Protein AF-0000000071177082 (afdb_homodimer)

InterPro domains:
  IPR002220 DapA-like [PF00701] (39-326)
  IPR002220 DapA-like [PIRSF001365] (39-328)
  IPR002220 DapA-like [PR00146] (72-93)
  IPR002220 DapA-like [PR00146] (108-126)
  IPR002220 DapA-like [PR00146] (167-184)
  IPR002220 DapA-like [PTHR12128] (33-328)
  IPR002220 DapA-like [SM01130] (38-328)
  IPR013785 Aldolase-type TIM barrel [G3DSA:3.20.20.70] (28-330)

pLDDT: mean 88.77, std 21.49, range [19.34, 98.88]

Secondary structure (DSSP, 8-state):
----------------------------------------SEEEBPPPPB-TTS-B-HHHHHHHHHHHTTS--SEEEESSTTTTGGGS-HHHHHHHHHHHHHHS-TTSEEEEE---SSHHHHHHHHHHHHHHT-SEEEEEPP-TTGGG--HHHHHHHHHHHHHH-SS-EEEEE-HHHHS----HHHHHHHHTSTTEEEEEE--HHHHHHHHHHTTTS--EEEES-STTHHHHHHTT-SEEEESTHHHHHHHHHHHHHHHHTT-HHHHHHHHHHHHHHHHHHHSTTTHHHHHHHHHHHTTS---PPPTTS-PPPHHHHHHHHHHHHHTT--/----------------------------------------SEEEBPPPPB-TTS-B-HHHHHHHHHHHTTS--SEEEESSTTTTGGGS-HHHHHHHHHHHHHHS-TTSEEEEE---SSHHHHHHHHHHHHHHT-SEEEEEPP-TTGGG--HHHHHHHHHHHHHH-SS-EEEEE-HHHHS----HHHHHHHHTSTTEEEEEE--HHHHHHHHHHTTTS--EEEES-STTHHHHHHTT-SEEEESTHHHHHHHHHHHHHHHHTT-HHHHHHHHHHHHHHHHHHHSTTTHHHHHHHHHHHTTS---PPPTTS-PPPHHHHHHHHHHHHHTT--

Structure (mmCIF, N/CA/C/O backbone):
data_AF-0000000071177082-model_v1
#
loop_
_entity.id
_entity.type
_entity.pdbx_description
1 polymer 'Dihydrodipicolinate synthase-like'
#
loop_
_atom_site.group_PDB
_atom_site.id
_atom_site.type_symbol
_atom_site.label_atom_id
_atom_site.label_alt_id
_atom_site.label_comp_id
_atom_site.label_asym_id
_atom_site.label_entity_id
_atom_site.label_seq_id
_atom_site.pdbx_PDB_ins_code
_atom_site.Cartn_x
_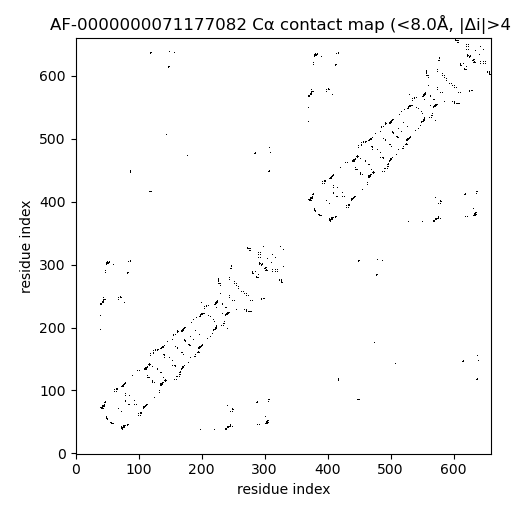atom_site.Cartn_y
_atom_site.Cartn_z
_atom_site.occupancy
_atom_site.B_iso_or_equiv
_atom_site.auth_seq_id
_atom_site.auth_comp_id
_atom_site.auth_asym_id
_atom_site.auth_atom_id
_atom_site.pdbx_PDB_model_num
ATOM 1 N N . MET A 1 1 ? -14.398 -27.391 102.625 1 28.11 1 MET A N 1
ATOM 2 C CA . MET A 1 1 ? -15.273 -27.812 101.5 1 28.11 1 MET A CA 1
ATOM 3 C C . MET A 1 1 ? -15.578 -26.656 100.562 1 28.11 1 MET A C 1
ATOM 5 O O . MET A 1 1 ? -16.375 -25.781 100.938 1 28.11 1 MET A O 1
ATOM 9 N N . PHE A 1 2 ? -14.492 -26.188 99.938 1 26.06 2 PHE A N 1
ATOM 10 C CA . PHE A 1 2 ? -13.867 -25.016 99.375 1 26.06 2 PHE A CA 1
ATOM 11 C C . PHE A 1 2 ? -14.547 -24.641 98.062 1 26.06 2 PHE A C 1
ATOM 13 O O . PHE A 1 2 ? -14.734 -25.484 97.188 1 26.06 2 PHE A O 1
ATOM 20 N N . HIS A 1 3 ? -15.594 -23.766 98.25 1 24.33 3 HIS A N 1
ATOM 21 C CA . HIS A 1 3 ? -16.5 -23.125 97.312 1 24.33 3 HIS A CA 1
ATOM 22 C C . HIS A 1 3 ? -15.727 -22.562 96.125 1 24.33 3 HIS A C 1
ATOM 24 O O . HIS A 1 3 ? -14.914 -21.641 96.25 1 24.33 3 HIS A O 1
ATOM 30 N N . LEU A 1 4 ? -15.312 -23.438 95.188 1 21.52 4 LEU A N 1
ATOM 31 C CA . LEU A 1 4 ? -14.398 -23.375 94.062 1 21.52 4 LEU A CA 1
ATOM 32 C C . LEU A 1 4 ? -14.891 -22.375 93 1 21.52 4 LEU A C 1
ATOM 34 O O . LEU A 1 4 ? -15.773 -22.703 92.25 1 21.52 4 LEU A O 1
ATOM 38 N N . VAL A 1 5 ? -15.562 -21.234 93.562 1 23.59 5 VAL A N 1
ATOM 39 C CA . VAL A 1 5 ? -16.359 -20.469 92.562 1 23.59 5 VAL A CA 1
ATOM 40 C C . VAL A 1 5 ? -15.469 -19.984 91.438 1 23.59 5 VAL A C 1
ATOM 42 O O . VAL A 1 5 ? -14.484 -19.281 91.688 1 23.59 5 VAL A O 1
ATOM 45 N N . CYS A 1 6 ? -15.266 -20.859 90.375 1 21.61 6 CYS A N 1
ATOM 46 C CA . CYS A 1 6 ? -14.422 -20.797 89.188 1 21.61 6 CYS A CA 1
ATOM 47 C C . CYS A 1 6 ? -14.719 -19.562 88.375 1 21.61 6 CYS A C 1
ATOM 49 O O . CYS A 1 6 ? -15.828 -19.391 87.875 1 21.61 6 CYS A O 1
ATOM 51 N N . SER A 1 7 ? -14.289 -18.359 88.938 1 22.52 7 SER A N 1
ATOM 52 C CA . SER A 1 7 ? -14.43 -17.016 88.375 1 22.52 7 SER A CA 1
ATOM 53 C C . SER A 1 7 ? -13.984 -16.953 86.938 1 22.52 7 SER A C 1
ATOM 55 O O . SER A 1 7 ? -12.844 -17.297 86.625 1 22.52 7 SER A O 1
ATOM 57 N N . HIS A 1 8 ? -14.914 -17.422 86 1 24.7 8 HIS A N 1
ATOM 58 C CA . HIS A 1 8 ? -14.797 -17.531 84.562 1 24.7 8 HIS A CA 1
ATOM 59 C C . HIS A 1 8 ? -14.328 -16.234 83.938 1 24.7 8 HIS A C 1
ATOM 61 O O . HIS A 1 8 ? -14.984 -15.195 84.062 1 24.7 8 HIS A O 1
ATOM 67 N N . LEU A 1 9 ? -12.984 -15.93 84.062 1 22.39 9 LEU A N 1
ATOM 68 C CA . LEU A 1 9 ? -12.25 -14.766 83.562 1 22.39 9 LEU A CA 1
ATOM 69 C C . LEU A 1 9 ? -12.57 -14.516 82.062 1 22.39 9 LEU A C 1
ATOM 71 O O . LEU A 1 9 ? -12.398 -15.398 81.25 1 22.39 9 LEU A O 1
ATOM 75 N N . LEU A 1 10 ? -13.555 -13.594 81.812 1 23.88 10 LEU A N 1
ATOM 76 C CA . LEU A 1 10 ? -14.148 -13.07 80.562 1 23.88 10 LEU A CA 1
ATOM 77 C C . LEU A 1 10 ? -13.07 -12.547 79.625 1 23.88 10 LEU A C 1
ATOM 79 O O . LEU A 1 10 ? -12.297 -11.656 80 1 23.88 10 LEU A O 1
ATOM 83 N N . LEU A 1 11 ? -12.328 -13.461 78.938 1 22.83 11 LEU A N 1
ATOM 84 C CA . LEU A 1 11 ? -11.234 -13.164 78.062 1 22.83 11 LEU A CA 1
ATOM 85 C C . LEU A 1 11 ? -11.656 -12.125 77 1 22.83 11 LEU A C 1
ATOM 87 O O . LEU A 1 11 ? -12.695 -12.281 76.375 1 22.83 11 LEU A O 1
ATOM 91 N N . HIS A 1 12 ? -11.352 -10.844 77.25 1 20.94 12 HIS A N 1
ATOM 92 C CA . HIS A 1 12 ? -11.57 -9.648 76.438 1 20.94 12 HIS A CA 1
ATOM 93 C C . HIS A 1 12 ? -11.039 -9.844 75.062 1 20.94 12 HIS A C 1
ATOM 95 O O . HIS A 1 12 ? -9.898 -10.266 74.875 1 20.94 12 HIS A O 1
ATOM 101 N N . LYS A 1 13 ? -11.914 -10.227 74.062 1 23.33 13 LYS A N 1
ATOM 102 C CA . LYS A 1 13 ? -11.773 -10.422 72.625 1 23.33 13 LYS A CA 1
ATOM 103 C C . LYS A 1 13 ? -11.062 -9.242 72 1 23.33 13 LYS A C 1
ATOM 105 O O . LYS A 1 13 ? -11.422 -8.086 72.25 1 23.33 13 LYS A O 1
ATOM 110 N N . SER A 1 14 ? -9.758 -9.383 71.75 1 22.03 14 SER A N 1
ATOM 111 C CA . SER A 1 14 ? -8.867 -8.414 71.125 1 22.03 14 SER A CA 1
ATOM 112 C C . SER A 1 14 ? -9.523 -7.785 69.875 1 22.03 14 SER A C 1
ATOM 114 O O . SER A 1 14 ? -10.32 -8.422 69.188 1 22.03 14 SER A O 1
ATOM 116 N N . PRO A 1 15 ? -9.539 -6.445 69.75 1 22.41 15 PRO A N 1
ATOM 117 C CA . PRO A 1 15 ? -10.141 -5.582 68.75 1 22.41 15 PRO A CA 1
ATOM 118 C C . PRO A 1 15 ? -9.688 -5.938 67.312 1 22.41 15 PRO A C 1
ATOM 120 O O . PRO A 1 15 ? -8.547 -6.367 67.125 1 22.41 15 PRO A O 1
ATOM 123 N N . ARG A 1 16 ? -10.578 -6.492 66.5 1 23.7 16 ARG A N 1
ATOM 124 C CA . ARG A 1 16 ? -10.5 -6.816 65.062 1 23.7 16 ARG A CA 1
ATOM 125 C C . ARG A 1 16 ? -9.938 -5.645 64.25 1 23.7 16 ARG A C 1
ATOM 127 O O . ARG A 1 16 ? -10.445 -4.523 64.375 1 23.7 16 ARG A O 1
ATOM 134 N N . SER A 1 17 ? -8.594 -5.602 64.125 1 21.84 17 SER A N 1
ATOM 135 C CA . SER A 1 17 ? -7.922 -4.598 63.312 1 21.84 17 SER A CA 1
ATOM 136 C C . SER A 1 17 ? -8.625 -4.426 61.969 1 21.84 17 SER A C 1
ATOM 138 O O . SER A 1 17 ? -8.984 -5.41 61.312 1 21.84 17 SER A O 1
ATOM 140 N N . TYR A 1 18 ? -9.406 -3.336 61.75 1 24.27 18 TYR A N 1
ATOM 141 C CA . TYR A 1 18 ? -10.086 -2.855 60.562 1 24.27 18 TYR A CA 1
ATOM 142 C C . TYR A 1 18 ? -9.133 -2.822 59.375 1 24.27 18 TYR A C 1
ATOM 144 O O . TYR A 1 18 ? -8.141 -2.092 59.375 1 24.27 18 TYR A O 1
ATOM 152 N N . LEU A 1 19 ? -8.711 -3.955 58.844 1 24.81 19 LEU A N 1
ATOM 153 C CA . LEU A 1 19 ? -7.941 -3.83 57.625 1 24.81 19 LEU A CA 1
ATOM 154 C C . LEU A 1 19 ? -8.648 -2.912 56.625 1 24.81 19 LEU A C 1
ATOM 156 O O . LEU A 1 19 ? -9.828 -3.102 56.312 1 24.81 19 LEU A O 1
ATOM 160 N N . PRO A 1 20 ? -8.18 -1.639 56.469 1 25.69 20 PRO A N 1
ATOM 161 C CA . PRO A 1 20 ? -8.836 -0.765 55.5 1 25.69 20 PRO A CA 1
ATOM 162 C C . PRO A 1 20 ? -8.984 -1.416 54.125 1 25.69 20 PRO A C 1
ATOM 164 O O . PRO A 1 20 ? -8.156 -2.248 53.75 1 25.69 20 PRO A O 1
ATOM 167 N N . THR A 1 21 ? -10.227 -1.788 53.812 1 26.88 21 THR A N 1
ATOM 168 C CA . THR A 1 21 ? -10.594 -2.244 52.469 1 26.88 21 THR A CA 1
ATOM 169 C C . THR A 1 21 ? -10 -1.322 51.406 1 26.88 21 THR A C 1
ATOM 171 O O . THR A 1 21 ? -10.188 -0.105 51.438 1 26.88 21 THR A O 1
ATOM 174 N N . MET A 1 22 ? -8.781 -1.615 50.938 1 24.61 22 MET A N 1
ATOM 175 C CA . MET A 1 22 ? -8.227 -0.896 49.781 1 24.61 22 MET A CA 1
ATOM 176 C C . MET A 1 22 ? -9.273 -0.751 48.688 1 24.61 22 MET A C 1
ATOM 178 O O . MET A 1 22 ? -9.703 -1.745 48.094 1 24.61 22 MET A O 1
ATOM 182 N N . SER A 1 23 ? -10.281 0.123 48.938 1 28.02 23 SER A N 1
ATOM 183 C CA . SER A 1 23 ? -11.164 0.472 47.844 1 28.02 23 SER A CA 1
ATOM 184 C C . SER A 1 23 ? -10.383 0.75 46.562 1 28.02 23 SER A C 1
ATOM 186 O O . SER A 1 23 ? -9.57 1.675 46.531 1 28.02 23 SER A O 1
ATOM 188 N N . GLY A 1 24 ? -9.844 -0.284 46 1 28.84 24 GLY A N 1
ATOM 189 C CA . GLY A 1 24 ? -9.258 -0.112 44.688 1 28.84 24 GLY A CA 1
ATOM 190 C C . GLY A 1 24 ? -10.086 0.769 43.781 1 28.84 24 GLY A C 1
ATOM 191 O O . GLY A 1 24 ? -11.234 0.443 43.469 1 28.84 24 GLY A O 1
ATOM 192 N N . ILE A 1 25 ? -9.93 2.109 43.844 1 31 25 ILE A N 1
ATOM 193 C CA . ILE A 1 25 ? -10.5 3.043 42.875 1 31 25 ILE A CA 1
ATOM 194 C C . ILE A 1 25 ? -10.266 2.525 41.469 1 31 25 ILE A C 1
ATOM 196 O O . ILE A 1 25 ? -9.125 2.439 41 1 31 25 ILE A O 1
ATOM 200 N N . THR A 1 26 ? -10.93 1.462 41.125 1 30.5 26 THR A N 1
ATOM 201 C CA . THR A 1 26 ? -11.016 1.227 39.719 1 30.5 26 THR A CA 1
ATOM 202 C C . THR A 1 26 ? -11.383 2.512 38.969 1 30.5 26 THR A C 1
ATOM 204 O O . THR A 1 26 ? -12.492 3.025 39.125 1 30.5 26 THR A O 1
ATOM 207 N N . THR A 1 27 ? -10.492 3.414 38.938 1 26.94 27 THR A N 1
ATOM 208 C CA . THR A 1 27 ? -10.758 4.5 38 1 26.94 27 THR A CA 1
ATOM 209 C C . THR A 1 27 ? -11.344 3.959 36.688 1 26.94 27 THR A C 1
ATOM 211 O O . THR A 1 27 ? -10.648 3.285 35.938 1 26.94 27 THR A O 1
ATOM 214 N N . LEU A 1 28 ? -12.555 3.484 36.75 1 30.73 28 LEU A N 1
ATOM 215 C CA . LEU A 1 28 ? -13.281 3.314 35.5 1 30.73 28 LEU A CA 1
ATOM 216 C C . LEU A 1 28 ? -12.922 4.414 34.5 1 30.73 28 LEU A C 1
ATOM 218 O O . LEU A 1 28 ? -13.07 5.602 34.781 1 30.73 28 LEU A O 1
ATOM 222 N N . CYS A 1 29 ? -11.898 4.152 33.719 1 31.33 29 CYS A N 1
ATOM 223 C CA . CYS A 1 29 ? -11.672 5.047 32.594 1 31.33 29 CYS A CA 1
ATOM 224 C C . CYS A 1 29 ? -12.984 5.605 32.062 1 31.33 29 CYS A C 1
ATOM 226 O O . CYS A 1 29 ? -13.898 4.848 31.734 1 31.33 29 CYS A O 1
ATOM 228 N N . GLN A 1 30 ? -13.469 6.684 32.594 1 33.62 30 GLN A N 1
ATOM 229 C CA . GLN A 1 30 ? -14.625 7.387 32.031 1 33.62 30 GLN A CA 1
ATOM 230 C C . GLN A 1 30 ? -14.75 7.156 30.531 1 33.62 30 GLN A C 1
ATOM 232 O O . GLN A 1 30 ? -13.742 7.051 29.828 1 33.62 30 GLN A O 1
ATOM 237 N N . PRO A 1 31 ? -15.797 6.539 30.094 1 37.62 31 PRO A N 1
ATOM 238 C CA . PRO A 1 31 ? -15.992 6.527 28.641 1 37.62 31 PRO A CA 1
ATOM 239 C C . PRO A 1 31 ? -15.477 7.797 27.969 1 37.62 31 PRO A C 1
ATOM 241 O O . PRO A 1 31 ? -15.602 8.891 28.516 1 37.62 31 PRO A O 1
ATOM 244 N N . HIS A 1 32 ? -14.336 7.848 27.359 1 39.53 32 HIS A N 1
ATOM 245 C CA . HIS A 1 32 ? -13.875 8.977 26.562 1 39.53 32 HIS A CA 1
ATOM 246 C C . HIS A 1 32 ? -15.047 9.734 25.953 1 39.53 32 HIS A C 1
ATOM 248 O O . HIS A 1 32 ? -15.836 9.156 25.188 1 39.53 32 HIS A O 1
ATOM 254 N N . GLN A 1 33 ? -15.773 10.5 26.656 1 41.28 33 GLN A N 1
ATOM 255 C CA . GLN A 1 33 ? -16.766 11.414 26.078 1 41.28 33 GLN A CA 1
ATOM 256 C C . GLN A 1 33 ? -16.344 11.859 24.688 1 41.28 33 GLN A C 1
ATOM 258 O O . GLN A 1 33 ? -15.227 12.359 24.5 1 41.28 33 GLN A O 1
ATOM 263 N N . LYS A 1 34 ? -16.938 11.344 23.719 1 55.62 34 LYS A N 1
ATOM 264 C CA . LYS A 1 34 ? -16.766 11.773 22.344 1 55.62 34 LYS A CA 1
ATOM 265 C C . LYS A 1 34 ? -16.688 13.297 22.25 1 55.62 34 LYS A C 1
ATOM 267 O O . LYS A 1 34 ? -17.672 13.992 22.547 1 55.62 34 LYS A O 1
ATOM 272 N N . ARG A 1 35 ? -15.461 13.961 22.547 1 60.03 35 ARG A N 1
ATOM 273 C CA . ARG A 1 35 ? -15.18 15.391 22.422 1 60.03 35 ARG A CA 1
ATOM 274 C C . ARG A 1 35 ? -15.648 15.93 21.078 1 60.03 35 ARG A C 1
ATOM 276 O O . ARG A 1 35 ? -15.477 15.281 20.047 1 60.03 35 ARG A O 1
ATOM 283 N N . ASN A 1 36 ? -16.578 16.875 21.125 1 80.12 36 ASN A N 1
ATOM 284 C CA . ASN A 1 36 ? -16.906 17.656 19.938 1 80.12 36 ASN A CA 1
ATOM 285 C C . ASN A 1 36 ? -15.695 18.438 19.422 1 80.12 36 ASN A C 1
ATOM 287 O O . ASN A 1 36 ? -15.383 19.5 19.953 1 80.12 36 ASN A O 1
ATOM 291 N N . LEU A 1 37 ? -14.992 17.828 18.5 1 90.31 37 LEU A N 1
ATOM 292 C CA . LEU A 1 37 ? -13.766 18.438 17.984 1 90.31 37 LEU A CA 1
ATOM 293 C C . LEU A 1 37 ? -14.07 19.438 16.875 1 90.31 37 LEU A C 1
ATOM 295 O O . LEU A 1 37 ? -14.906 19.172 16.016 1 90.31 37 LEU A O 1
ATOM 299 N N . SER A 1 38 ? -13.578 20.594 17.047 1 93.88 38 SER A N 1
ATOM 300 C CA . SER A 1 38 ? -13.578 21.531 15.93 1 93.88 38 SER A CA 1
ATOM 301 C C . SER A 1 38 ? -12.289 21.422 15.109 1 93.88 38 SER A C 1
ATOM 303 O O . SER A 1 38 ? -11.195 21.438 15.672 1 93.88 38 SER A O 1
ATOM 305 N N . PHE A 1 39 ? -12.461 21.359 13.805 1 96.62 39 PHE A N 1
ATOM 306 C CA . PHE A 1 39 ? -11.297 21.188 12.938 1 96.62 39 PHE A CA 1
ATOM 307 C C . PHE A 1 39 ? -10.945 22.5 12.242 1 96.62 39 PHE A C 1
ATOM 309 O O . PHE A 1 39 ? -10.164 22.516 11.289 1 96.62 39 PHE A O 1
ATOM 316 N N . ASP A 1 40 ? -11.523 23.641 12.727 1 97.19 40 ASP A N 1
ATOM 317 C CA . ASP A 1 40 ? -11.266 24.969 12.172 1 97.19 40 ASP A CA 1
ATOM 318 C C . ASP A 1 40 ? -9.859 25.438 12.508 1 97.19 40 ASP A C 1
ATOM 320 O O . ASP A 1 40 ? -9.602 25.906 13.617 1 97.19 40 ASP A O 1
ATOM 324 N N . GLY A 1 41 ? -8.984 25.344 11.609 1 98.38 41 GLY A N 1
ATOM 325 C CA . GLY A 1 41 ? -7.602 25.734 11.844 1 98.38 41 GLY A CA 1
ATOM 326 C C . GLY A 1 41 ? -6.609 24.938 11.023 1 98.38 41 GLY A C 1
ATOM 327 O O . GLY A 1 41 ? -6.973 24.328 10.008 1 98.38 41 GLY A O 1
ATOM 328 N N . ILE A 1 42 ? -5.344 25.062 11.383 1 98.81 42 ILE A N 1
ATOM 329 C CA . ILE A 1 42 ? -4.25 24.453 10.633 1 98.81 42 ILE A CA 1
ATOM 330 C C . ILE A 1 42 ? -3.686 23.266 11.414 1 98.81 42 ILE A C 1
ATOM 332 O O . ILE A 1 42 ? -3.404 23.375 12.609 1 98.81 42 ILE A O 1
ATOM 336 N N . PHE A 1 43 ? -3.564 22.172 10.75 1 98.75 43 PHE A N 1
ATOM 337 C CA . PHE A 1 43 ? -2.951 20.953 11.266 1 98.75 43 PHE A CA 1
ATOM 338 C C . PHE A 1 43 ? -1.742 20.562 10.43 1 98.75 43 PHE A C 1
ATOM 340 O O . PHE A 1 43 ? -1.89 19.984 9.352 1 98.75 43 PHE A O 1
ATOM 347 N N . PRO A 1 44 ? -0.543 20.844 10.898 1 98.44 44 PRO A N 1
ATOM 348 C CA . PRO A 1 44 ? 0.602 20.344 10.133 1 98.44 44 PRO A CA 1
ATOM 349 C C . PRO A 1 44 ? 0.763 18.828 10.219 1 98.44 44 PRO A C 1
ATOM 351 O O . PRO A 1 44 ? 0.59 18.25 11.297 1 98.44 44 PRO A O 1
ATOM 354 N N . ALA A 1 45 ? 0.953 18.156 9.094 1 97 45 ALA A N 1
ATOM 355 C CA . ALA A 1 45 ? 1.42 16.766 9.086 1 97 45 ALA A CA 1
ATOM 356 C C . ALA A 1 45 ? 2.908 16.688 9.414 1 97 45 ALA A C 1
ATOM 358 O O . ALA A 1 45 ? 3.754 17.031 8.586 1 97 45 ALA A O 1
ATOM 359 N N . LEU A 1 46 ? 3.203 16.156 10.516 1 98.12 46 LEU A N 1
ATOM 360 C CA . LEU A 1 46 ? 4.551 16.281 11.055 1 98.12 46 LEU A CA 1
ATOM 361 C C . LEU A 1 46 ? 5.449 15.164 10.547 1 98.12 46 LEU A C 1
ATOM 363 O O . LEU A 1 46 ? 5.105 13.984 10.664 1 98.12 46 LEU A O 1
ATOM 367 N N . PRO A 1 47 ? 6.648 15.516 10.016 1 97.88 47 PRO A N 1
ATOM 368 C CA . PRO A 1 47 ? 7.605 14.469 9.656 1 97.88 47 PRO A CA 1
ATOM 369 C C . PRO A 1 47 ? 8.156 13.719 10.867 1 97.88 47 PRO A C 1
ATOM 371 O O . PRO A 1 47 ? 8.305 14.305 11.938 1 97.88 47 PRO A O 1
ATOM 374 N N . THR A 1 48 ? 8.398 12.508 10.703 1 98.19 48 THR A N 1
ATOM 375 C CA . THR A 1 48 ? 9.008 11.688 11.734 1 98.19 48 THR A CA 1
ATOM 376 C C . THR A 1 48 ? 10.531 11.789 11.688 1 98.19 48 THR A C 1
ATOM 378 O O . THR A 1 48 ? 11.148 11.445 10.672 1 98.19 48 THR A O 1
ATOM 381 N N . PRO A 1 49 ? 11.133 12.211 12.789 1 98.38 49 PRO A N 1
ATOM 382 C CA . PRO A 1 49 ? 12.602 12.242 12.812 1 98.38 49 PRO A CA 1
ATOM 383 C C . PRO A 1 49 ? 13.211 10.852 12.961 1 98.38 49 PRO A C 1
ATOM 385 O O . PRO A 1 49 ? 12.797 10.078 13.836 1 98.38 49 PRO A O 1
ATOM 388 N N . PHE A 1 50 ? 14.148 10.555 12.078 1 98.12 50 PHE A N 1
ATOM 389 C CA . PHE A 1 50 ? 14.914 9.32 12.188 1 98.12 50 PHE A CA 1
ATOM 390 C C . PHE A 1 50 ? 16.391 9.625 12.453 1 98.12 50 PHE A C 1
ATOM 392 O O . PHE A 1 50 ? 16.875 10.695 12.102 1 98.12 50 PHE A O 1
ATOM 399 N N . ASP A 1 51 ? 17.031 8.672 13.094 1 97.5 51 ASP A N 1
ATOM 400 C CA . ASP A 1 51 ? 18.484 8.781 13.219 1 97.5 51 ASP A CA 1
ATOM 401 C C . ASP A 1 51 ? 19.188 8.102 12.047 1 97.5 51 ASP A C 1
ATOM 403 O O . ASP A 1 51 ? 18.547 7.672 11.094 1 97.5 51 ASP A O 1
ATOM 407 N N . LYS A 1 52 ? 20.5 8.07 12.102 1 94.75 52 LYS A N 1
ATOM 408 C CA . LYS A 1 52 ? 21.312 7.574 10.992 1 94.75 52 LYS A CA 1
ATOM 409 C C . LYS A 1 52 ? 21.047 6.09 10.742 1 94.75 52 LYS A C 1
ATOM 411 O O . LYS A 1 52 ? 21.297 5.586 9.641 1 94.75 52 LYS A O 1
ATOM 416 N N . ASP A 1 53 ? 20.562 5.391 11.758 1 93.25 53 ASP A N 1
ATOM 417 C CA . ASP A 1 53 ? 20.266 3.965 11.633 1 93.25 53 ASP A CA 1
ATOM 418 C C . ASP A 1 53 ? 18.781 3.729 11.336 1 93.25 53 ASP A C 1
ATOM 420 O O . ASP A 1 53 ? 18.297 2.602 11.453 1 93.25 53 ASP A O 1
ATOM 424 N N . GLU A 1 54 ? 17.953 4.758 11.008 1 94.25 54 GLU A N 1
ATOM 425 C CA . GLU A 1 54 ? 16.547 4.73 10.617 1 94.25 54 GLU A CA 1
ATOM 426 C C . GLU A 1 54 ? 15.664 4.367 11.805 1 94.25 54 GLU A C 1
ATOM 428 O O . GLU A 1 54 ? 14.547 3.865 11.617 1 94.25 54 GLU A O 1
ATOM 433 N N . ASN A 1 55 ? 16.281 4.57 13.023 1 96.25 55 ASN A N 1
ATOM 434 C CA . ASN A 1 55 ? 15.398 4.508 14.188 1 96.25 55 ASN A CA 1
ATOM 435 C C . ASN A 1 55 ? 14.703 5.844 14.438 1 96.25 55 ASN A C 1
ATOM 437 O O . ASN A 1 55 ? 15.242 6.902 14.117 1 96.25 55 ASN A O 1
ATOM 441 N N . ILE A 1 56 ? 13.555 5.703 15.062 1 97.88 56 ILE A N 1
ATOM 442 C CA . ILE A 1 56 ? 12.867 6.941 15.391 1 97.88 56 ILE A CA 1
ATOM 443 C C . ILE A 1 56 ? 13.664 7.719 16.438 1 97.88 56 ILE A C 1
ATOM 445 O O . ILE A 1 56 ? 14.07 7.16 17.453 1 97.88 56 ILE A O 1
ATOM 449 N N . ASP A 1 57 ? 13.93 8.945 16.203 1 98.56 57 ASP A N 1
ATOM 450 C CA . ASP A 1 57 ? 14.617 9.844 17.125 1 98.56 57 ASP A CA 1
ATOM 451 C C . ASP A 1 57 ? 13.617 10.641 17.953 1 98.56 57 ASP A C 1
ATOM 453 O O . ASP A 1 57 ? 13.289 11.781 17.609 1 98.56 57 ASP A O 1
ATOM 457 N N . PHE A 1 58 ? 13.234 10.109 19.109 1 98.44 58 PHE A N 1
ATOM 458 C CA . PHE A 1 58 ? 12.195 10.727 19.922 1 98.44 58 PHE A CA 1
ATOM 459 C C . PHE A 1 58 ? 12.703 12.008 20.578 1 98.44 58 PHE A C 1
ATOM 461 O O . PHE A 1 58 ? 11.922 12.93 20.828 1 98.44 58 PHE A O 1
ATOM 468 N N . ASP A 1 59 ? 13.992 12.086 20.812 1 98.56 59 ASP A N 1
ATOM 469 C CA . ASP A 1 59 ? 14.547 13.336 21.328 1 98.56 59 ASP A CA 1
ATOM 470 C C . ASP A 1 59 ? 14.406 14.469 20.312 1 98.56 59 ASP A C 1
ATOM 472 O O . ASP A 1 59 ? 14.031 15.586 20.656 1 98.56 59 ASP A O 1
ATOM 476 N N . ALA A 1 60 ? 14.703 14.133 19.109 1 98.62 60 ALA A N 1
ATOM 477 C CA . ALA A 1 60 ? 14.539 15.109 18.047 1 98.62 60 ALA A CA 1
ATOM 478 C C . ALA A 1 60 ? 13.07 15.492 17.875 1 98.62 60 ALA A C 1
ATOM 480 O O . ALA A 1 60 ? 12.742 16.656 17.609 1 98.62 60 ALA A O 1
ATOM 481 N N . LEU A 1 61 ? 12.188 14.531 17.984 1 98.56 61 LEU A N 1
ATOM 482 C CA . LEU A 1 61 ? 10.758 14.805 17.906 1 98.56 61 LEU A CA 1
ATOM 483 C C . LEU A 1 61 ? 10.328 15.781 19 1 98.56 61 LEU A C 1
ATOM 485 O O . LEU A 1 61 ? 9.594 16.734 18.719 1 98.56 61 LEU A O 1
ATOM 489 N N . LYS A 1 62 ? 10.805 15.578 20.156 1 98.5 62 LYS A N 1
ATOM 490 C CA . LYS A 1 62 ? 10.477 16.438 21.281 1 98.5 62 LYS A CA 1
ATOM 491 C C . LYS A 1 62 ? 10.961 17.875 21.047 1 98.5 62 LYS A C 1
ATOM 493 O O . LYS A 1 62 ? 10.25 18.828 21.328 1 98.5 62 LYS A O 1
ATOM 498 N N . LYS A 1 63 ? 12.141 17.922 20.578 1 98.38 63 LYS A N 1
ATOM 499 C CA . LYS A 1 63 ? 12.703 19.234 20.312 1 98.38 63 LYS A CA 1
ATOM 500 C C . LYS A 1 63 ? 11.906 19.969 19.234 1 98.38 63 LYS A C 1
ATOM 502 O O . LYS A 1 63 ? 11.625 21.156 19.359 1 98.38 63 LYS A O 1
ATOM 507 N N . ASN A 1 64 ? 11.57 19.297 18.141 1 98.75 64 ASN A N 1
ATOM 508 C CA . ASN A 1 64 ? 10.742 19.875 17.094 1 98.75 64 ASN A CA 1
ATOM 509 C C . ASN A 1 64 ? 9.383 20.312 17.625 1 98.75 64 ASN A C 1
ATOM 511 O O . ASN A 1 64 ? 8.906 21.406 17.297 1 98.75 64 ASN A O 1
ATOM 515 N N . LEU A 1 65 ? 8.781 19.469 18.469 1 98.75 65 LEU A N 1
ATOM 516 C CA . LEU A 1 65 ? 7.461 19.75 19.031 1 98.75 65 LEU A CA 1
ATOM 517 C C . LEU A 1 65 ? 7.5 21 19.906 1 98.75 65 LEU A C 1
ATOM 519 O O . LEU A 1 65 ? 6.559 21.797 19.891 1 98.75 65 LEU A O 1
ATOM 523 N N . ALA A 1 66 ? 8.57 21.141 20.625 1 98.31 66 ALA A N 1
ATOM 524 C CA . ALA A 1 66 ? 8.703 22.312 21.469 1 98.31 66 ALA A CA 1
ATOM 525 C C . ALA A 1 66 ? 8.648 23.594 20.641 1 98.31 66 ALA A C 1
ATOM 527 O O . ALA A 1 66 ? 8.078 24.609 21.078 1 98.31 66 ALA A O 1
ATOM 528 N N . ARG A 1 67 ? 9.195 23.547 19.531 1 98.25 67 ARG A N 1
ATOM 529 C CA . ARG A 1 67 ? 9.141 24.703 18.625 1 98.25 67 ARG A CA 1
ATOM 530 C C . ARG A 1 67 ? 7.75 24.859 18.031 1 98.25 67 ARG A C 1
ATOM 532 O O . ARG A 1 67 ? 7.223 25.969 17.953 1 98.25 67 ARG A O 1
ATOM 539 N N . TRP A 1 68 ? 7.152 23.734 17.578 1 98.69 68 TRP A N 1
ATOM 540 C CA . TRP A 1 68 ? 5.836 23.781 16.953 1 98.69 68 TRP A CA 1
ATOM 541 C C . TRP A 1 68 ? 4.773 24.266 17.938 1 98.69 68 TRP A C 1
ATOM 543 O O . TRP A 1 68 ? 3.812 24.922 17.531 1 98.69 68 TRP A O 1
ATOM 553 N N . GLU A 1 69 ? 4.977 24.016 19.203 1 98.5 69 GLU A N 1
ATOM 554 C CA . GLU A 1 69 ? 4 24.391 20.219 1 98.5 69 GLU A CA 1
ATOM 555 C C . GLU A 1 69 ? 3.891 25.906 20.344 1 98.5 69 GLU A C 1
ATOM 557 O O . GLU A 1 69 ? 2.914 26.406 20.906 1 98.5 69 GLU A O 1
ATOM 562 N N . LYS A 1 70 ? 4.863 26.609 19.859 1 98.31 70 LYS A N 1
ATOM 563 C CA . LYS A 1 70 ? 4.848 28.062 19.922 1 98.31 70 LYS A CA 1
ATOM 564 C C . LYS A 1 70 ? 4.012 28.672 18.797 1 98.31 70 LYS A C 1
ATOM 566 O O . LYS A 1 70 ? 3.727 29.859 18.797 1 98.31 70 LYS A O 1
ATOM 571 N N . ILE A 1 71 ? 3.633 27.891 17.828 1 98.62 71 ILE A N 1
ATOM 572 C CA . ILE A 1 71 ? 2.822 28.297 16.688 1 98.62 71 ILE A CA 1
ATOM 573 C C . ILE A 1 71 ? 1.349 28.016 16.969 1 98.62 71 ILE A C 1
ATOM 575 O O . ILE A 1 71 ? 1.012 26.984 17.562 1 98.62 71 ILE A O 1
ATOM 579 N N . PRO A 1 72 ? 0.432 28.891 16.594 1 98.5 72 PRO A N 1
ATOM 580 C CA . PRO A 1 72 ? -0.977 28.719 16.953 1 98.5 72 PRO A CA 1
ATOM 581 C C . PRO A 1 72 ? -1.678 27.672 16.078 1 98.5 72 PRO A C 1
ATOM 583 O O . PRO A 1 72 ? -2.775 27.922 15.578 1 98.5 72 PRO A O 1
ATOM 586 N N . PHE A 1 73 ? -1.121 26.547 16 1 98.75 73 PHE A N 1
ATOM 587 C CA . PHE A 1 73 ? -1.778 25.422 15.336 1 98.75 73 PHE A CA 1
ATOM 588 C C . PHE A 1 73 ? -3.01 24.969 16.109 1 98.75 73 PHE A C 1
ATOM 590 O O . PHE A 1 73 ? -3.043 25.078 17.344 1 98.75 73 PHE A O 1
ATOM 597 N N . LYS A 1 74 ? -4.004 24.516 15.375 1 98.62 74 LYS A N 1
ATOM 598 C CA . LYS A 1 74 ? -5.172 23.891 16 1 98.62 74 LYS A CA 1
ATOM 599 C C . LYS A 1 74 ? -4.828 22.531 16.594 1 98.62 74 LYS A C 1
ATOM 601 O O . LYS A 1 74 ? -5.402 22.125 17.609 1 98.62 74 LYS A O 1
ATOM 606 N N . GLY A 1 75 ? -3.928 21.859 15.969 1 98.62 75 GLY A N 1
ATOM 607 C CA . GLY A 1 75 ? -3.467 20.547 16.359 1 98.62 75 GLY A CA 1
ATOM 608 C C . GLY A 1 75 ? -2.381 20 15.461 1 98.62 75 GLY A C 1
ATOM 609 O O . GLY A 1 75 ? -1.746 20.75 14.719 1 98.62 75 GLY A O 1
ATOM 610 N N . TYR A 1 76 ? -2.18 18.672 15.594 1 98.81 76 TYR A N 1
ATOM 611 C CA . TYR A 1 76 ? -1.097 18.016 14.867 1 98.81 76 TYR A CA 1
ATOM 612 C C . TYR A 1 76 ? -1.563 16.703 14.266 1 98.81 76 TYR A C 1
ATOM 614 O O . TYR A 1 76 ? -2.424 16.016 14.836 1 98.81 76 TYR A O 1
ATOM 622 N N . VAL A 1 77 ? -0.998 16.391 13.125 1 98.69 77 VAL A N 1
ATOM 623 C CA . VAL A 1 77 ? -1.185 15.062 12.531 1 98.69 77 VAL A CA 1
ATOM 624 C C . VAL A 1 77 ? 0.142 14.312 12.531 1 98.69 77 VAL A C 1
ATOM 626 O O . VAL A 1 77 ? 1.152 14.82 12.039 1 98.69 77 VAL A O 1
ATOM 629 N N . VAL A 1 78 ? 0.138 13.141 13.07 1 98.44 78 VAL A N 1
ATOM 630 C CA . VAL A 1 78 ? 1.27 12.219 12.969 1 98.44 78 VAL A CA 1
ATOM 631 C C . VAL A 1 78 ? 0.836 10.945 12.25 1 98.44 78 VAL A C 1
ATOM 633 O O . VAL A 1 78 ? -0.328 10.547 12.328 1 98.44 78 VAL A O 1
ATOM 636 N N . GLY A 1 79 ? 1.727 10.398 11.492 1 96 79 GLY A N 1
ATOM 637 C CA . GLY A 1 79 ? 1.408 9.172 10.781 1 96 79 GLY A CA 1
ATOM 638 C C . GLY A 1 79 ? 0.769 9.406 9.43 1 96 79 GLY A C 1
ATOM 639 O O . GLY A 1 79 ? -0.056 8.609 8.977 1 96 79 GLY A O 1
ATOM 640 N N . GLY A 1 80 ? 1.027 10.531 8.844 1 93.5 80 GLY A N 1
ATOM 641 C CA . GLY A 1 80 ? 0.638 10.805 7.473 1 93.5 80 GLY A CA 1
ATOM 642 C C . GLY A 1 80 ? 1.725 10.477 6.469 1 93.5 80 GLY A C 1
ATOM 643 O O . GLY A 1 80 ? 2.686 9.773 6.793 1 93.5 80 GLY A O 1
ATOM 644 N N . SER A 1 81 ? 1.535 10.914 5.246 1 90.56 81 SER A N 1
ATOM 645 C CA . SER A 1 81 ? 2.496 10.648 4.184 1 90.56 81 SER A CA 1
ATOM 646 C C . SER A 1 81 ? 3.85 11.281 4.488 1 90.56 81 SER A C 1
ATOM 648 O O . SER A 1 81 ? 4.887 10.625 4.379 1 90.56 81 SER A O 1
ATOM 650 N N . TYR A 1 82 ? 3.885 12.5 4.906 1 92.19 82 TYR A N 1
ATOM 651 C CA . TYR A 1 82 ? 5.129 13.211 5.188 1 92.19 82 TYR A CA 1
ATOM 652 C C . TYR A 1 82 ? 5.738 12.734 6.504 1 92.19 82 TYR A C 1
ATOM 654 O O . TYR A 1 82 ? 6.902 13.016 6.793 1 92.19 82 TYR A O 1
ATOM 662 N N . SER A 1 83 ? 4.902 12.039 7.258 1 94.75 83 SER A N 1
ATOM 663 C CA . SER A 1 83 ? 5.395 11.391 8.469 1 94.75 83 SER A CA 1
ATOM 664 C C . SER A 1 83 ? 6.07 10.062 8.148 1 94.75 83 SER A C 1
ATOM 666 O O . SER A 1 83 ? 6.535 9.367 9.055 1 94.75 83 SER A O 1
ATOM 668 N N . GLU A 1 84 ? 6.031 9.703 6.883 1 96.25 84 GLU A N 1
ATOM 669 C CA . GLU A 1 84 ? 6.582 8.43 6.422 1 96.25 84 GLU A CA 1
ATOM 670 C C . GLU A 1 84 ? 5.895 7.254 7.105 1 96.25 84 GLU A C 1
ATOM 672 O O . GLU A 1 84 ? 6.551 6.285 7.5 1 96.25 84 GLU A O 1
ATOM 677 N N . ALA A 1 85 ? 4.57 7.367 7.273 1 94.06 85 ALA A N 1
ATOM 678 C CA . ALA A 1 85 ? 3.766 6.352 7.945 1 94.06 85 ALA A CA 1
ATOM 679 C C . ALA A 1 85 ? 3.934 4.992 7.281 1 94.06 85 ALA A C 1
ATOM 681 O O . ALA A 1 85 ? 4.035 3.969 7.961 1 94.06 85 ALA A O 1
ATOM 682 N N . PRO A 1 86 ? 3.99 4.887 5.984 1 92.31 86 PRO A N 1
ATOM 683 C CA . PRO A 1 86 ? 4.137 3.568 5.367 1 92.31 86 PRO A CA 1
ATOM 684 C C . PRO A 1 86 ? 5.48 2.914 5.688 1 92.31 86 PRO A C 1
ATOM 686 O O . PRO A 1 86 ? 5.641 1.706 5.5 1 92.31 86 PRO A O 1
ATOM 689 N N . SER A 1 87 ? 6.426 3.689 6.117 1 93.88 87 SER A N 1
ATOM 690 C CA . SER A 1 87 ? 7.781 3.184 6.328 1 93.88 87 SER A CA 1
ATOM 691 C C . SER A 1 87 ? 7.98 2.725 7.77 1 93.88 87 SER A C 1
ATOM 693 O O . SER A 1 87 ? 9.031 2.186 8.117 1 93.88 87 SER A O 1
ATOM 695 N N . VAL A 1 88 ? 7.016 2.961 8.562 1 93.75 88 VAL A N 1
ATOM 696 C CA . VAL A 1 88 ? 7.152 2.547 9.961 1 93.75 88 VAL A CA 1
ATOM 697 C C . VAL A 1 88 ? 6.078 1.514 10.297 1 93.75 88 VAL A C 1
ATOM 699 O O . VAL A 1 88 ? 4.988 1.532 9.719 1 93.75 88 VAL A O 1
ATOM 702 N N . ASP A 1 89 ? 6.367 0.621 11.164 1 91.12 89 ASP A N 1
ATOM 703 C CA . ASP A 1 89 ? 5.402 -0.427 11.492 1 91.12 89 ASP A CA 1
ATOM 704 C C . ASP A 1 89 ? 4.348 0.085 12.469 1 91.12 89 ASP A C 1
ATOM 706 O O . ASP A 1 89 ? 4.5 1.164 13.047 1 91.12 89 ASP A O 1
ATOM 710 N N . PRO A 1 90 ? 3.264 -0.627 12.672 1 91.56 90 PRO A N 1
ATOM 711 C CA . PRO A 1 90 ? 2.158 -0.164 13.516 1 91.56 90 PRO A CA 1
ATOM 712 C C . PRO A 1 90 ? 2.596 0.142 14.945 1 91.56 90 PRO A C 1
ATOM 714 O O . PRO A 1 90 ? 2.107 1.098 15.555 1 91.56 90 PRO A O 1
ATOM 717 N N . GLY A 1 91 ? 3.475 -0.68 15.5 1 93.94 91 GLY A N 1
ATOM 718 C CA . GLY A 1 91 ? 3.984 -0.4 16.828 1 93.94 91 GLY A CA 1
ATOM 719 C C . GLY A 1 91 ? 4.719 0.924 16.922 1 93.94 91 GLY A C 1
ATOM 720 O O . GLY A 1 91 ? 4.551 1.668 17.891 1 93.94 91 GLY A O 1
ATOM 721 N N . GLU A 1 92 ? 5.527 1.167 15.938 1 95.88 92 GLU A N 1
ATOM 722 C CA . GLU A 1 92 ? 6.246 2.438 15.875 1 95.88 92 GLU A CA 1
ATOM 723 C C . GLU A 1 92 ? 5.277 3.609 15.734 1 95.88 92 GLU A C 1
ATOM 725 O O . GLU A 1 92 ? 5.457 4.648 16.375 1 95.88 92 GLU A O 1
ATOM 730 N N . ARG A 1 93 ? 4.293 3.443 14.883 1 95.88 93 ARG A N 1
ATOM 731 C CA . ARG A 1 93 ? 3.307 4.504 14.695 1 95.88 93 ARG A CA 1
ATOM 732 C C . ARG A 1 93 ? 2.598 4.832 16 1 95.88 93 ARG A C 1
ATOM 734 O O . ARG A 1 93 ? 2.367 6.004 16.312 1 95.88 93 ARG A O 1
ATOM 741 N N . LEU A 1 94 ? 2.266 3.771 16.703 1 97.5 94 LEU A N 1
ATOM 742 C CA . LEU A 1 94 ? 1.609 3.953 18 1 97.5 94 LEU A CA 1
ATOM 743 C C . LEU A 1 94 ? 2.521 4.695 18.969 1 97.5 94 LEU A C 1
ATOM 745 O O . LEU A 1 94 ? 2.066 5.57 19.703 1 97.5 94 LEU A O 1
ATOM 749 N N . ALA A 1 95 ? 3.773 4.344 18.953 1 98.06 95 ALA A N 1
ATOM 750 C CA . ALA A 1 95 ? 4.742 5 19.828 1 98.06 95 ALA A CA 1
ATOM 751 C C . ALA A 1 95 ? 4.844 6.492 19.5 1 98.06 95 ALA A C 1
ATOM 753 O O . ALA A 1 95 ? 4.984 7.316 20.406 1 98.06 95 ALA A O 1
ATOM 754 N N . ILE A 1 96 ? 4.777 6.836 18.266 1 98.44 96 ILE A N 1
ATOM 755 C CA . ILE A 1 96 ? 4.84 8.234 17.859 1 98.44 96 ILE A CA 1
ATOM 756 C C . ILE A 1 96 ? 3.641 8.992 18.422 1 98.44 96 ILE A C 1
ATOM 758 O O . ILE A 1 96 ? 3.789 10.102 18.938 1 98.44 96 ILE A O 1
ATOM 762 N N . VAL A 1 97 ? 2.455 8.383 18.328 1 98.69 97 VAL A N 1
ATOM 763 C CA . VAL A 1 97 ? 1.252 9 18.875 1 98.69 97 VAL A CA 1
ATOM 764 C C . VAL A 1 97 ? 1.415 9.195 20.375 1 98.69 97 VAL A C 1
ATOM 766 O O . VAL A 1 97 ? 1.185 10.297 20.891 1 98.69 97 VAL A O 1
ATOM 769 N N . LYS A 1 98 ? 1.863 8.188 21.031 1 98.5 98 LYS A N 1
ATOM 770 C CA . LYS A 1 98 ? 2.008 8.219 22.484 1 98.5 98 LYS A CA 1
ATOM 771 C C . LYS A 1 98 ? 3.006 9.289 22.906 1 98.5 98 LYS A C 1
ATOM 773 O O . LYS A 1 98 ? 2.729 10.078 23.812 1 98.5 98 LYS A O 1
ATOM 778 N N . GLU A 1 99 ? 4.133 9.281 22.312 1 98.31 99 GLU A N 1
ATOM 779 C CA . GLU A 1 99 ? 5.191 10.211 22.672 1 98.31 99 GLU A CA 1
ATOM 780 C C . GLU A 1 99 ? 4.801 11.648 22.344 1 98.31 99 GLU A C 1
ATOM 782 O O . GLU A 1 99 ? 5.145 12.578 23.078 1 98.31 99 GLU A O 1
ATOM 787 N N . THR A 1 100 ? 4.129 11.82 21.234 1 98.69 100 THR A N 1
ATOM 788 C CA . THR A 1 100 ? 3.658 13.148 20.859 1 98.69 100 THR A CA 1
ATOM 789 C C . THR A 1 100 ? 2.65 13.672 21.875 1 98.69 100 THR A C 1
ATOM 791 O O . THR A 1 100 ? 2.732 14.828 22.297 1 98.69 100 THR A O 1
ATOM 794 N N . ARG A 1 101 ? 1.731 12.844 22.281 1 98.44 101 ARG A N 1
ATOM 795 C CA . ARG A 1 101 ? 0.698 13.234 23.234 1 98.44 101 ARG A CA 1
ATOM 796 C C . ARG A 1 101 ? 1.314 13.703 24.547 1 98.44 101 ARG A C 1
ATOM 798 O O . ARG A 1 101 ? 0.817 14.648 25.172 1 98.44 101 ARG A O 1
ATOM 805 N N . LYS A 1 102 ? 2.42 13.156 24.938 1 97.62 102 LYS A N 1
ATOM 806 C CA . LYS A 1 102 ? 3.09 13.5 26.188 1 97.62 102 LYS A CA 1
ATOM 807 C C . LYS A 1 102 ? 3.654 14.914 26.141 1 97.62 102 LYS A C 1
ATOM 809 O O . LYS A 1 102 ? 3.869 15.531 27.188 1 97.62 102 LYS A O 1
ATOM 814 N N . VAL A 1 103 ? 3.881 15.328 25 1 97.75 103 VAL A N 1
ATOM 815 C CA . VAL A 1 103 ? 4.664 16.547 24.859 1 97.75 103 VAL A CA 1
ATOM 816 C C . VAL A 1 103 ? 3.738 17.719 24.562 1 97.75 103 VAL A C 1
ATOM 818 O O . VAL A 1 103 ? 3.945 18.828 25.062 1 97.75 103 VAL A O 1
ATOM 821 N N . ILE A 1 104 ? 2.701 17.516 23.812 1 98.25 104 ILE A N 1
ATOM 822 C CA . ILE A 1 104 ? 1.935 18.641 23.281 1 98.25 104 ILE A CA 1
ATOM 823 C C . ILE A 1 104 ? 0.892 19.078 24.312 1 98.25 104 ILE A C 1
ATOM 825 O O . ILE A 1 104 ? 0.509 18.297 25.188 1 98.25 104 ILE A O 1
ATOM 829 N N . SER A 1 105 ? 0.463 20.312 24.172 1 97.19 105 SER A N 1
ATOM 830 C CA . SER A 1 105 ? -0.577 20.859 25.031 1 97.19 105 SER A CA 1
ATOM 831 C C . SER A 1 105 ? -1.889 20.094 24.875 1 97.19 105 SER A C 1
ATOM 833 O O . SER A 1 105 ? -2.225 19.656 23.766 1 97.19 105 SER A O 1
ATOM 835 N N . ASP A 1 106 ? -2.668 20.047 25.922 1 95.12 106 ASP A N 1
ATOM 836 C CA . ASP A 1 106 ? -3.963 19.375 25.906 1 95.12 106 ASP A CA 1
ATOM 837 C C . ASP A 1 106 ? -4.957 20.109 25.016 1 95.12 106 ASP A C 1
ATOM 839 O O . ASP A 1 106 ? -5.965 19.531 24.594 1 95.12 106 ASP A O 1
ATOM 843 N N . SER A 1 107 ? -4.68 21.297 24.797 1 95.69 107 SER A N 1
ATOM 844 C CA . SER A 1 107 ? -5.586 22.094 23.969 1 95.69 107 SER A CA 1
ATOM 845 C C . SER A 1 107 ? -5.422 21.75 22.5 1 95.69 107 SER A C 1
ATOM 847 O O . SER A 1 107 ? -6.266 22.109 21.672 1 95.69 107 SER A O 1
ATOM 849 N N . LYS A 1 108 ? -4.324 21.078 22.125 1 98.19 108 LYS A N 1
ATOM 850 C CA . LYS A 1 108 ? -4.062 20.703 20.75 1 98.19 108 LYS A CA 1
ATOM 851 C C . LYS A 1 108 ? -4.727 19.375 20.406 1 98.19 108 LYS A C 1
ATOM 853 O O . LYS A 1 108 ? -4.672 18.422 21.188 1 98.19 108 LYS A O 1
ATOM 858 N N . ILE A 1 109 ? -5.379 19.344 19.281 1 98.56 109 ILE A N 1
ATOM 859 C CA . ILE A 1 109 ? -5.957 18.094 18.781 1 98.56 109 ILE A CA 1
ATOM 860 C C . ILE A 1 109 ? -4.863 17.234 18.172 1 98.56 109 ILE A C 1
ATOM 862 O O . ILE A 1 109 ? -4.129 17.688 17.281 1 98.56 109 ILE A O 1
ATOM 866 N N . LEU A 1 110 ? -4.719 16.016 18.625 1 98.81 110 LEU A N 1
ATOM 867 C CA . LEU A 1 110 ? -3.77 15.07 18.047 1 98.81 110 LEU A CA 1
ATOM 868 C C . LEU A 1 110 ? -4.484 14.062 17.141 1 98.81 110 LEU A C 1
ATOM 870 O O . LEU A 1 110 ? -5.352 13.32 17.609 1 98.81 110 LEU A O 1
ATOM 874 N N . ILE A 1 111 ? -4.129 14.07 15.891 1 98.81 111 ILE A N 1
ATOM 875 C CA . ILE A 1 111 ? -4.691 13.133 14.922 1 98.81 111 ILE A CA 1
ATOM 876 C C . ILE A 1 111 ? -3.648 12.086 14.555 1 98.81 111 ILE A C 1
ATOM 878 O O . ILE A 1 111 ? -2.523 12.422 14.18 1 98.81 111 ILE A O 1
ATOM 882 N N . GLY A 1 112 ? -3.98 10.82 14.688 1 98.69 112 GLY A N 1
ATOM 883 C CA . GLY A 1 112 ? -3.104 9.727 14.297 1 98.69 112 GLY A CA 1
ATOM 884 C C . GLY A 1 112 ? -3.488 9.102 12.969 1 98.69 112 GLY A C 1
ATOM 885 O O . GLY A 1 112 ? -4.656 8.773 12.742 1 98.69 112 GLY A O 1
ATOM 886 N N . GLY A 1 113 ? -2.502 8.969 12.07 1 98.5 113 GLY A N 1
ATOM 887 C CA . GLY A 1 113 ? -2.736 8.234 10.836 1 98.5 113 GLY A CA 1
ATOM 888 C C . GLY A 1 113 ? -2.799 6.734 11.039 1 98.5 113 GLY A C 1
ATOM 889 O O . GLY A 1 113 ? -1.77 6.086 11.234 1 98.5 113 GLY A O 1
ATOM 890 N N . SER A 1 114 ? -3.967 6.137 10.836 1 98.25 114 SER A N 1
ATOM 891 C CA . SER A 1 114 ? -4.137 4.723 11.156 1 98.25 114 SER A CA 1
ATOM 892 C C . SER A 1 114 ? -4.375 3.896 9.898 1 98.25 114 SER A C 1
ATOM 894 O O . SER A 1 114 ? -4.863 2.766 9.977 1 98.25 114 SER A O 1
ATOM 896 N N . SER A 1 115 ? -3.975 4.414 8.812 1 97.19 115 SER A N 1
ATOM 897 C CA . SER A 1 115 ? -4.23 3.758 7.535 1 97.19 115 SER A CA 1
ATOM 898 C C . SER A 1 115 ? -3.428 2.469 7.402 1 97.19 115 SER A C 1
ATOM 900 O O . SER A 1 115 ? -2.215 2.465 7.625 1 97.19 115 SER A O 1
ATOM 902 N N . CYS A 1 116 ? -4.094 1.427 7.07 1 95.19 116 CYS A N 1
ATOM 903 C CA . CYS A 1 116 ? -3.496 0.161 6.66 1 95.19 116 CYS A CA 1
ATOM 904 C C . CYS A 1 116 ? -4.078 -0.314 5.336 1 95.19 116 CYS A C 1
ATOM 906 O O . CYS A 1 116 ? -4.879 0.387 4.719 1 95.19 116 CYS A O 1
ATOM 908 N N . LEU A 1 117 ? -3.615 -1.469 4.91 1 93.69 117 LEU A N 1
ATOM 909 C CA . LEU A 1 117 ? -4.07 -1.951 3.613 1 93.69 117 LEU A CA 1
ATOM 910 C C . LEU A 1 117 ? -5.246 -2.91 3.771 1 93.69 117 LEU A C 1
ATOM 912 O O . LEU A 1 117 ? -5.715 -3.492 2.789 1 93.69 117 LEU A O 1
ATOM 916 N N . SER A 1 118 ? -5.75 -3.098 5.016 1 93.25 118 SER A N 1
ATOM 917 C CA . SER A 1 118 ? -6.961 -3.873 5.258 1 93.25 118 SER A CA 1
ATOM 918 C C . SER A 1 118 ? -7.871 -3.176 6.266 1 93.25 118 SER A C 1
ATOM 920 O O . SER A 1 118 ? -7.398 -2.406 7.105 1 93.25 118 SER A O 1
ATOM 922 N N . THR A 1 119 ? -9.148 -3.504 6.152 1 97.19 119 THR A N 1
ATOM 923 C CA . THR A 1 119 ? -10.109 -2.918 7.074 1 97.19 119 THR A CA 1
ATOM 924 C C . THR A 1 119 ? -9.844 -3.375 8.5 1 97.19 119 THR A C 1
ATOM 926 O O . THR A 1 119 ? -9.836 -2.561 9.43 1 97.19 119 THR A O 1
ATOM 929 N N . LYS A 1 120 ? -9.57 -4.617 8.617 1 95.56 120 LYS A N 1
ATOM 930 C CA . LYS A 1 120 ? -9.344 -5.18 9.945 1 95.56 120 LYS A CA 1
ATOM 931 C C . LYS A 1 120 ? -8.141 -4.523 10.625 1 95.56 120 LYS A C 1
ATOM 933 O O . LYS A 1 120 ? -8.227 -4.105 11.781 1 95.56 120 LYS A O 1
ATOM 938 N N . ALA A 1 121 ? -7.047 -4.449 9.945 1 95 121 ALA A N 1
ATOM 939 C CA . ALA A 1 121 ? -5.84 -3.84 10.5 1 95 121 ALA A CA 1
ATOM 940 C C . ALA A 1 121 ? -6.07 -2.365 10.82 1 95 121 ALA A C 1
ATOM 942 O O . ALA A 1 121 ? -5.578 -1.859 11.828 1 95 121 ALA A O 1
ATOM 943 N N . THR A 1 122 ? -6.785 -1.694 9.977 1 98 122 THR A N 1
ATOM 944 C CA . THR A 1 122 ? -7.09 -0.285 10.203 1 98 122 THR A CA 1
ATOM 945 C C . THR A 1 122 ? -7.938 -0.106 11.453 1 98 122 THR A C 1
ATOM 947 O O . THR A 1 122 ? -7.711 0.818 12.242 1 98 122 THR A O 1
ATOM 950 N N . CYS A 1 123 ? -8.922 -0.983 11.625 1 98.19 123 CYS A N 1
ATOM 951 C CA . CYS A 1 123 ? -9.742 -0.951 12.836 1 98.19 123 CYS A CA 1
ATOM 952 C C . CYS A 1 123 ? -8.883 -1.101 14.086 1 98.19 123 CYS A C 1
ATOM 954 O O . CYS A 1 123 ? -9.008 -0.318 15.023 1 98.19 123 CYS A O 1
ATOM 956 N N . GLU A 1 124 ? -8.023 -2.066 14.039 1 97 124 GLU A N 1
ATOM 957 C CA . GLU A 1 124 ? -7.191 -2.363 15.203 1 97 124 GLU A CA 1
ATOM 958 C C . GLU A 1 124 ? -6.262 -1.2 15.523 1 97 124 GLU A C 1
ATOM 960 O O . GLU A 1 124 ? -6.121 -0.813 16.688 1 97 124 GLU A O 1
ATOM 965 N N . LEU A 1 125 ? -5.672 -0.658 14.547 1 97.88 125 LEU A N 1
ATOM 966 C CA . LEU A 1 125 ? -4.742 0.444 14.758 1 97.88 125 LEU A CA 1
ATOM 967 C C . LEU A 1 125 ? -5.48 1.7 15.211 1 97.88 125 LEU A C 1
ATOM 969 O O . LEU A 1 125 ? -4.98 2.455 16.047 1 97.88 125 LEU A O 1
ATOM 973 N N . SER A 1 126 ? -6.641 1.924 14.664 1 98.75 126 SER A N 1
ATOM 974 C CA . SER A 1 126 ? -7.453 3.064 15.078 1 98.75 126 SER A CA 1
ATOM 975 C C . SER A 1 126 ? -7.832 2.975 16.547 1 98.75 126 SER A C 1
ATOM 977 O O . SER A 1 126 ? -7.742 3.963 17.281 1 98.75 126 SER A O 1
ATOM 979 N N . LYS A 1 127 ? -8.242 1.804 16.922 1 98.62 127 LYS A N 1
ATOM 980 C CA . LYS A 1 127 ? -8.586 1.581 18.328 1 98.62 127 LYS A CA 1
ATOM 981 C C . LYS A 1 127 ? -7.383 1.848 19.234 1 98.62 127 LYS A C 1
ATOM 983 O O . LYS A 1 127 ? -7.496 2.572 20.219 1 98.62 127 LYS A O 1
ATOM 988 N N . SER A 1 128 ? -6.285 1.304 18.875 1 98.56 128 SER A N 1
ATOM 989 C CA . SER A 1 128 ? -5.07 1.438 19.672 1 98.56 128 SER A CA 1
ATOM 990 C C . SER A 1 128 ? -4.625 2.893 19.75 1 98.56 128 SER A C 1
ATOM 992 O O . SER A 1 128 ? -4.156 3.342 20.797 1 98.56 128 SER A O 1
ATOM 994 N N . MET A 1 129 ? -4.793 3.637 18.719 1 98.56 129 MET A N 1
ATOM 995 C CA . MET A 1 129 ? -4.371 5.031 18.719 1 98.56 129 MET A CA 1
ATOM 996 C C . MET A 1 129 ? -5.266 5.879 19.609 1 98.56 129 MET A C 1
ATOM 998 O O . MET A 1 129 ? -4.785 6.785 20.297 1 98.56 129 MET A O 1
ATOM 1002 N N . GLY A 1 130 ? -6.559 5.582 19.547 1 98.5 130 GLY A N 1
ATOM 1003 C CA . GLY A 1 130 ? -7.438 6.258 20.484 1 98.5 130 GLY A CA 1
ATOM 1004 C C . GLY A 1 130 ? -7.043 6.035 21.938 1 98.5 130 GLY A C 1
ATOM 1005 O O . GLY A 1 130 ? -6.992 6.98 22.719 1 98.5 130 GLY A O 1
ATOM 1006 N N . GLU A 1 131 ? -6.688 4.84 22.219 1 97.94 131 GLU A N 1
ATOM 1007 C CA . GLU A 1 131 ? -6.281 4.477 23.562 1 97.94 131 GLU A CA 1
ATOM 1008 C C . GLU A 1 131 ? -4.945 5.113 23.938 1 97.94 131 GLU A C 1
ATOM 1010 O O . GLU A 1 131 ? -4.684 5.379 25.109 1 97.94 131 GLU A O 1
ATOM 1015 N N . ALA A 1 132 ? -4.18 5.391 22.953 1 97.81 132 ALA A N 1
ATOM 1016 C CA . ALA A 1 132 ? -2.844 5.934 23.172 1 97.81 132 ALA A CA 1
ATOM 1017 C C . ALA A 1 132 ? -2.883 7.453 23.297 1 97.81 132 ALA A C 1
ATOM 1019 O O . ALA A 1 132 ? -1.861 8.086 23.562 1 97.81 132 ALA A O 1
ATOM 1020 N N . GLY A 1 133 ? -4.02 8.07 23.047 1 97.88 133 GLY A N 1
ATOM 1021 C CA . GLY A 1 133 ? -4.141 9.5 23.297 1 97.88 133 GLY A CA 1
ATOM 1022 C C . GLY A 1 133 ? -4.473 10.305 22.062 1 97.88 133 GLY A C 1
ATOM 1023 O O . GLY A 1 133 ? -4.559 11.531 22.109 1 97.88 133 GLY A O 1
ATOM 1024 N N . ALA A 1 134 ? -4.688 9.68 20.922 1 98.62 134 ALA A N 1
ATOM 1025 C CA . ALA A 1 134 ? -5.168 10.414 19.766 1 98.62 134 ALA A CA 1
ATOM 1026 C C . ALA A 1 134 ? -6.594 10.914 19.984 1 98.62 134 ALA A C 1
ATOM 1028 O O . ALA A 1 134 ? -7.43 10.211 20.547 1 98.62 134 ALA A O 1
ATOM 1029 N N . ASP A 1 135 ? -6.816 12.117 19.516 1 98.69 135 ASP A N 1
ATOM 1030 C CA . ASP A 1 135 ? -8.156 12.688 19.625 1 98.69 135 ASP A CA 1
ATOM 1031 C C . ASP A 1 135 ? -9.008 12.305 18.406 1 98.69 135 ASP A C 1
ATOM 1033 O O . ASP A 1 135 ? -10.234 12.391 18.453 1 98.69 135 ASP A O 1
ATOM 1037 N N . ALA A 1 136 ? -8.398 11.938 17.375 1 98.81 136 ALA A N 1
ATOM 1038 C CA . ALA A 1 136 ? -9 11.477 16.125 1 98.81 136 ALA A CA 1
ATOM 1039 C C . ALA A 1 136 ? -8.016 10.625 15.328 1 98.81 136 ALA A C 1
ATOM 1041 O O . ALA A 1 136 ? -6.82 10.602 15.625 1 98.81 136 ALA A O 1
ATOM 1042 N N . VAL A 1 137 ? -8.578 9.898 14.359 1 98.81 137 VAL A N 1
ATOM 1043 C CA . VAL A 1 137 ? -7.734 9.164 13.422 1 98.81 137 VAL A CA 1
ATOM 1044 C C . VAL A 1 137 ? -8.016 9.625 11.992 1 98.81 137 VAL A C 1
ATOM 1046 O O . VAL A 1 137 ? -9.117 10.078 11.688 1 98.81 137 VAL A O 1
ATOM 1049 N N . MET A 1 138 ? -7.012 9.633 11.211 1 98.81 138 MET A N 1
ATOM 1050 C CA . MET A 1 138 ? -7.113 9.906 9.781 1 98.81 138 MET A CA 1
ATOM 1051 C C . MET A 1 138 ? -6.848 8.641 8.961 1 98.81 138 MET A C 1
ATOM 1053 O O . MET A 1 138 ? -5.828 7.977 9.156 1 98.81 138 MET A O 1
ATOM 1057 N N . VAL A 1 139 ? -7.746 8.336 8.047 1 98.75 139 VAL A N 1
ATOM 1058 C CA . VAL A 1 139 ? -7.719 7.039 7.383 1 98.75 139 VAL A CA 1
ATOM 1059 C C . VAL A 1 139 ? -7.746 7.234 5.867 1 98.75 139 VAL A C 1
ATOM 1061 O O . VAL A 1 139 ? -8.648 7.879 5.336 1 98.75 139 VAL A O 1
ATOM 1064 N N . LEU A 1 140 ? -6.738 6.734 5.258 1 98.12 140 LEU A N 1
ATOM 1065 C CA . LEU A 1 140 ? -6.648 6.625 3.805 1 98.12 140 LEU A CA 1
ATOM 1066 C C . LEU A 1 140 ? -7.289 5.328 3.318 1 98.12 140 LEU A C 1
ATOM 1068 O O . LEU A 1 140 ? -7.207 4.297 3.99 1 98.12 140 LEU A O 1
ATOM 1072 N N . LEU A 1 141 ? -7.941 5.379 2.16 1 97.44 141 LEU A N 1
ATOM 1073 C CA . LEU A 1 141 ? -8.5 4.172 1.564 1 97.44 141 LEU A CA 1
ATOM 1074 C C . LEU A 1 141 ? -7.402 3.164 1.246 1 97.44 141 LEU A C 1
ATOM 1076 O O . LEU A 1 141 ? -6.391 3.516 0.635 1 97.44 141 LEU A O 1
ATOM 1080 N N . PRO A 1 142 ? -7.613 1.901 1.757 1 96.06 142 PRO A N 1
ATOM 1081 C CA . PRO A 1 142 ? -6.688 0.88 1.264 1 96.06 142 PRO A CA 1
ATOM 1082 C C . PRO A 1 142 ? -6.625 0.825 -0.261 1 96.06 142 PRO A C 1
ATOM 1084 O O . PRO A 1 142 ? -7.66 0.899 -0.927 1 96.06 142 PRO A O 1
ATOM 1087 N N . PHE A 1 143 ? -5.41 0.65 -0.849 1 93.69 143 PHE A N 1
ATOM 1088 C CA . PHE A 1 143 ? -5.363 0.966 -2.271 1 93.69 143 PHE A CA 1
ATOM 1089 C C . PHE A 1 143 ? -4.59 -0.102 -3.037 1 93.69 143 PHE A C 1
ATOM 1091 O O . PHE A 1 143 ? -4.32 0.055 -4.23 1 93.69 143 PHE A O 1
ATOM 1098 N N . TYR A 1 144 ? -4.227 -1.191 -2.447 1 94.31 144 TYR A N 1
ATOM 1099 C CA . TYR A 1 144 ? -3.572 -2.258 -3.199 1 94.31 144 TYR A CA 1
ATOM 1100 C C . TYR A 1 144 ? -4.48 -2.783 -4.305 1 94.31 144 TYR A C 1
ATOM 1102 O O . TYR A 1 144 ? -4.031 -3.027 -5.426 1 94.31 144 TYR A O 1
ATOM 1110 N N . TYR A 1 145 ? -5.75 -3.018 -3.959 1 92.5 145 TYR A N 1
ATOM 1111 C CA . TYR A 1 145 ? -6.738 -3.525 -4.902 1 92.5 145 TYR A CA 1
ATOM 1112 C C . TYR A 1 145 ? -7.605 -2.395 -5.449 1 92.5 145 TYR A C 1
ATOM 1114 O O . TYR A 1 145 ? -8.805 -2.57 -5.66 1 92.5 145 TYR A O 1
ATOM 1122 N N . ARG A 1 146 ? -7.023 -1.275 -5.68 1 90.06 146 ARG A N 1
ATOM 1123 C CA . ARG A 1 146 ? -7.75 -0.058 -6.023 1 90.06 146 ARG A CA 1
ATOM 1124 C C . ARG A 1 146 ? -8.695 -0.295 -7.195 1 90.06 146 ARG A C 1
ATOM 1126 O O . ARG A 1 146 ? -9.797 0.257 -7.238 1 90.06 146 ARG A O 1
ATOM 1133 N N . THR A 1 147 ? -8.32 -1.158 -8.133 1 84.31 147 THR A N 1
ATOM 1134 C CA . THR A 1 147 ? -9.117 -1.352 -9.344 1 84.31 147 THR A CA 1
ATOM 1135 C C . THR A 1 147 ? -10.344 -2.211 -9.047 1 84.31 147 THR A C 1
ATOM 1137 O O . THR A 1 147 ? -11.211 -2.377 -9.906 1 84.31 147 THR A O 1
ATOM 1140 N N . ARG A 1 148 ? -10.422 -2.609 -7.816 1 84.56 148 ARG A N 1
ATOM 1141 C CA . ARG A 1 148 ? -11.492 -3.541 -7.457 1 84.56 148 ARG A CA 1
ATOM 1142 C C . ARG A 1 148 ? -12.398 -2.947 -6.391 1 84.56 148 ARG A C 1
ATOM 1144 O O . ARG A 1 148 ? -13.258 -3.643 -5.844 1 84.56 148 ARG A O 1
ATOM 1151 N N . LEU A 1 149 ? -12.172 -1.778 -6.078 1 89.5 149 LEU A N 1
ATOM 1152 C CA . LEU A 1 149 ? -12.961 -1.134 -5.031 1 89.5 149 LEU A CA 1
ATOM 1153 C C . LEU A 1 149 ? -14.047 -0.25 -5.633 1 89.5 149 LEU A C 1
ATOM 1155 O O . LEU A 1 149 ? -13.75 0.784 -6.234 1 89.5 149 LEU A O 1
ATOM 1159 N N . ASN A 1 150 ? -15.289 -0.726 -5.52 1 90 150 ASN A N 1
ATOM 1160 C CA . ASN A 1 150 ? -16.422 0.113 -5.895 1 90 150 ASN A CA 1
ATOM 1161 C C . ASN A 1 150 ? -16.891 0.983 -4.73 1 90 150 ASN A C 1
ATOM 1163 O O . ASN A 1 150 ? -16.297 0.955 -3.654 1 90 150 ASN A O 1
ATOM 1167 N N . GLU A 1 151 ? -17.922 1.819 -5.02 1 94.88 151 GLU A N 1
ATOM 1168 C CA . GLU A 1 151 ? -18.391 2.764 -4.012 1 94.88 151 GLU A CA 1
ATOM 1169 C C . GLU A 1 151 ? -18.859 2.039 -2.754 1 94.88 151 GLU A C 1
ATOM 1171 O O . GLU A 1 151 ? -18.625 2.506 -1.638 1 94.88 151 GLU A O 1
ATOM 1176 N N . GLU A 1 152 ? -19.484 0.852 -2.928 1 94.69 152 GLU A N 1
ATOM 1177 C CA . GLU A 1 152 ? -19.938 0.062 -1.791 1 94.69 152 GLU A CA 1
ATOM 1178 C C . GLU A 1 152 ? -18.781 -0.37 -0.906 1 94.69 152 GLU A C 1
ATOM 1180 O O . GLU A 1 152 ? -18.859 -0.293 0.322 1 94.69 152 GLU A O 1
ATOM 1185 N N . ALA A 1 153 ? -17.75 -0.817 -1.521 1 95.56 153 ALA A N 1
ATOM 1186 C CA . ALA A 1 153 ? -16.562 -1.231 -0.786 1 95.56 153 ALA A CA 1
ATOM 1187 C C . ALA A 1 153 ? -15.961 -0.064 -0.006 1 95.56 153 ALA A C 1
ATOM 1189 O O . ALA A 1 153 ? -15.531 -0.228 1.138 1 95.56 153 ALA A O 1
ATOM 1190 N N . ILE A 1 154 ? -15.93 1.111 -0.623 1 97.94 154 ILE A N 1
ATOM 1191 C CA . ILE A 1 154 ? -15.391 2.318 -0.011 1 97.94 154 ILE A CA 1
ATOM 1192 C C . ILE A 1 154 ? -16.203 2.682 1.228 1 97.94 154 ILE A C 1
ATOM 1194 O O . ILE A 1 154 ? -15.648 2.873 2.312 1 97.94 154 ILE A O 1
ATOM 1198 N N . ILE A 1 155 ? -17.547 2.727 1.069 1 98.5 155 ILE A N 1
ATOM 1199 C CA . ILE A 1 155 ? -18.438 3.094 2.16 1 98.5 155 ILE A CA 1
ATOM 1200 C C . ILE A 1 155 ? -18.328 2.064 3.285 1 98.5 155 ILE A C 1
ATOM 1202 O O . ILE A 1 155 ? -18.25 2.428 4.461 1 98.5 155 ILE A O 1
ATOM 1206 N N . ASP A 1 156 ? -18.266 0.796 2.904 1 98.19 156 ASP A N 1
ATOM 1207 C CA . ASP A 1 156 ? -18.172 -0.278 3.889 1 98.19 156 ASP A CA 1
ATOM 1208 C C . ASP A 1 156 ? -16.875 -0.174 4.688 1 98.19 156 ASP A C 1
ATOM 1210 O O . ASP A 1 156 ? -16.875 -0.361 5.906 1 98.19 156 ASP A O 1
ATOM 1214 N N . HIS A 1 157 ? -15.797 0.132 4.074 1 98.44 157 HIS A N 1
ATOM 1215 C CA . HIS A 1 157 ? -14.508 0.273 4.738 1 98.44 157 HIS A CA 1
ATOM 1216 C C . HIS A 1 157 ? -14.555 1.371 5.797 1 98.44 157 HIS A C 1
ATOM 1218 O O . HIS A 1 157 ? -14.297 1.113 6.973 1 98.44 157 HIS A O 1
ATOM 1224 N N . PHE A 1 158 ? -14.93 2.559 5.422 1 98.88 158 PHE A N 1
ATOM 1225 C CA . PHE A 1 158 ? -14.891 3.695 6.332 1 98.88 158 PHE A CA 1
ATOM 1226 C C . PHE A 1 158 ? -15.922 3.539 7.441 1 98.88 158 PHE A C 1
ATOM 1228 O O . PHE A 1 158 ? -15.664 3.893 8.594 1 98.88 158 PHE A O 1
ATOM 1235 N N . THR A 1 159 ? -17.078 2.973 7.066 1 98.81 159 THR A N 1
ATOM 1236 C CA . THR A 1 159 ? -18.094 2.74 8.078 1 98.81 159 THR A CA 1
ATOM 1237 C C . THR A 1 159 ? -17.625 1.734 9.117 1 98.81 159 THR A C 1
ATOM 1239 O O . THR A 1 159 ? -17.797 1.943 10.32 1 98.81 159 THR A O 1
ATOM 1242 N N . THR A 1 160 ? -17 0.675 8.641 1 98.62 160 THR A N 1
ATOM 1243 C CA . THR A 1 160 ? -16.5 -0.36 9.547 1 98.62 160 THR A CA 1
ATOM 1244 C C . THR A 1 160 ? -15.43 0.199 10.477 1 98.62 160 THR A C 1
ATOM 1246 O O . THR A 1 160 ? -15.453 -0.059 11.68 1 98.62 160 THR A O 1
ATOM 1249 N N . VAL A 1 161 ? -14.539 0.987 9.977 1 98.81 161 VAL A N 1
ATOM 1250 C CA . VAL A 1 161 ? -13.477 1.57 10.789 1 98.81 161 VAL A CA 1
ATOM 1251 C C . VAL A 1 161 ? -14.062 2.566 11.781 1 98.81 161 VAL A C 1
ATOM 1253 O O . VAL A 1 161 ? -13.68 2.584 12.953 1 98.81 161 VAL A O 1
ATOM 1256 N N . ALA A 1 162 ? -15.031 3.377 11.352 1 98.81 162 ALA A N 1
ATOM 1257 C CA . ALA A 1 162 ? -15.664 4.363 12.219 1 98.81 162 ALA A CA 1
ATOM 1258 C C . ALA A 1 162 ? -16.406 3.686 13.375 1 98.81 162 ALA A C 1
ATOM 1260 O O . ALA A 1 162 ? -16.406 4.184 14.5 1 98.81 162 ALA A O 1
ATOM 1261 N N . ASN A 1 163 ? -17.016 2.549 13.062 1 98.62 163 ASN A N 1
ATOM 1262 C CA . ASN A 1 163 ? -17.719 1.789 14.094 1 98.62 163 ASN A CA 1
ATOM 1263 C C . ASN A 1 163 ? -16.75 1.255 15.148 1 98.62 163 ASN A C 1
ATOM 1265 O O . ASN A 1 163 ? -17.094 1.178 16.328 1 98.62 163 ASN A O 1
ATOM 1269 N N . ALA A 1 164 ? -15.602 0.919 14.742 1 98.31 164 ALA A N 1
ATOM 1270 C CA . ALA A 1 164 ? -14.641 0.267 15.625 1 98.31 164 ALA A CA 1
ATOM 1271 C C . ALA A 1 164 ? -13.836 1.296 16.422 1 98.31 164 ALA A C 1
ATOM 1273 O O . ALA A 1 164 ? -13.312 0.99 17.484 1 98.31 164 ALA A O 1
ATOM 1274 N N . SER A 1 165 ? -13.695 2.498 15.945 1 98.56 165 SER A N 1
ATOM 1275 C CA . SER A 1 165 ? -12.805 3.506 16.516 1 98.56 165 SER A CA 1
ATOM 1276 C C . SER A 1 165 ? -13.453 4.199 17.719 1 98.56 165 SER A C 1
ATOM 1278 O O . SER A 1 165 ? -14.594 4.664 17.625 1 98.56 165 SER A O 1
ATOM 1280 N N . PRO A 1 166 ? -12.719 4.359 18.797 1 98.38 166 PRO A N 1
ATOM 1281 C CA . PRO A 1 166 ? -13.25 5.098 19.953 1 98.38 166 PRO A CA 1
ATOM 1282 C C . PRO A 1 166 ? -13.164 6.609 19.766 1 98.38 166 PRO A C 1
ATOM 1284 O O . PRO A 1 166 ? -13.688 7.363 20.594 1 98.38 166 PRO A O 1
ATOM 1287 N N . VAL A 1 167 ? -12.477 7.051 18.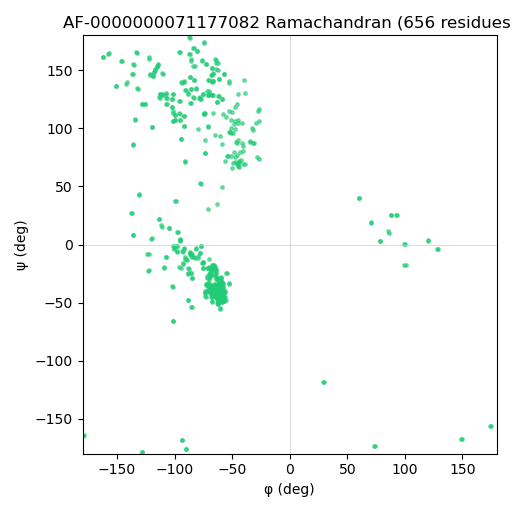797 1 98.5 167 VAL A N 1
ATOM 1288 C CA . VAL A 1 167 ? -12.328 8.477 18.5 1 98.5 167 VAL A CA 1
ATOM 1289 C C . VAL A 1 167 ? -12.812 8.773 17.094 1 98.5 167 VAL A C 1
ATOM 1291 O O . VAL A 1 167 ? -12.891 7.871 16.25 1 98.5 167 VAL A O 1
ATOM 1294 N N . PRO A 1 168 ? -13.133 9.984 16.766 1 98.62 168 PRO A N 1
ATOM 1295 C CA . PRO A 1 168 ? -13.672 10.344 15.453 1 98.62 168 PRO A CA 1
ATOM 1296 C C . PRO A 1 168 ? -12.688 10.062 14.312 1 98.62 168 PRO A C 1
ATOM 1298 O O . PRO A 1 168 ? -11.477 10.039 14.531 1 98.62 168 PRO A O 1
ATOM 1301 N N . LEU A 1 169 ? -13.297 9.898 13.156 1 98.69 169 LEU A N 1
ATOM 1302 C CA . LEU A 1 169 ? -12.539 9.539 11.961 1 98.69 169 LEU A CA 1
ATOM 1303 C C . LEU A 1 169 ? -12.547 10.688 10.953 1 98.69 169 LEU A C 1
ATOM 1305 O O . LEU A 1 169 ? -13.594 11.273 10.68 1 98.69 169 LEU A O 1
ATOM 1309 N N . VAL A 1 170 ? -11.344 11.047 10.477 1 98.81 170 VAL A N 1
ATOM 1310 C CA . VAL A 1 170 ? -11.141 11.953 9.344 1 98.81 170 VAL A CA 1
ATOM 1311 C C . VAL A 1 170 ? -10.797 11.148 8.094 1 98.81 170 VAL A C 1
ATOM 1313 O O . VAL A 1 170 ? -9.836 10.375 8.094 1 98.81 170 VAL A O 1
ATOM 1316 N N . ILE A 1 171 ? -11.562 11.336 7.004 1 98.81 171 ILE A N 1
ATOM 1317 C CA . ILE A 1 171 ? -11.266 10.68 5.734 1 98.81 171 ILE A CA 1
ATOM 1318 C C . ILE A 1 171 ? -10.117 11.398 5.031 1 98.81 171 ILE A C 1
ATOM 1320 O O . ILE A 1 171 ? -10.125 12.625 4.914 1 98.81 171 ILE A O 1
ATOM 1324 N N . TYR A 1 172 ? -9.18 10.688 4.699 1 98.31 172 TYR A N 1
ATOM 1325 C CA . TYR A 1 172 ? -8.086 11.188 3.877 1 98.31 172 TYR A CA 1
ATOM 1326 C C . TYR A 1 172 ? -8.242 10.742 2.428 1 98.31 172 TYR A C 1
ATOM 1328 O O . TYR A 1 172 ? -7.992 9.578 2.096 1 98.31 172 TYR A O 1
ATOM 1336 N N . ASN A 1 173 ? -8.625 11.672 1.568 1 97.75 173 ASN A N 1
ATOM 1337 C CA . ASN A 1 173 ? -8.734 11.406 0.139 1 97.75 173 ASN A CA 1
ATOM 1338 C C . ASN A 1 173 ? -7.516 11.906 -0.625 1 97.75 173 ASN A C 1
ATOM 1340 O O . ASN A 1 173 ? -7.293 13.117 -0.724 1 97.75 173 ASN A O 1
ATOM 1344 N N . ASN A 1 174 ? -6.727 11.008 -1.141 1 94.75 174 ASN A N 1
ATOM 1345 C CA . ASN A 1 174 ? -5.527 11.297 -1.919 1 94.75 174 ASN A CA 1
ATOM 1346 C C . ASN A 1 174 ? -5.426 10.406 -3.152 1 94.75 174 ASN A C 1
ATOM 1348 O O . ASN A 1 174 ? -4.688 9.414 -3.15 1 94.75 174 ASN A O 1
ATOM 1352 N N . PRO A 1 175 ? -6.07 10.828 -4.246 1 93.38 175 PRO A N 1
ATOM 1353 C CA . PRO A 1 175 ? -6.078 9.977 -5.441 1 93.38 175 PRO A CA 1
ATOM 1354 C C . PRO A 1 175 ? -4.688 9.789 -6.039 1 93.38 175 PRO A C 1
ATOM 1356 O O . PRO A 1 175 ? -4.434 8.789 -6.719 1 93.38 175 PRO A O 1
ATOM 1359 N N . LEU A 1 176 ? -3.807 10.727 -5.84 1 88.5 176 LEU A N 1
ATOM 1360 C CA . LEU A 1 176 ? -2.447 10.578 -6.348 1 88.5 176 LEU A CA 1
ATOM 1361 C C . LEU A 1 176 ? -1.767 9.367 -5.723 1 88.5 176 LEU A C 1
ATOM 1363 O O . LEU A 1 176 ? -0.967 8.688 -6.375 1 88.5 176 LEU A O 1
ATOM 1367 N N . THR A 1 177 ? -2.105 9.086 -4.492 1 91.56 177 THR A N 1
ATOM 1368 C CA . THR A 1 177 ? -1.529 7.953 -3.775 1 91.56 177 THR A CA 1
ATOM 1369 C C . THR A 1 177 ? -2.348 6.688 -4.016 1 91.56 177 THR A C 1
ATOM 1371 O O . THR A 1 177 ? -1.793 5.637 -4.352 1 91.56 177 THR A O 1
ATOM 1374 N N . THR A 1 178 ? -3.668 6.77 -3.891 1 94.19 178 THR A N 1
ATOM 1375 C CA . THR A 1 178 ? -4.504 5.574 -3.857 1 94.19 178 THR A CA 1
ATOM 1376 C C . THR A 1 178 ? -4.914 5.164 -5.27 1 94.19 178 THR A C 1
ATOM 1378 O O . THR A 1 178 ? -5.297 4.016 -5.5 1 94.19 178 THR A O 1
ATOM 1381 N N . GLY A 1 179 ? -4.934 6.164 -6.207 1 93 179 GLY A N 1
ATOM 1382 C CA . GLY A 1 179 ? -5.48 5.918 -7.531 1 93 179 GLY A CA 1
ATOM 1383 C C . GLY A 1 179 ? -7 5.934 -7.562 1 93 179 GLY A C 1
ATOM 1384 O O . GLY A 1 179 ? -7.605 5.66 -8.594 1 93 179 GLY A O 1
ATOM 1385 N N . VAL A 1 180 ? -7.645 6.23 -6.422 1 94.75 180 VAL A N 1
ATOM 1386 C CA . VAL A 1 180 ? -9.102 6.273 -6.312 1 94.75 180 VAL A CA 1
ATOM 1387 C C . VAL A 1 180 ? -9.539 7.621 -5.75 1 94.75 180 VAL A C 1
ATOM 1389 O O . VAL A 1 180 ? -9.086 8.031 -4.68 1 94.75 180 VAL A O 1
ATOM 1392 N N . ASP A 1 181 ? -10.359 8.328 -6.551 1 96.25 181 ASP A N 1
ATOM 1393 C CA . ASP A 1 181 ? -10.984 9.547 -6.039 1 96.25 181 ASP A CA 1
ATOM 1394 C C . ASP A 1 181 ? -12.352 9.25 -5.43 1 96.25 181 ASP A C 1
ATOM 1396 O O . ASP A 1 181 ? -13.281 8.867 -6.141 1 96.25 181 ASP A O 1
ATOM 1400 N N . ILE A 1 182 ? -12.453 9.367 -4.121 1 97.69 182 ILE A N 1
ATOM 1401 C CA . ILE A 1 182 ? -13.711 9.07 -3.443 1 97.69 182 ILE A CA 1
ATOM 1402 C C . ILE A 1 182 ? -14.789 10.047 -3.908 1 97.69 182 ILE A C 1
ATOM 1404 O O . ILE A 1 182 ? -14.625 11.266 -3.805 1 97.69 182 ILE A O 1
ATOM 1408 N N . PRO A 1 183 ? -15.867 9.547 -4.438 1 96.19 183 PRO A N 1
ATOM 1409 C CA . PRO A 1 183 ? -16.875 10.445 -5 1 96.19 183 PRO A CA 1
ATOM 1410 C C . PRO A 1 183 ? -17.719 11.133 -3.922 1 96.19 183 PRO A C 1
ATOM 1412 O O . PRO A 1 183 ? -17.844 10.617 -2.809 1 96.19 183 PRO A O 1
ATOM 1415 N N . ILE A 1 184 ? -18.328 12.273 -4.25 1 97 184 ILE A N 1
ATOM 1416 C CA . ILE A 1 184 ? -19.172 13.047 -3.334 1 97 184 ILE A CA 1
ATOM 1417 C C . ILE A 1 184 ? -20.359 12.195 -2.883 1 97 184 ILE A C 1
ATOM 1419 O O . ILE A 1 184 ? -20.797 12.289 -1.733 1 97 184 ILE A O 1
ATOM 1423 N N . SER A 1 185 ? -20.859 11.289 -3.795 1 97.44 185 SER A N 1
ATOM 1424 C CA . SER A 1 185 ? -21.969 10.414 -3.428 1 97.44 185 SER A CA 1
ATOM 1425 C C . SER A 1 185 ? -21.594 9.531 -2.234 1 97.44 185 SER A C 1
ATOM 1427 O O . SER A 1 185 ? -22.453 9.234 -1.392 1 97.44 185 SER A O 1
ATOM 1429 N N . ALA A 1 186 ? -20.359 9.109 -2.117 1 98.19 186 ALA A N 1
ATOM 1430 C CA . ALA A 1 186 ? -19.906 8.359 -0.953 1 98.19 186 ALA A CA 1
ATOM 1431 C C . ALA A 1 186 ? -19.844 9.25 0.287 1 98.19 186 ALA A C 1
ATOM 1433 O O . ALA A 1 186 ? -20.219 8.82 1.383 1 98.19 186 ALA A O 1
ATOM 1434 N N . TYR A 1 187 ? -19.406 10.516 0.121 1 98.06 187 TYR A N 1
ATOM 1435 C CA . TYR A 1 187 ? -19.328 11.438 1.246 1 98.06 187 TYR A CA 1
ATOM 1436 C C . TYR A 1 187 ? -20.703 11.68 1.854 1 98.06 187 TYR A C 1
ATOM 1438 O O . TYR A 1 187 ? -20.828 11.836 3.07 1 98.06 187 TYR A O 1
ATOM 1446 N N . ILE A 1 188 ? -21.703 11.742 1.013 1 97.69 188 ILE A N 1
ATOM 1447 C CA . ILE A 1 188 ? -23.062 11.969 1.493 1 97.69 188 ILE A CA 1
ATOM 1448 C C . ILE A 1 188 ? -23.438 10.883 2.502 1 97.69 188 ILE A C 1
ATOM 1450 O O . ILE A 1 188 ? -23.953 11.188 3.582 1 97.69 188 ILE A O 1
ATOM 1454 N N . LYS A 1 189 ? -23.125 9.656 2.176 1 98.25 189 LYS A N 1
ATOM 1455 C CA . LYS A 1 189 ? -23.453 8.531 3.049 1 98.25 189 LYS A CA 1
ATOM 1456 C C . LYS A 1 189 ? -22.531 8.508 4.273 1 98.25 189 LYS A C 1
ATOM 1458 O O . LYS A 1 189 ? -23 8.289 5.395 1 98.25 189 LYS A O 1
ATOM 1463 N N . LEU A 1 190 ? -21.312 8.766 4.074 1 98.75 190 LEU A N 1
ATOM 1464 C CA . LEU A 1 190 ? -20.312 8.656 5.133 1 98.75 190 LEU A CA 1
ATOM 1465 C C . LEU A 1 190 ? -20.469 9.781 6.145 1 98.75 190 LEU A C 1
ATOM 1467 O O . LEU A 1 190 ? -20.281 9.578 7.348 1 98.75 190 LEU A O 1
ATOM 1471 N N . ALA A 1 191 ? -20.859 10.961 5.715 1 98.44 191 ALA A N 1
ATOM 1472 C CA . ALA A 1 191 ? -21.016 12.117 6.59 1 98.44 191 ALA A CA 1
ATOM 1473 C C . ALA A 1 191 ? -22.156 11.922 7.57 1 98.44 191 ALA A C 1
ATOM 1475 O O . ALA A 1 191 ? -22.234 12.594 8.602 1 98.44 191 ALA A O 1
ATOM 1476 N N . ALA A 1 192 ? -23.047 11.047 7.234 1 98 192 ALA A N 1
ATOM 1477 C CA . ALA A 1 192 ? -24.188 10.781 8.102 1 98 192 ALA A CA 1
ATOM 1478 C C . ALA A 1 192 ? -23.781 9.945 9.312 1 98 192 ALA A C 1
ATOM 1480 O O . ALA A 1 192 ? -24.516 9.859 10.297 1 98 192 ALA A O 1
ATOM 1481 N N . HIS A 1 193 ? -22.672 9.258 9.227 1 98.19 193 HIS A N 1
ATOM 1482 C CA . HIS A 1 193 ? -22.172 8.477 10.352 1 98.19 193 HIS A CA 1
ATOM 1483 C C . HIS A 1 193 ? -21.656 9.383 11.469 1 98.19 193 HIS A C 1
ATOM 1485 O O . HIS A 1 193 ? -20.812 10.25 11.234 1 98.19 193 HIS A O 1
ATOM 1491 N N . PRO A 1 194 ? -22.031 9.258 12.664 1 97.06 194 PRO A N 1
ATOM 1492 C CA . PRO A 1 194 ? -21.719 10.211 13.727 1 97.06 194 PRO A CA 1
ATOM 1493 C C . PRO A 1 194 ? -20.219 10.25 14.062 1 97.06 194 PRO A C 1
ATOM 1495 O O . PRO A 1 194 ? -19.734 11.242 14.609 1 97.06 194 PRO A O 1
ATOM 1498 N N . ASN A 1 195 ? -19.5 9.18 13.688 1 98.25 195 ASN A N 1
ATOM 1499 C CA . ASN A 1 195 ? -18.094 9.109 14.047 1 98.25 195 ASN A CA 1
ATOM 1500 C C . ASN A 1 195 ? -17.188 9.492 12.875 1 98.25 195 ASN A C 1
ATOM 1502 O O . ASN A 1 195 ? -15.961 9.422 12.969 1 98.25 195 ASN A O 1
ATOM 1506 N N . ILE A 1 196 ? -17.703 9.797 11.75 1 98.62 196 ILE A N 1
ATOM 1507 C CA . ILE A 1 196 ? -16.953 10.344 10.625 1 98.62 196 ILE A CA 1
ATOM 1508 C C . ILE A 1 196 ? -17.172 11.852 10.539 1 98.62 196 ILE A C 1
ATOM 1510 O O . ILE A 1 196 ? -18.281 12.297 10.188 1 98.62 196 ILE A O 1
ATOM 1514 N N . VAL A 1 197 ? -16.109 12.625 10.789 1 98.31 197 VAL A N 1
ATOM 1515 C CA . VAL A 1 197 ? -16.422 14 11.18 1 98.31 197 VAL A CA 1
ATOM 1516 C C . VAL A 1 197 ? -15.75 14.969 10.211 1 98.31 197 VAL A C 1
ATOM 1518 O O . VAL A 1 197 ? -15.984 16.188 10.273 1 98.31 197 VAL A O 1
ATOM 1521 N N . ALA A 1 198 ? -14.891 14.469 9.328 1 98.5 198 ALA A N 1
ATOM 1522 C CA . ALA A 1 198 ? -14.188 15.375 8.422 1 98.5 198 ALA A CA 1
ATOM 1523 C C . ALA A 1 198 ? -13.602 14.617 7.234 1 98.5 198 ALA A C 1
ATOM 1525 O O . ALA A 1 198 ? -13.508 13.391 7.258 1 98.5 198 ALA A O 1
ATOM 1526 N N . VAL A 1 199 ? -13.297 15.359 6.211 1 98.56 199 VAL A N 1
ATOM 1527 C CA . VAL A 1 199 ? -12.539 14.852 5.07 1 98.56 199 VAL A CA 1
ATOM 1528 C C . VAL A 1 199 ? -11.422 15.836 4.723 1 98.56 199 VAL A C 1
ATOM 1530 O O . VAL A 1 199 ? -11.602 17.047 4.812 1 98.56 199 VAL A O 1
ATOM 1533 N N . LYS A 1 200 ? -10.305 15.305 4.512 1 97.94 200 LYS A N 1
ATOM 1534 C CA . LYS A 1 200 ? -9.219 16.016 3.848 1 97.94 200 LYS A CA 1
ATOM 1535 C C . LYS A 1 200 ? -9.188 15.703 2.355 1 97.94 200 LYS A C 1
ATOM 1537 O O . LYS A 1 200 ? -9.062 14.547 1.961 1 97.94 200 LYS A O 1
ATOM 1542 N N . ASP A 1 201 ? -9.258 16.719 1.512 1 95.56 201 ASP A N 1
ATOM 1543 C CA . ASP A 1 201 ? -9.305 16.562 0.062 1 95.56 201 ASP A CA 1
ATOM 1544 C C . ASP A 1 201 ? -8.508 17.656 -0.636 1 95.56 201 ASP A C 1
ATOM 1546 O O . ASP A 1 201 ? -8.516 18.812 -0.207 1 95.56 201 ASP A O 1
ATOM 1550 N N . GLY A 1 202 ? -7.742 17.328 -1.664 1 90.88 202 GLY A N 1
ATOM 1551 C CA . GLY A 1 202 ? -6.84 18.281 -2.303 1 90.88 202 GLY A CA 1
ATOM 1552 C C . GLY A 1 202 ? -7.426 18.906 -3.551 1 90.88 202 GLY A C 1
ATOM 1553 O O . GLY A 1 202 ? -6.836 19.828 -4.125 1 90.88 202 GLY A O 1
ATOM 1554 N N . ASP A 1 203 ? -8.578 18.469 -3.973 1 91.75 203 ASP A N 1
ATOM 1555 C CA . ASP A 1 203 ? -9.227 19.016 -5.164 1 91.75 203 ASP A CA 1
ATOM 1556 C C . ASP A 1 203 ? -10.172 20.156 -4.805 1 91.75 203 ASP A C 1
ATOM 1558 O O . ASP A 1 203 ? -11.336 19.938 -4.465 1 91.75 203 ASP A O 1
ATOM 1562 N N . VAL A 1 204 ? -9.695 21.328 -5.031 1 90.12 204 VAL A N 1
ATOM 1563 C CA . VAL A 1 204 ? -10.438 22.531 -4.645 1 90.12 204 VAL A CA 1
ATOM 1564 C C . VAL A 1 204 ? -11.789 22.547 -5.352 1 90.12 204 VAL A C 1
ATOM 1566 O O . VAL A 1 204 ? -12.789 23 -4.781 1 90.12 204 VAL A O 1
ATOM 1569 N N . SER A 1 205 ? -11.859 22.047 -6.586 1 89.19 205 SER A N 1
ATOM 1570 C CA . SER A 1 205 ? -13.094 22.062 -7.359 1 89.19 205 SER A CA 1
ATOM 1571 C C . SER A 1 205 ? -14.156 21.172 -6.73 1 89.19 205 SER A C 1
ATOM 1573 O O . SER A 1 205 ? -15.352 21.328 -6.996 1 89.19 205 SER A O 1
ATOM 1575 N N . LYS A 1 206 ? -13.719 20.312 -5.895 1 93.94 206 LYS A N 1
ATOM 1576 C CA . LYS A 1 206 ? -14.617 19.344 -5.27 1 93.94 206 LYS A CA 1
ATOM 1577 C C . LYS A 1 206 ? -15.086 19.828 -3.902 1 93.94 206 LYS A C 1
ATOM 1579 O O . LYS A 1 206 ? -16.109 19.375 -3.391 1 93.94 206 LYS A O 1
ATOM 1584 N N . LEU A 1 207 ? -14.398 20.766 -3.279 1 95.25 207 LEU A N 1
ATOM 1585 C CA . LEU A 1 207 ? -14.617 21.141 -1.889 1 95.25 207 LEU A CA 1
ATOM 1586 C C . LEU A 1 207 ? -15.992 21.781 -1.705 1 95.25 207 LEU A C 1
ATOM 1588 O O . LEU A 1 207 ? -16.703 21.469 -0.75 1 95.25 207 LEU A O 1
ATOM 1592 N N . SER A 1 208 ? -16.359 22.609 -2.672 1 94.25 208 SER A N 1
ATOM 1593 C CA . SER A 1 208 ? -17.656 23.266 -2.555 1 94.25 208 SER A CA 1
ATOM 1594 C C . SER A 1 208 ? -18.797 22.266 -2.654 1 94.25 208 SER A C 1
ATOM 1596 O O . SER A 1 208 ? -19.766 22.344 -1.906 1 94.25 208 SER A O 1
ATOM 1598 N N . GLY A 1 209 ? -18.656 21.375 -3.623 1 95.25 209 GLY A N 1
ATOM 1599 C CA . GLY A 1 209 ? -19.656 20.328 -3.77 1 95.25 209 GLY A CA 1
ATOM 1600 C C . GLY A 1 209 ? -19.766 19.453 -2.543 1 95.25 209 GLY A C 1
ATOM 1601 O O . GLY A 1 209 ? -20.875 19.078 -2.141 1 95.25 209 GLY A O 1
ATOM 1602 N N . THR A 1 210 ? -18.656 19.109 -1.982 1 97.31 210 THR A N 1
ATOM 1603 C CA . THR A 1 210 ? -18.641 18.297 -0.775 1 97.31 210 THR A CA 1
ATOM 1604 C C . THR A 1 210 ? -19.312 19.031 0.383 1 97.31 210 THR A C 1
ATOM 1606 O O . THR A 1 210 ? -20.141 18.438 1.094 1 97.31 210 THR A O 1
ATOM 1609 N N . LYS A 1 211 ? -18.969 20.297 0.557 1 96.5 211 LYS A N 1
ATOM 1610 C CA . LYS A 1 211 ? -19.562 21.094 1.615 1 96.5 211 LYS A CA 1
ATOM 1611 C C . LYS A 1 211 ? -21.078 21.172 1.464 1 96.5 211 LYS A C 1
ATOM 1613 O O . LYS A 1 211 ? -21.812 21 2.438 1 96.5 211 LYS A O 1
ATOM 1618 N N . LEU A 1 212 ? -21.5 21.406 0.268 1 96.12 212 LEU A N 1
ATOM 1619 C CA . LEU A 1 212 ? -22.922 21.5 -0.002 1 96.12 212 LEU A CA 1
ATOM 1620 C C . LEU A 1 212 ? -23.625 20.172 0.248 1 96.12 212 LEU A C 1
ATOM 1622 O O . LEU A 1 212 ? -24.688 20.125 0.869 1 96.12 212 LEU A O 1
ATOM 1626 N N . ALA A 1 213 ? -23.047 19.094 -0.211 1 96.44 213 ALA A N 1
ATOM 1627 C CA . ALA A 1 213 ? -23.656 17.766 -0.157 1 96.44 213 ALA A CA 1
ATOM 1628 C C . ALA A 1 213 ? -23.75 17.266 1.28 1 96.44 213 ALA A C 1
ATOM 1630 O O . ALA A 1 213 ? -24.609 16.438 1.604 1 96.44 213 ALA A O 1
ATOM 1631 N N . THR A 1 214 ? -22.859 17.734 2.146 1 97.12 214 THR A N 1
ATOM 1632 C CA . THR A 1 214 ? -22.781 17.203 3.504 1 97.12 214 THR A CA 1
ATOM 1633 C C . THR A 1 214 ? -23.25 18.266 4.516 1 97.12 214 THR A C 1
ATOM 1635 O O . THR A 1 214 ? -23.031 18.109 5.719 1 97.12 214 THR A O 1
ATOM 1638 N N . HIS A 1 215 ? -23.906 19.328 4.137 1 94.88 215 HIS A N 1
ATOM 1639 C CA . HIS A 1 215 ? -24.203 20.516 4.941 1 94.88 215 HIS A CA 1
ATOM 1640 C C . HIS A 1 215 ? -25.125 20.172 6.109 1 94.88 215 HIS A C 1
ATOM 1642 O O . HIS A 1 215 ? -25.156 20.891 7.113 1 94.88 215 HIS A O 1
ATOM 1648 N N . GLU A 1 216 ? -25.812 19.094 6.078 1 95.31 216 GLU A N 1
ATOM 1649 C CA . GLU A 1 216 ? -26.75 18.734 7.125 1 95.31 216 GLU A CA 1
ATOM 1650 C C . GLU A 1 216 ? -26.062 18.016 8.273 1 95.31 216 GLU A C 1
ATOM 1652 O O . GLU A 1 216 ? -26.656 17.797 9.336 1 95.31 216 GLU A O 1
ATOM 1657 N N . HIS A 1 217 ? -24.828 17.672 8.023 1 94.19 217 HIS A N 1
ATOM 1658 C CA . HIS A 1 217 ? -24.109 16.891 9.008 1 94.19 217 HIS A CA 1
ATOM 1659 C C . HIS A 1 217 ? -22.938 17.672 9.594 1 94.19 217 HIS A C 1
ATOM 1661 O O . HIS A 1 217 ? -22.5 18.672 9.016 1 94.19 217 HIS A O 1
ATOM 1667 N N . ASN A 1 218 ? -22.547 17.328 10.766 1 92.5 218 ASN A N 1
ATOM 1668 C CA . ASN A 1 218 ? -21.312 17.828 11.344 1 92.5 218 ASN A CA 1
ATOM 1669 C C . ASN A 1 218 ? -20.078 17.188 10.695 1 92.5 218 ASN A C 1
ATOM 1671 O O . ASN A 1 218 ? -19.484 16.281 11.266 1 92.5 218 ASN A O 1
ATOM 1675 N N . PHE A 1 219 ? -19.766 17.672 9.562 1 97.38 219 PHE A N 1
ATOM 1676 C CA . PHE A 1 219 ? -18.719 17.109 8.711 1 97.38 219 PHE A CA 1
ATOM 1677 C C . PHE A 1 219 ? -17.828 18.219 8.156 1 97.38 219 PHE A C 1
ATOM 1679 O O . PHE A 1 219 ? -18.234 18.969 7.273 1 97.38 219 PHE A O 1
ATOM 1686 N N . ALA A 1 220 ? -16.625 18.297 8.664 1 98.06 220 ALA A N 1
ATOM 1687 C CA . ALA A 1 220 ? -15.703 19.359 8.258 1 98.06 220 ALA A CA 1
ATOM 1688 C C . ALA A 1 220 ? -14.984 18.984 6.965 1 98.06 220 ALA A C 1
ATOM 1690 O O . ALA A 1 220 ? -14.617 17.828 6.754 1 98.06 220 ALA A O 1
ATOM 1691 N N . VAL A 1 221 ? -14.797 19.969 6.109 1 98.12 221 VAL A N 1
ATOM 1692 C CA . VAL A 1 221 ? -14 19.828 4.895 1 98.12 221 VAL A CA 1
ATOM 1693 C C . VAL A 1 221 ? -12.664 20.562 5.055 1 98.12 221 VAL A C 1
ATOM 1695 O O . VAL A 1 221 ? -12.641 21.75 5.367 1 98.12 221 VAL A O 1
ATOM 1698 N N . LEU A 1 222 ? -11.617 19.828 4.93 1 98.31 222 LEU A N 1
ATOM 1699 C CA . LEU A 1 222 ? -10.273 20.391 5.027 1 98.31 222 LEU A CA 1
ATOM 1700 C C . LEU A 1 222 ? -9.516 20.219 3.715 1 98.31 222 LEU A C 1
ATOM 1702 O O . LEU A 1 222 ? -9.719 19.234 2.996 1 98.31 222 LEU A O 1
ATOM 1706 N N . SER A 1 223 ? -8.641 21.125 3.484 1 96.38 223 SER A N 1
ATOM 1707 C CA . SER A 1 223 ? -7.785 21 2.309 1 96.38 223 SER A CA 1
ATOM 1708 C C . SER A 1 223 ? -6.453 20.359 2.66 1 96.38 223 SER A C 1
ATOM 1710 O O . SER A 1 223 ? -6.109 20.219 3.838 1 96.38 223 SER A O 1
ATOM 1712 N N . ASN A 1 224 ? -5.688 19.906 1.622 1 91.81 224 ASN A N 1
ATOM 1713 C CA . ASN A 1 224 ? -4.41 19.234 1.864 1 91.81 224 ASN A CA 1
ATOM 1714 C C . ASN A 1 224 ? -3.238 20.188 1.652 1 91.81 224 ASN A C 1
ATOM 1716 O O . ASN A 1 224 ? -2.096 19.859 1.977 1 91.81 224 ASN A O 1
ATOM 1720 N N . GLY A 1 225 ? -3.387 21.422 1.233 1 86.88 225 GLY A N 1
ATOM 1721 C CA . GLY A 1 225 ? -2.256 22.266 0.885 1 86.88 225 GLY A CA 1
ATOM 1722 C C . GLY A 1 225 ? -2.34 23.656 1.492 1 86.88 225 GLY A C 1
ATOM 1723 O O . GLY A 1 225 ? -3.396 24.062 1.981 1 86.88 225 GLY A O 1
ATOM 1724 N N . ALA A 1 226 ? -1.15 24.281 1.426 1 92.56 226 ALA A N 1
ATOM 1725 C CA . ALA A 1 226 ? -1.053 25.625 1.99 1 92.56 226 ALA A CA 1
ATOM 1726 C C . ALA A 1 226 ? -0.907 26.672 0.89 1 92.56 226 ALA A C 1
ATOM 1728 O O . ALA A 1 226 ? -1.264 27.844 1.082 1 92.56 226 ALA A O 1
ATOM 1729 N N . GLY A 1 227 ? -0.5 26.25 -0.267 1 93.62 227 GLY A N 1
ATOM 1730 C CA . GLY A 1 227 ? -0.28 27.172 -1.365 1 93.62 227 GLY A CA 1
ATOM 1731 C C . GLY A 1 227 ? -1.565 27.609 -2.041 1 93.62 227 GLY A C 1
ATOM 1732 O O . GLY A 1 227 ? -1.557 28.531 -2.865 1 93.62 227 GLY A O 1
ATOM 1733 N N . PHE A 1 228 ? -2.672 27.031 -1.684 1 95.06 228 PHE A N 1
ATOM 1734 C CA . PHE A 1 228 ? -3.977 27.391 -2.221 1 95.06 228 PHE A CA 1
ATOM 1735 C C . PHE A 1 228 ? -5.027 27.438 -1.117 1 95.06 228 PHE A C 1
ATOM 1737 O O . PHE A 1 228 ? -6.195 27.125 -1.354 1 95.06 228 PHE A O 1
ATOM 1744 N N . LEU A 1 229 ? -4.551 27.703 0.05 1 97.5 229 LEU A N 1
ATOM 1745 C CA . LEU A 1 229 ? -5.398 27.688 1.239 1 97.5 229 LEU A CA 1
ATOM 1746 C C . LEU A 1 229 ? -6.547 28.672 1.112 1 97.5 229 LEU A C 1
ATOM 1748 O O . LEU A 1 229 ? -7.684 28.359 1.47 1 97.5 229 LEU A O 1
ATOM 1752 N N . VAL A 1 230 ? -6.297 29.922 0.595 1 97.56 230 VAL A N 1
ATOM 1753 C CA . VAL A 1 230 ? -7.348 30.922 0.445 1 97.56 230 VAL A CA 1
ATOM 1754 C C . VAL A 1 230 ? -8.453 30.375 -0.456 1 97.56 230 VAL A C 1
ATOM 1756 O O . VAL A 1 230 ? -9.633 30.422 -0.095 1 97.56 230 VAL A O 1
ATOM 1759 N N . SER A 1 231 ? -8.062 29.828 -1.623 1 95.75 231 SER A N 1
ATOM 1760 C CA . SER A 1 231 ? -9.031 29.266 -2.561 1 95.75 231 SER A CA 1
ATOM 1761 C C . SER A 1 231 ? -9.82 28.125 -1.924 1 95.75 231 SER A C 1
ATOM 1763 O O . SER A 1 231 ? -11.023 28 -2.139 1 95.75 231 SER A O 1
ATOM 1765 N N . ALA A 1 232 ? -9.156 27.312 -1.145 1 97.25 232 ALA A N 1
ATOM 1766 C CA . ALA A 1 232 ? -9.805 26.172 -0.501 1 97.25 232 ALA A CA 1
ATOM 1767 C C . ALA A 1 232 ? -10.828 26.641 0.527 1 97.25 232 ALA A C 1
ATOM 1769 O O . ALA A 1 232 ? -11.938 26.094 0.6 1 97.25 232 ALA A O 1
ATOM 1770 N N . MET A 1 233 ? -10.453 27.625 1.293 1 97.69 233 MET A N 1
ATOM 1771 C CA . MET A 1 233 ? -11.352 28.109 2.34 1 97.69 233 MET A CA 1
ATOM 1772 C C . MET A 1 233 ? -12.555 28.828 1.738 1 97.69 233 MET A C 1
ATOM 1774 O O . MET A 1 233 ? -13.672 28.703 2.232 1 97.69 233 MET A O 1
ATOM 1778 N N . VAL A 1 234 ? -12.305 29.547 0.627 1 95.81 234 VAL A N 1
ATOM 1779 C CA . VAL A 1 234 ? -13.406 30.188 -0.092 1 95.81 234 VAL A CA 1
ATOM 1780 C C . VAL A 1 234 ? -14.352 29.109 -0.64 1 95.81 234 VAL A C 1
ATOM 1782 O O . VAL A 1 234 ? -15.57 29.312 -0.691 1 95.81 234 VAL A O 1
ATOM 1785 N N . ALA A 1 235 ? -13.805 27.969 -0.934 1 94.5 235 ALA A N 1
ATOM 1786 C CA . ALA A 1 235 ? -14.578 26.875 -1.516 1 94.5 235 ALA A CA 1
ATOM 1787 C C . ALA A 1 235 ? -15.273 26.047 -0.432 1 94.5 235 ALA A C 1
ATOM 1789 O O . ALA A 1 235 ? -16.062 25.141 -0.733 1 94.5 235 ALA A O 1
ATOM 1790 N N . GLY A 1 236 ? -14.953 26.312 0.811 1 95.31 236 GLY A N 1
ATOM 1791 C CA . GLY A 1 236 ? -15.75 25.656 1.838 1 95.31 236 GLY A CA 1
ATOM 1792 C C . GLY A 1 236 ? -14.898 24.938 2.873 1 95.31 236 GLY A C 1
ATOM 1793 O O . GLY A 1 236 ? -15.422 24.438 3.873 1 95.31 236 GLY A O 1
ATOM 1794 N N . ALA A 1 237 ? -13.602 24.922 2.686 1 97.94 237 ALA A N 1
ATOM 1795 C CA . ALA A 1 237 ? -12.734 24.312 3.691 1 97.94 237 ALA A CA 1
ATOM 1796 C C . ALA A 1 237 ? -12.68 25.156 4.957 1 97.94 237 ALA A C 1
ATOM 1798 O O . ALA A 1 237 ? -12.633 26.391 4.883 1 97.94 237 ALA A O 1
ATOM 1799 N N . VAL A 1 238 ? -12.656 24.531 6.117 1 97.81 238 VAL A N 1
ATOM 1800 C CA . VAL A 1 238 ? -12.594 25.266 7.383 1 97.81 238 VAL A CA 1
ATOM 1801 C C . VAL A 1 238 ? -11.141 25.469 7.793 1 97.81 238 VAL A C 1
ATOM 1803 O O . VAL A 1 238 ? -10.852 26.25 8.711 1 97.81 238 VAL A O 1
ATOM 1806 N N . GLY A 1 239 ? -10.25 24.812 7.168 1 98.06 239 GLY A N 1
ATOM 1807 C CA . GLY A 1 239 ? -8.812 24.797 7.406 1 98.06 239 GLY A CA 1
ATOM 1808 C C . GLY A 1 239 ? -8.078 23.797 6.543 1 98.06 239 GLY A C 1
ATOM 1809 O O . GLY A 1 239 ? -8.492 23.5 5.422 1 98.06 239 GLY A O 1
ATOM 1810 N N . SER A 1 240 ? -6.863 23.375 7.078 1 98.19 240 SER A N 1
ATOM 1811 C CA . SER A 1 240 ? -6.039 22.516 6.238 1 98.19 240 SER A CA 1
ATOM 1812 C C . SER A 1 240 ? -5.184 21.578 7.082 1 98.19 240 SER A C 1
ATOM 1814 O O . SER A 1 240 ? -4.727 21.953 8.164 1 98.19 240 SER A O 1
ATOM 1816 N N . ILE A 1 241 ? -5.148 20.375 6.652 1 97.88 241 ILE A N 1
ATOM 1817 C CA . ILE A 1 241 ? -4.066 19.484 7.043 1 97.88 241 ILE A CA 1
ATOM 1818 C C . ILE A 1 241 ? -2.979 19.484 5.969 1 97.88 241 ILE A C 1
ATOM 1820 O O . ILE A 1 241 ? -3.207 19.047 4.84 1 97.88 241 ILE A O 1
ATOM 1824 N N . ASN A 1 242 ? -1.801 20.016 6.301 1 95.62 242 ASN A N 1
ATOM 1825 C CA . ASN A 1 242 ? -0.782 20.172 5.266 1 95.62 242 ASN A CA 1
ATOM 1826 C C . ASN A 1 242 ? 0.623 19.984 5.832 1 95.62 242 ASN A C 1
ATOM 1828 O O . ASN A 1 242 ? 0.844 20.172 7.031 1 95.62 242 ASN A O 1
ATOM 1832 N N . SER A 1 243 ? 1.508 19.672 4.984 1 93.94 243 SER A N 1
ATOM 1833 C CA . SER A 1 243 ? 2.875 19.422 5.43 1 93.94 243 SER A CA 1
ATOM 1834 C C . SER A 1 243 ? 3.668 20.719 5.539 1 93.94 243 SER A C 1
ATOM 1836 O O . SER A 1 243 ? 4.582 20.828 6.359 1 93.94 243 SER A O 1
ATOM 1838 N N . LEU A 1 244 ? 3.332 21.703 4.742 1 96.69 244 LEU A N 1
ATOM 1839 C CA . LEU A 1 244 ? 4.105 22.953 4.727 1 96.69 244 LEU A CA 1
ATOM 1840 C C . LEU A 1 244 ? 4.09 23.609 6.098 1 96.69 244 LEU A C 1
ATOM 1842 O O . LEU A 1 244 ? 5.047 24.297 6.473 1 96.69 244 LEU A O 1
ATOM 1846 N N . GLY A 1 245 ? 3.049 23.422 6.824 1 97.56 245 GLY A N 1
ATOM 1847 C CA . GLY A 1 245 ? 2.951 23.953 8.172 1 97.56 245 GLY A CA 1
ATOM 1848 C C . GLY A 1 245 ? 4.102 23.531 9.062 1 97.56 245 GLY A C 1
ATOM 1849 O O . GLY A 1 245 ? 4.445 24.234 10.023 1 97.56 245 GLY A O 1
ATOM 1850 N N . ALA A 1 246 ? 4.715 22.438 8.75 1 97.5 246 ALA A N 1
ATOM 1851 C CA . ALA A 1 246 ? 5.805 21.938 9.578 1 97.5 246 ALA A CA 1
ATOM 1852 C C . ALA A 1 246 ? 7.039 22.828 9.461 1 97.5 246 ALA A C 1
ATOM 1854 O O . ALA A 1 246 ? 7.906 22.812 10.336 1 97.5 246 ALA A O 1
ATOM 1855 N N . ILE A 1 247 ? 7.121 23.625 8.391 1 97.62 247 ILE A N 1
ATOM 1856 C CA . ILE A 1 247 ? 8.32 24.438 8.242 1 97.62 247 ILE A CA 1
ATOM 1857 C C . ILE A 1 247 ? 7.941 25.922 8.156 1 97.62 247 ILE A C 1
ATOM 1859 O O . ILE A 1 247 ? 8.75 26.797 8.484 1 97.62 247 ILE A O 1
ATOM 1863 N N . LEU A 1 248 ? 6.715 26.219 7.781 1 98.44 248 LEU A N 1
ATOM 1864 C CA . LEU A 1 248 ? 6.277 27.609 7.66 1 98.44 248 LEU A CA 1
ATOM 1865 C C . LEU A 1 248 ? 4.949 27.828 8.383 1 98.44 248 LEU A C 1
ATOM 1867 O O . LEU A 1 248 ? 4.066 28.516 7.871 1 98.44 248 LEU A O 1
ATOM 1871 N N . GLY A 1 249 ? 4.902 27.25 9.516 1 98.62 249 GLY A N 1
ATOM 1872 C CA . GLY A 1 249 ? 3.66 27.188 10.273 1 98.62 249 GLY A CA 1
ATOM 1873 C C . GLY A 1 249 ? 3.088 28.547 10.617 1 98.62 249 GLY A C 1
ATOM 1874 O O . GLY A 1 249 ? 1.879 28.766 10.516 1 98.62 249 GLY A O 1
ATOM 1875 N N . GLU A 1 250 ? 3.889 29.516 11.016 1 98.5 250 GLU A N 1
ATOM 1876 C CA . GLU A 1 250 ? 3.41 30.844 11.383 1 98.5 250 GLU A CA 1
ATOM 1877 C C . GLU A 1 250 ? 2.697 31.516 10.219 1 98.5 250 GLU A C 1
ATOM 1879 O O . GLU A 1 250 ? 1.605 32.062 10.383 1 98.5 250 GLU A O 1
ATOM 1884 N N . THR A 1 251 ? 3.346 31.438 9.094 1 98.69 251 THR A N 1
ATOM 1885 C CA . THR A 1 251 ? 2.791 32.094 7.91 1 98.69 251 THR A CA 1
ATOM 1886 C C . THR A 1 251 ? 1.498 31.391 7.477 1 98.69 251 THR A C 1
ATOM 1888 O O . THR A 1 251 ? 0.527 32.062 7.117 1 98.69 251 THR A O 1
ATOM 1891 N N . VAL A 1 252 ? 1.439 30.062 7.512 1 98.75 252 VAL A N 1
ATOM 1892 C CA . VAL A 1 252 ? 0.247 29.312 7.125 1 98.75 252 VAL A CA 1
ATOM 1893 C C . VAL A 1 252 ? -0.905 29.656 8.07 1 98.75 252 VAL A C 1
ATOM 1895 O O . VAL A 1 252 ? -2.031 29.891 7.625 1 98.75 252 VAL A O 1
ATOM 1898 N N . CYS A 1 253 ? -0.629 29.719 9.375 1 98.81 253 CYS A N 1
ATOM 1899 C CA . CYS A 1 253 ? -1.649 30.078 10.352 1 98.81 253 CYS A CA 1
ATOM 1900 C C . CYS A 1 253 ? -2.135 31.5 10.141 1 98.81 253 CYS A C 1
ATOM 1902 O O . CYS A 1 253 ? -3.324 31.797 10.297 1 98.81 253 CYS A O 1
ATOM 1904 N N . GLU A 1 254 ? -1.242 32.375 9.797 1 98.88 254 GLU A N 1
ATOM 1905 C CA . GLU A 1 254 ? -1.628 33.75 9.555 1 98.88 254 GLU A CA 1
ATOM 1906 C C . GLU A 1 254 ? -2.566 33.844 8.352 1 98.88 254 GLU A C 1
ATOM 1908 O O . GLU A 1 254 ? -3.537 34.625 8.383 1 98.88 254 GLU A O 1
ATOM 1913 N N . VAL A 1 255 ? -2.271 33.125 7.281 1 98.81 255 VAL A N 1
ATOM 1914 C CA . VAL A 1 255 ? -3.162 33.094 6.125 1 98.81 255 VAL A CA 1
ATOM 1915 C C . VAL A 1 255 ? -4.559 32.656 6.551 1 98.81 255 VAL A C 1
ATOM 1917 O O . VAL A 1 255 ? -5.555 33.281 6.188 1 98.81 255 VAL A O 1
ATOM 1920 N N . HIS A 1 256 ? -4.617 31.594 7.324 1 98.75 256 HIS A N 1
ATOM 1921 C CA . HIS A 1 256 ? -5.891 31.094 7.824 1 98.75 256 HIS A CA 1
ATOM 1922 C C . HIS A 1 256 ? -6.625 32.156 8.625 1 98.75 256 HIS A C 1
ATOM 1924 O O . HIS A 1 256 ? -7.824 32.375 8.438 1 98.75 256 HIS A O 1
ATOM 1930 N N . GLN A 1 257 ? -5.914 32.844 9.5 1 98.75 257 GLN A N 1
ATOM 1931 C CA . GLN A 1 257 ? -6.504 33.875 10.352 1 98.75 257 GLN A CA 1
ATOM 1932 C C . GLN A 1 257 ? -7.035 35.031 9.523 1 98.75 257 GLN A C 1
ATOM 1934 O O . GLN A 1 257 ? -8.117 35.562 9.797 1 98.75 257 GLN A O 1
ATOM 1939 N N . LEU A 1 258 ? -6.266 35.469 8.547 1 98.75 258 LEU A N 1
ATOM 1940 C CA . LEU A 1 258 ? -6.664 36.594 7.691 1 98.75 258 LEU A CA 1
ATOM 1941 C C . LEU A 1 258 ? -7.945 36.25 6.934 1 98.75 258 LEU A C 1
ATOM 1943 O O . LEU A 1 258 ? -8.867 37.094 6.867 1 98.75 258 LEU A O 1
ATOM 1947 N N . VAL A 1 259 ? -8.031 35.031 6.395 1 98.44 259 VAL A N 1
ATOM 1948 C CA . VAL A 1 259 ? -9.234 34.625 5.672 1 98.44 259 VAL A CA 1
ATOM 1949 C C . VAL A 1 259 ? -10.422 34.562 6.629 1 98.44 259 VAL A C 1
ATOM 1951 O O . VAL A 1 259 ? -11.508 35.031 6.309 1 98.44 259 VAL A O 1
ATOM 1954 N N . SER A 1 260 ? -10.234 34.062 7.824 1 98 260 SER A N 1
ATOM 1955 C CA . SER A 1 260 ? -11.281 33.906 8.828 1 98 260 SER A CA 1
ATOM 1956 C C . SER A 1 260 ? -11.812 35.281 9.273 1 98 260 SER A C 1
ATOM 1958 O O . SER A 1 260 ? -12.977 35.406 9.664 1 98 260 SER A O 1
ATOM 1960 N N . SER A 1 261 ? -10.992 36.25 9.141 1 98.06 261 SER A N 1
ATOM 1961 C CA . SER A 1 261 ? -11.367 37.594 9.562 1 98.06 261 SER A CA 1
ATOM 1962 C C . SER A 1 261 ? -11.852 38.438 8.383 1 98.06 261 SER A C 1
ATOM 1964 O O . SER A 1 261 ? -12.07 39.656 8.508 1 98.06 261 SER A O 1
ATOM 1966 N N . GLY A 1 262 ? -11.836 37.844 7.203 1 97.75 262 GLY A N 1
ATOM 1967 C CA . GLY A 1 262 ? -12.359 38.531 6.027 1 97.75 262 GLY A CA 1
ATOM 1968 C C . GLY A 1 262 ? -11.336 39.406 5.348 1 97.75 262 GLY A C 1
ATOM 1969 O O . GLY A 1 262 ? -11.688 40.25 4.504 1 97.75 262 GLY A O 1
ATOM 1970 N N . GLN A 1 263 ? -10.094 39.312 5.719 1 98.38 263 GLN A N 1
ATOM 1971 C CA . GLN A 1 263 ? -9.023 40.125 5.121 1 98.38 263 GLN A CA 1
ATOM 1972 C C . GLN A 1 263 ? -8.398 39.406 3.93 1 98.38 263 GLN A C 1
ATOM 1974 O O . GLN A 1 263 ? -7.215 39.062 3.947 1 98.38 263 GLN A O 1
ATOM 1979 N N . TYR A 1 264 ? -9.094 39.312 2.859 1 97.75 264 TYR A N 1
ATOM 1980 C CA . TYR A 1 264 ? -8.781 38.438 1.731 1 97.75 264 TYR A CA 1
ATOM 1981 C C . TYR A 1 264 ? -7.578 38.969 0.953 1 97.75 264 TYR A C 1
ATOM 1983 O O . TYR A 1 264 ? -6.711 38.188 0.54 1 97.75 2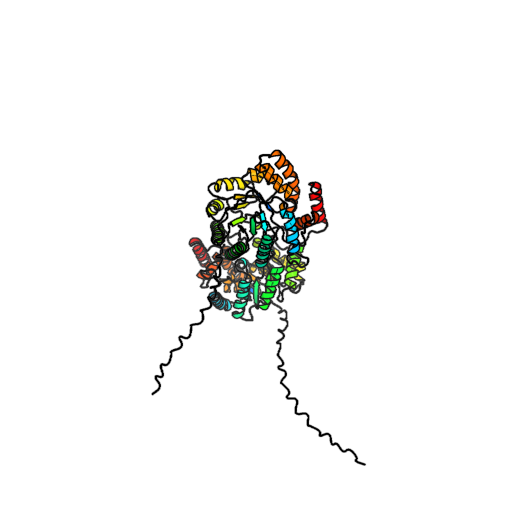64 TYR A O 1
ATOM 1991 N N . ASP A 1 265 ? -7.5 40.25 0.747 1 97.75 265 ASP A N 1
ATOM 1992 C CA . ASP A 1 265 ? -6.398 40.812 -0.027 1 97.75 265 ASP A CA 1
ATOM 1993 C C . ASP A 1 265 ? -5.055 40.531 0.641 1 97.75 265 ASP A C 1
ATOM 1995 O O . ASP A 1 265 ? -4.113 40.094 -0.016 1 97.75 265 ASP A O 1
ATOM 1999 N N . GLU A 1 266 ? -5.027 40.781 1.912 1 98.5 266 GLU A N 1
ATOM 2000 C CA . GLU A 1 266 ? -3.812 40.5 2.67 1 98.5 266 GLU A CA 1
ATOM 2001 C C . GLU A 1 266 ? -3.51 39 2.678 1 98.5 266 GLU A C 1
ATOM 2003 O O . GLU A 1 266 ? -2.35 38.594 2.574 1 98.5 266 GLU A O 1
ATOM 2008 N N . ALA A 1 267 ? -4.535 38.188 2.803 1 98.56 267 ALA A N 1
ATOM 2009 C CA . ALA A 1 267 ? -4.375 36.719 2.811 1 98.56 267 ALA A CA 1
ATOM 2010 C C . ALA A 1 267 ? -3.781 36.219 1.495 1 98.56 267 ALA A C 1
ATOM 2012 O O . ALA A 1 267 ? -2.871 35.406 1.493 1 98.56 267 ALA A O 1
ATOM 2013 N N . ILE A 1 268 ? -4.309 36.719 0.399 1 97.44 268 ILE A N 1
ATOM 2014 C CA . ILE A 1 268 ? -3.852 36.344 -0.93 1 97.44 268 ILE A CA 1
ATOM 2015 C C . ILE A 1 268 ? -2.385 36.719 -1.106 1 97.44 268 ILE A C 1
ATOM 2017 O O . ILE A 1 268 ? -1.58 35.906 -1.583 1 97.44 268 ILE A O 1
ATOM 2021 N N . GLN A 1 269 ? -2.064 37.906 -0.685 1 97.31 269 GLN A N 1
ATOM 2022 C CA . GLN A 1 269 ? -0.686 38.375 -0.796 1 97.31 269 GLN A CA 1
ATOM 2023 C C . GLN A 1 269 ? 0.259 37.5 0.015 1 97.31 269 GLN A C 1
ATOM 2025 O O . GLN A 1 269 ? 1.326 37.125 -0.468 1 97.31 269 GLN A O 1
ATOM 2030 N N . LEU A 1 270 ? -0.146 37.219 1.176 1 98 270 LEU A N 1
ATOM 2031 C CA . LEU A 1 270 ? 0.688 36.406 2.041 1 98 270 LEU A CA 1
ATOM 2032 C C . LEU A 1 270 ? 0.792 34.969 1.5 1 98 270 LEU A C 1
ATOM 2034 O O . LEU A 1 270 ? 1.871 34.375 1.511 1 98 270 LEU A O 1
ATOM 2038 N N . GLN A 1 271 ? -0.305 34.375 1.03 1 97.5 271 GLN A N 1
ATOM 2039 C CA . GLN A 1 271 ? -0.313 33.031 0.462 1 97.5 271 GLN A CA 1
ATOM 2040 C C . GLN A 1 271 ? 0.65 32.938 -0.716 1 97.5 271 GLN A C 1
ATOM 2042 O O . GLN A 1 271 ? 1.269 31.891 -0.929 1 97.5 271 GLN A O 1
ATOM 2047 N N . MET A 1 272 ? 0.79 34 -1.462 1 96.94 272 MET A N 1
ATOM 2048 C CA . MET A 1 272 ? 1.66 33.969 -2.635 1 96.94 272 MET A CA 1
ATOM 2049 C C . MET A 1 272 ? 3.092 33.625 -2.242 1 96.94 272 MET A C 1
ATOM 2051 O O . MET A 1 272 ? 3.809 32.969 -3.008 1 96.94 272 MET A O 1
ATOM 2055 N N . LYS A 1 273 ? 3.521 33.938 -1.084 1 97.19 273 LYS A N 1
ATOM 2056 C CA . LYS A 1 273 ? 4.859 33.594 -0.598 1 97.19 273 LYS A CA 1
ATOM 2057 C C . LYS A 1 273 ? 4.988 32.094 -0.327 1 97.19 273 LYS A C 1
ATOM 2059 O O . LYS A 1 273 ? 6.098 31.562 -0.294 1 97.19 273 LYS A O 1
ATOM 2064 N N . LEU A 1 274 ? 3.838 31.469 -0.164 1 97.75 274 LEU A N 1
ATOM 2065 C CA . LEU A 1 274 ? 3.826 30.047 0.203 1 97.75 274 LEU A CA 1
ATOM 2066 C C . LEU A 1 274 ? 3.75 29.172 -1.037 1 97.75 274 LEU A C 1
ATOM 2068 O O . LEU A 1 274 ? 4.02 27.969 -0.966 1 97.75 274 LEU A O 1
ATOM 2072 N N . VAL A 1 275 ? 3.377 29.734 -2.182 1 95.88 275 VAL A N 1
ATOM 2073 C CA . VAL A 1 275 ? 3.043 28.969 -3.373 1 95.88 275 VAL A CA 1
ATOM 2074 C C . VAL A 1 275 ? 4.266 28.188 -3.842 1 95.88 275 VAL A C 1
ATOM 2076 O O . VAL A 1 275 ? 4.203 26.953 -4.004 1 95.88 275 VAL A O 1
ATOM 2079 N N . GLU A 1 276 ? 5.383 28.828 -3.99 1 94 276 GLU A N 1
ATOM 2080 C CA . GLU A 1 276 ? 6.562 28.156 -4.52 1 94 276 GLU A CA 1
ATOM 2081 C C . GLU A 1 276 ? 7.086 27.109 -3.547 1 94 276 GLU A C 1
ATOM 2083 O O . GLU A 1 276 ? 7.391 25.969 -3.947 1 94 276 GLU A O 1
ATOM 2088 N N . PRO A 1 277 ? 7.195 27.422 -2.262 1 95.44 277 PRO A N 1
ATOM 2089 C CA . PRO A 1 277 ? 7.602 26.375 -1.318 1 95.44 277 PRO A CA 1
ATOM 2090 C C . PRO A 1 277 ? 6.656 25.172 -1.323 1 95.44 277 PRO A C 1
ATOM 2092 O O . PRO A 1 277 ? 7.109 24.031 -1.217 1 95.44 277 PRO A O 1
ATOM 2095 N N . ASP A 1 278 ? 5.391 25.422 -1.432 1 94.56 278 ASP A N 1
ATOM 2096 C CA . ASP A 1 278 ? 4.41 24.328 -1.461 1 94.56 278 ASP A CA 1
ATOM 2097 C C . ASP A 1 278 ? 4.594 23.469 -2.703 1 94.56 278 ASP A C 1
ATOM 2099 O O . ASP A 1 278 ? 4.547 22.234 -2.619 1 94.56 278 ASP A O 1
ATOM 2103 N N . LEU A 1 279 ? 4.773 24.109 -3.828 1 90.62 279 LEU A N 1
ATOM 2104 C CA . LEU A 1 279 ? 4.992 23.406 -5.086 1 90.62 279 LEU A CA 1
ATOM 2105 C C . LEU A 1 279 ? 6.293 22.609 -5.039 1 90.62 279 LEU A C 1
ATOM 2107 O O . LEU A 1 279 ? 6.359 21.484 -5.547 1 90.62 279 LEU A O 1
ATOM 2111 N N . MET A 1 280 ? 7.273 23.172 -4.465 1 89 280 MET A N 1
ATOM 2112 C CA . MET A 1 280 ? 8.57 22.516 -4.348 1 89 280 MET A CA 1
ATOM 2113 C C . MET A 1 280 ? 8.445 21.203 -3.578 1 89 280 MET A C 1
ATOM 2115 O O . MET A 1 280 ? 9.016 20.188 -3.979 1 89 280 MET A O 1
ATOM 2119 N N . LEU A 1 281 ? 7.691 21.188 -2.541 1 87.25 281 LEU A N 1
ATOM 2120 C CA . LEU A 1 281 ? 7.523 20 -1.721 1 87.25 281 LEU A CA 1
ATOM 2121 C C . LEU A 1 281 ? 6.727 18.922 -2.467 1 87.25 281 LEU A C 1
ATOM 2123 O O . LEU A 1 281 ? 6.895 17.734 -2.215 1 87.25 281 LEU A O 1
ATOM 2127 N N . ARG A 1 282 ? 5.883 19.344 -3.332 1 80.44 282 ARG A N 1
ATOM 2128 C CA . ARG A 1 282 ? 5 18.406 -4.02 1 80.44 282 ARG A CA 1
ATOM 2129 C C . ARG A 1 282 ? 5.645 17.891 -5.301 1 80.44 282 ARG A C 1
ATOM 2131 O O . ARG A 1 282 ? 5.129 16.953 -5.934 1 80.44 282 ARG A O 1
ATOM 2138 N N . MET A 1 283 ? 6.68 18.516 -5.688 1 70.81 283 MET A N 1
ATOM 2139 C CA . MET A 1 283 ? 7.367 18.141 -6.922 1 70.81 283 MET A CA 1
ATOM 2140 C C . MET A 1 283 ? 8.016 16.766 -6.793 1 70.81 283 MET A C 1
ATOM 2142 O O . MET A 1 283 ? 8.453 16.391 -5.711 1 70.81 283 MET A O 1
ATOM 2146 N N . THR A 1 284 ? 8.062 16.25 -8 1 63.69 284 THR A N 1
ATOM 2147 C CA . THR A 1 284 ? 8.703 14.945 -8.133 1 63.69 284 THR A CA 1
ATOM 2148 C C . THR A 1 284 ? 10.156 15 -7.652 1 63.69 284 THR A C 1
ATOM 2150 O O . THR A 1 284 ? 10.883 15.938 -7.988 1 63.69 284 THR A O 1
ATOM 2153 N N . GLY A 1 285 ? 10.445 14.148 -6.77 1 63.25 285 GLY A N 1
ATOM 2154 C CA . GLY A 1 285 ? 11.805 14.031 -6.277 1 63.25 285 GLY A CA 1
ATOM 2155 C C . GLY A 1 285 ? 12.023 14.734 -4.949 1 63.25 285 GLY A C 1
ATOM 2156 O O . GLY A 1 285 ? 13 14.461 -4.25 1 63.25 285 GLY A O 1
ATOM 2157 N N . HIS A 1 286 ? 11.219 15.578 -4.578 1 74.62 286 HIS A N 1
ATOM 2158 C CA . HIS A 1 286 ? 11.445 16.281 -3.316 1 74.62 286 HIS A CA 1
ATOM 2159 C C . HIS A 1 286 ? 10.578 15.703 -2.203 1 74.62 286 HIS A C 1
ATOM 2161 O O . HIS A 1 286 ? 11.07 14.992 -1.327 1 74.62 286 HIS A O 1
ATOM 2167 N N . SER A 1 287 ? 9.344 15.797 -2.242 1 88.56 287 SER A N 1
ATOM 2168 C CA . SER A 1 287 ? 8.391 15.25 -1.281 1 88.56 287 SER A CA 1
ATOM 2169 C C . SER A 1 287 ? 9 15.156 0.112 1 88.56 287 SER A C 1
ATOM 2171 O O . SER A 1 287 ? 9.508 16.156 0.641 1 88.56 287 SER A O 1
ATOM 2173 N N . VAL A 1 288 ? 9.125 14.039 0.687 1 94.56 288 VAL A N 1
ATOM 2174 C CA . VAL A 1 288 ? 9.562 13.859 2.068 1 94.56 288 VAL A CA 1
ATOM 2175 C C . VAL A 1 288 ? 11.031 14.25 2.205 1 94.56 288 VAL A C 1
ATOM 2177 O O . VAL A 1 288 ? 11.398 15 3.113 1 94.56 288 VAL A O 1
ATOM 2180 N N . PRO A 1 289 ? 11.891 13.875 1.253 1 95 289 PRO A N 1
ATOM 2181 C CA . PRO A 1 289 ? 13.281 14.312 1.382 1 95 289 PRO A CA 1
ATOM 2182 C C . PRO A 1 289 ? 13.43 15.828 1.317 1 95 289 PRO A C 1
ATOM 2184 O O . PRO A 1 289 ? 14.25 16.406 2.039 1 95 289 PRO A O 1
ATOM 2187 N N . GLY A 1 290 ? 12.648 16.438 0.44 1 95.19 290 GLY A N 1
ATOM 2188 C CA . GLY A 1 290 ? 12.656 17.891 0.364 1 95.19 290 GLY A CA 1
ATOM 2189 C C . GLY A 1 290 ? 12.188 18.562 1.646 1 95.19 290 GLY A C 1
ATOM 2190 O O . GLY A 1 290 ? 12.781 19.547 2.088 1 95.19 290 GLY A O 1
ATOM 2191 N N . MET A 1 291 ? 11.148 18.062 2.191 1 96.44 291 MET A N 1
ATOM 2192 C CA . MET A 1 291 ? 10.641 18.562 3.463 1 96.44 291 MET A CA 1
ATOM 2193 C C . MET A 1 291 ? 11.703 18.469 4.551 1 96.44 291 MET A C 1
ATOM 2195 O O . MET A 1 291 ? 11.93 19.438 5.289 1 96.44 291 MET A O 1
ATOM 2199 N N . LYS A 1 292 ? 12.344 17.344 4.652 1 97.06 292 LYS A N 1
ATOM 2200 C CA . LYS A 1 292 ? 13.336 17.141 5.707 1 97.06 292 LYS A CA 1
ATOM 2201 C C . LYS A 1 292 ? 14.562 18 5.484 1 97.06 292 LYS A C 1
ATOM 2203 O O . LYS A 1 292 ? 15.156 18.5 6.445 1 97.06 292 LYS A O 1
ATOM 2208 N N . ALA A 1 293 ? 14.93 18.203 4.242 1 96.69 293 ALA A N 1
ATOM 2209 C CA . ALA A 1 293 ? 16 19.141 3.943 1 96.69 293 ALA A CA 1
ATOM 2210 C C . ALA A 1 293 ? 15.617 20.562 4.359 1 96.69 293 ALA A C 1
ATOM 2212 O O . ALA A 1 293 ? 16.422 21.281 4.957 1 96.69 293 ALA A O 1
ATOM 2213 N N . ALA A 1 294 ? 14.422 20.969 4.023 1 97.44 294 ALA A N 1
ATOM 2214 C CA . ALA A 1 294 ? 13.93 22.297 4.402 1 97.44 294 ALA A CA 1
ATOM 2215 C C . ALA A 1 294 ? 13.898 22.453 5.918 1 97.44 294 ALA A C 1
ATOM 2217 O O . ALA A 1 294 ? 14.242 23.516 6.441 1 97.44 294 ALA A O 1
ATOM 2218 N N . MET A 1 295 ? 13.477 21.422 6.594 1 98.06 295 MET A N 1
ATOM 2219 C CA . MET A 1 295 ? 13.484 21.438 8.055 1 98.06 295 MET A CA 1
ATOM 2220 C C . MET A 1 295 ? 14.883 21.703 8.594 1 98.06 295 MET A C 1
ATOM 2222 O O . MET A 1 295 ? 15.07 22.562 9.453 1 98.06 295 MET A O 1
ATOM 2226 N N . ASP A 1 296 ? 15.828 21 8.086 1 97.94 296 ASP A N 1
ATOM 2227 C CA . ASP A 1 296 ? 17.219 21.172 8.508 1 97.94 296 ASP A CA 1
ATOM 2228 C C . ASP A 1 296 ? 17.672 22.609 8.266 1 97.94 296 ASP A C 1
ATOM 2230 O O . ASP A 1 296 ? 18.344 23.203 9.117 1 97.94 296 ASP A O 1
ATOM 2234 N N . ILE A 1 297 ? 17.344 23.141 7.184 1 97.62 297 ILE A N 1
ATOM 2235 C CA . ILE A 1 297 ? 17.75 24.484 6.793 1 97.62 297 ILE A CA 1
ATOM 2236 C C . ILE A 1 297 ? 17.125 25.516 7.738 1 97.62 297 ILE A C 1
ATOM 2238 O O . ILE A 1 297 ? 17.75 26.516 8.094 1 97.62 297 ILE A O 1
ATOM 2242 N N . LEU A 1 298 ? 15.914 25.25 8.195 1 98.06 298 LEU A N 1
ATOM 2243 C CA . LEU A 1 298 ? 15.156 26.219 8.969 1 98.06 298 LEU A CA 1
ATOM 2244 C C . LEU A 1 298 ? 15.344 25.984 10.469 1 98.06 298 LEU A C 1
ATOM 2246 O O . LEU A 1 298 ? 14.664 26.609 11.281 1 98.06 298 LEU A O 1
ATOM 2250 N N . GLY A 1 299 ? 16.188 25.047 10.82 1 97.62 299 GLY A N 1
ATOM 2251 C CA . GLY A 1 299 ? 16.578 24.906 12.219 1 97.62 299 GLY A CA 1
ATOM 2252 C C . GLY A 1 299 ? 15.82 23.797 12.938 1 97.62 299 GLY A C 1
ATOM 2253 O O . GLY A 1 299 ? 16 23.609 14.141 1 97.62 299 GLY A O 1
ATOM 2254 N N . TYR A 1 300 ? 14.938 23.109 12.273 1 98.5 300 TYR A N 1
ATOM 2255 C CA . TYR A 1 300 ? 14.359 21.875 12.797 1 98.5 300 TYR A CA 1
ATOM 2256 C C . TYR A 1 300 ? 15.273 20.688 12.523 1 98.5 300 TYR A C 1
ATOM 2258 O O . TYR A 1 300 ? 16.281 20.812 11.82 1 98.5 300 TYR A O 1
ATOM 2266 N N . TYR A 1 301 ? 14.953 19.609 13.125 1 98.56 301 TYR A N 1
ATOM 2267 C CA . TYR A 1 301 ? 15.609 18.359 12.742 1 98.56 301 TYR A CA 1
ATOM 2268 C C . TYR A 1 301 ? 14.766 17.594 11.734 1 98.56 301 TYR A C 1
ATOM 2270 O O . TYR A 1 301 ? 13.711 17.047 12.078 1 98.56 301 TYR A O 1
ATOM 2278 N N . GLY A 1 302 ? 15.219 17.609 10.547 1 97.75 302 GLY A N 1
ATOM 2279 C CA . GLY A 1 302 ? 14.602 16.75 9.539 1 97.75 302 GLY A CA 1
ATOM 2280 C C . GLY A 1 302 ? 15.164 15.336 9.531 1 97.75 302 GLY A C 1
ATOM 2281 O O . GLY A 1 302 ? 14.414 14.359 9.641 1 97.75 302 GLY A O 1
ATOM 2282 N N . GLY A 1 303 ? 16.5 15.281 9.422 1 96.94 303 GLY A N 1
ATOM 2283 C CA . GLY A 1 303 ? 17.188 14 9.484 1 96.94 303 GLY A CA 1
ATOM 2284 C C . GLY A 1 303 ? 17 13.164 8.234 1 96.94 303 GLY A C 1
ATOM 2285 O O . GLY A 1 303 ? 16.516 13.656 7.215 1 96.94 303 GLY A O 1
ATOM 2286 N N . PRO A 1 304 ? 17.5 11.914 8.297 1 96.88 304 PRO A N 1
ATOM 2287 C CA . PRO A 1 304 ? 17.406 11.023 7.137 1 96.88 304 PRO A CA 1
ATOM 2288 C C . PRO A 1 304 ? 15.984 10.516 6.895 1 96.88 304 PRO A C 1
ATOM 2290 O O . PRO A 1 304 ? 15.148 10.547 7.801 1 96.88 304 PRO A O 1
ATOM 2293 N N . VAL A 1 305 ? 15.742 10.156 5.641 1 96.38 305 VAL A N 1
ATOM 2294 C CA . VAL A 1 305 ? 14.516 9.438 5.305 1 96.38 305 VAL A CA 1
ATOM 2295 C C . VAL A 1 305 ? 14.727 7.938 5.484 1 96.38 305 VAL A C 1
ATOM 2297 O O . VAL A 1 305 ? 15.859 7.469 5.57 1 96.38 305 VAL A O 1
ATOM 2300 N N . ARG A 1 306 ? 13.656 7.184 5.543 1 96.25 306 ARG A N 1
ATOM 2301 C CA . ARG A 1 306 ? 13.727 5.727 5.52 1 96.25 306 ARG A CA 1
ATOM 2302 C C . ARG A 1 306 ? 13.625 5.195 4.094 1 96.25 306 ARG A C 1
ATOM 2304 O O . ARG A 1 306 ? 12.852 5.711 3.287 1 96.25 306 ARG A O 1
ATOM 2311 N N . LYS A 1 307 ? 14.453 4.168 3.914 1 95.06 307 LYS A N 1
ATOM 2312 C CA . LYS A 1 307 ? 14.391 3.486 2.625 1 95.06 307 LYS A CA 1
ATOM 2313 C C . LYS A 1 307 ? 13.008 2.875 2.396 1 95.06 307 LYS A C 1
ATOM 2315 O O . LYS A 1 307 ? 12.375 2.398 3.338 1 95.06 307 LYS A O 1
ATOM 2320 N N . PRO A 1 308 ? 12.508 2.924 1.099 1 94.69 308 PRO A N 1
ATOM 2321 C CA . PRO A 1 308 ? 13.305 3.037 -0.129 1 94.69 308 PRO A CA 1
ATOM 2322 C C . PRO A 1 308 ? 13.516 4.488 -0.561 1 94.69 308 PRO A C 1
ATOM 2324 O O . PRO A 1 308 ? 14.211 4.746 -1.548 1 94.69 308 PRO A O 1
ATOM 2327 N N . LEU A 1 309 ? 12.914 5.469 0.158 1 94.38 309 LEU A N 1
ATOM 2328 C CA . LEU A 1 309 ? 13.195 6.863 -0.172 1 94.38 309 LEU A CA 1
ATOM 2329 C C . LEU A 1 309 ? 14.688 7.16 -0.083 1 94.38 309 LEU A C 1
ATOM 2331 O O . LEU A 1 309 ? 15.391 6.578 0.746 1 94.38 309 LEU A O 1
ATOM 2335 N N . GLN A 1 310 ? 15.109 8.047 -0.957 1 92.94 310 GLN A N 1
ATOM 2336 C CA . GLN A 1 310 ? 16.5 8.461 -0.966 1 92.94 310 GLN A CA 1
ATOM 2337 C C . GLN A 1 310 ? 16.656 9.898 -0.488 1 92.94 310 GLN A C 1
ATOM 2339 O O . GLN A 1 310 ? 15.766 10.727 -0.688 1 92.94 310 GLN A O 1
ATOM 2344 N N . PRO A 1 311 ? 17.797 10.133 0.178 1 91.44 311 PRO A N 1
ATOM 2345 C CA . PRO A 1 311 ? 18.047 11.539 0.51 1 91.44 311 PRO A CA 1
ATOM 2346 C C . PRO A 1 311 ? 18.234 12.414 -0.728 1 91.44 311 PRO A C 1
ATOM 2348 O O . PRO A 1 311 ? 18.562 11.906 -1.804 1 91.44 311 PRO A O 1
ATOM 2351 N N . LEU A 1 312 ? 18.031 13.695 -0.543 1 91.94 312 LEU A N 1
ATOM 2352 C CA . LEU A 1 312 ? 18.344 14.625 -1.629 1 91.94 312 LEU A CA 1
ATOM 2353 C C . LEU A 1 312 ? 19.844 14.664 -1.907 1 91.94 312 LEU A C 1
ATOM 2355 O O . LEU A 1 312 ? 20.641 14.609 -0.979 1 91.94 312 LEU A O 1
ATOM 2359 N N . ASN A 1 313 ? 20.094 14.742 -3.176 1 90.94 313 ASN A N 1
ATOM 2360 C CA . ASN A 1 313 ? 21.484 15.055 -3.482 1 90.94 313 ASN A CA 1
ATOM 2361 C C . ASN A 1 313 ? 21.797 16.516 -3.209 1 90.94 313 ASN A C 1
ATOM 2363 O O . ASN A 1 313 ? 20.891 17.312 -2.891 1 90.94 313 ASN A O 1
ATOM 2367 N N . ASN A 1 314 ? 23.047 16.891 -3.328 1 93.94 314 ASN A N 1
ATOM 2368 C CA . ASN A 1 314 ? 23.5 18.234 -2.992 1 93.94 314 ASN A CA 1
ATOM 2369 C C . ASN A 1 314 ? 22.844 19.281 -3.883 1 93.94 314 ASN A C 1
ATOM 2371 O O . ASN A 1 314 ? 22.453 20.359 -3.41 1 93.94 314 ASN A O 1
ATOM 2375 N N . SER A 1 315 ? 22.703 18.969 -5.094 1 94.12 315 SER A N 1
ATOM 2376 C CA . SER A 1 315 ? 22.109 19.906 -6.031 1 94.12 315 SER A CA 1
ATOM 2377 C C . SER A 1 315 ? 20.656 20.188 -5.676 1 94.12 315 SER A C 1
ATOM 2379 O O . SER A 1 315 ? 20.219 21.344 -5.688 1 94.12 315 SER A O 1
ATOM 2381 N N . ASP A 1 316 ? 19.922 19.203 -5.297 1 92.19 316 ASP A N 1
ATOM 2382 C CA . ASP A 1 316 ? 18.516 19.359 -4.945 1 92.19 316 ASP A CA 1
ATOM 2383 C C . ASP A 1 316 ? 18.359 20.062 -3.604 1 92.19 316 ASP A C 1
ATOM 2385 O O . ASP A 1 316 ? 17.406 20.828 -3.406 1 92.19 316 ASP A O 1
ATOM 2389 N N . ARG A 1 317 ? 19.234 19.828 -2.73 1 94.75 317 ARG A N 1
ATOM 2390 C CA . ARG A 1 317 ? 19.203 20.531 -1.451 1 94.75 317 ARG A CA 1
ATOM 2391 C C . ARG A 1 317 ? 19.406 22.031 -1.646 1 94.75 317 ARG A C 1
ATOM 2393 O O . ARG A 1 317 ? 18.766 22.828 -0.966 1 94.75 317 ARG A O 1
ATOM 2400 N N . GLU A 1 318 ? 20.297 22.328 -2.572 1 95.75 318 GLU A N 1
ATOM 2401 C CA . GLU A 1 318 ? 20.531 23.75 -2.875 1 95.75 318 GLU A CA 1
ATOM 2402 C C . GLU A 1 318 ? 19.297 24.391 -3.492 1 95.75 318 GLU A C 1
ATOM 2404 O O . GLU A 1 318 ? 19.047 25.578 -3.295 1 95.75 318 GLU A O 1
ATOM 2409 N N . LYS A 1 319 ? 18.594 23.672 -4.25 1 94.25 319 LYS A N 1
ATOM 2410 C CA . LYS A 1 319 ? 17.359 24.172 -4.836 1 94.25 319 LYS A CA 1
ATOM 2411 C C . LYS A 1 319 ? 16.328 24.484 -3.756 1 94.25 319 LYS A C 1
ATOM 2413 O O . LYS A 1 319 ? 15.57 25.453 -3.861 1 94.25 319 LYS A O 1
ATOM 2418 N N . VAL A 1 320 ? 16.281 23.609 -2.75 1 96.06 320 VAL A N 1
ATOM 2419 C CA . VAL A 1 320 ? 15.367 23.828 -1.634 1 96.06 320 VAL A CA 1
ATOM 2420 C C . VAL A 1 320 ? 15.734 25.125 -0.918 1 96.06 320 VAL A C 1
ATOM 2422 O O . VAL A 1 320 ? 14.859 25.953 -0.62 1 96.06 320 VAL A O 1
ATOM 2425 N N . LYS A 1 321 ? 16.984 25.297 -0.723 1 96.94 321 LYS A N 1
ATOM 2426 C CA . LYS A 1 321 ? 17.469 26.5 -0.056 1 96.94 321 LYS A CA 1
ATOM 2427 C C . LYS A 1 321 ? 17.141 27.75 -0.874 1 96.94 321 LYS A C 1
ATOM 2429 O O . LYS A 1 321 ? 16.688 28.766 -0.327 1 96.94 321 LYS A O 1
ATOM 2434 N N . GLU A 1 322 ? 17.359 27.656 -2.123 1 96.88 322 GLU A N 1
ATOM 2435 C CA . GLU A 1 322 ? 17.094 28.781 -3.012 1 96.88 322 GLU A CA 1
ATOM 2436 C C . GLU A 1 322 ? 15.617 29.125 -3.051 1 96.88 322 GLU A C 1
ATOM 2438 O O . GLU A 1 322 ? 15.242 30.297 -3.09 1 96.88 322 GLU A O 1
ATOM 2443 N N . CYS A 1 323 ? 14.812 28.156 -3.041 1 96.12 323 CYS A N 1
ATOM 2444 C CA . CYS A 1 323 ? 13.367 28.359 -3.039 1 96.12 323 CYS A CA 1
ATOM 2445 C C . CYS A 1 323 ? 12.922 29.109 -1.791 1 96.12 323 CYS A C 1
ATOM 2447 O O . CYS A 1 323 ? 12.148 30.062 -1.879 1 96.12 323 CYS A O 1
ATOM 2449 N N . LEU A 1 324 ? 13.461 28.703 -0.646 1 97.38 324 LEU A N 1
ATOM 2450 C CA . LEU A 1 324 ? 13.117 29.359 0.617 1 97.38 324 LEU A CA 1
ATOM 2451 C C . LEU A 1 324 ? 13.625 30.797 0.648 1 97.38 324 LEU A C 1
ATOM 2453 O O . LEU A 1 324 ? 12.938 31.688 1.153 1 97.38 324 LEU A O 1
ATOM 2457 N N . LYS A 1 325 ? 14.781 31.016 0.05 1 97.81 325 LYS A N 1
ATOM 2458 C CA . LYS A 1 325 ? 15.359 32.344 -0.02 1 97.81 325 LYS A CA 1
ATOM 2459 C C . LYS A 1 325 ? 14.531 33.281 -0.919 1 97.81 325 LYS A C 1
ATOM 2461 O O . LYS A 1 325 ? 14.18 34.375 -0.529 1 97.81 325 LYS A O 1
ATOM 2466 N N . LYS A 1 326 ? 14.234 32.781 -2.031 1 97.12 326 LYS A N 1
ATOM 2467 C CA . LYS A 1 326 ? 13.453 33.531 -2.998 1 97.12 326 LYS A CA 1
ATOM 2468 C C . LYS A 1 326 ? 12.078 33.906 -2.443 1 97.12 326 LYS A C 1
ATOM 2470 O O . LYS A 1 326 ? 11.539 34.969 -2.738 1 97.12 326 LYS A O 1
ATOM 2475 N N . SER A 1 327 ? 11.562 33.031 -1.639 1 97.06 327 SER A N 1
ATOM 2476 C CA . SER A 1 327 ? 10.219 33.219 -1.091 1 97.06 327 SER A CA 1
ATOM 2477 C C . SER A 1 327 ? 10.258 34.062 0.179 1 97.06 327 SER A C 1
ATOM 2479 O O . SER A 1 327 ? 9.211 34.375 0.735 1 97.06 327 SER A O 1
ATOM 2481 N N . GLY A 1 328 ? 11.422 34.375 0.689 1 97.12 328 GLY A N 1
ATOM 2482 C CA . GLY A 1 328 ? 11.586 35.344 1.769 1 97.12 328 GLY A CA 1
ATOM 2483 C C . GLY A 1 328 ? 11.586 34.688 3.143 1 97.12 328 GLY A C 1
ATOM 2484 O O . GLY A 1 328 ? 11.242 35.344 4.137 1 97.12 328 GLY A O 1
ATOM 2485 N N . PHE A 1 329 ? 11.961 33.406 3.232 1 97.56 329 PHE A N 1
ATOM 2486 C CA . PHE A 1 329 ? 11.867 32.75 4.527 1 97.56 329 PHE A CA 1
ATOM 2487 C C . PHE A 1 329 ? 13.25 32.531 5.121 1 97.56 329 PHE A C 1
ATOM 2489 O O . PHE A 1 329 ? 13.367 32.094 6.27 1 97.56 329 PHE A O 1
ATOM 2496 N N . ILE A 1 330 ? 14.227 32.75 4.297 1 96.19 330 ILE A N 1
ATOM 2497 C CA . ILE A 1 330 ? 15.602 32.812 4.773 1 96.19 330 ILE A CA 1
ATOM 2498 C C . ILE A 1 330 ? 16.375 33.875 3.996 1 96.19 330 ILE A C 1
ATOM 2500 O O . ILE A 1 330 ? 15.977 34.25 2.904 1 96.19 330 ILE A O 1
ATOM 2504 N N . MET B 1 1 ? 69.25 -39.969 68.375 1 26.36 1 MET B N 1
ATOM 2505 C CA . MET B 1 1 ? 68.75 -38.688 67.875 1 26.36 1 MET B CA 1
ATOM 2506 C C . MET B 1 1 ? 68 -38.844 66.562 1 26.36 1 MET B C 1
ATOM 2508 O O . MET B 1 1 ? 68.562 -39.344 65.625 1 26.36 1 MET B O 1
ATOM 2512 N N . PHE B 1 2 ? 66.625 -38.938 66.625 1 21.89 2 PHE B N 1
ATOM 2513 C CA . PHE B 1 2 ? 65.5 -39.656 66.125 1 21.89 2 PHE B CA 1
ATOM 2514 C C . PHE B 1 2 ? 65.125 -39.156 64.75 1 21.89 2 PHE B C 1
ATOM 2516 O O . PHE B 1 2 ? 65 -37.938 64.562 1 21.89 2 PHE B O 1
ATOM 2523 N N . HIS B 1 3 ? 65.562 -39.906 63.688 1 23.67 3 HIS B N 1
ATOM 2524 C CA . HIS B 1 3 ? 65.375 -40 62.219 1 23.67 3 HIS B CA 1
ATOM 2525 C C . HIS B 1 3 ? 63.906 -39.969 61.875 1 23.67 3 HIS B C 1
ATOM 2527 O O . HIS B 1 3 ? 63.156 -40.906 62.219 1 23.67 3 HIS B O 1
ATOM 2533 N N . LEU B 1 4 ? 63.344 -38.688 62.094 1 21.27 4 LEU B N 1
ATOM 2534 C CA . LEU B 1 4 ? 61.906 -38.406 62 1 21.27 4 LEU B CA 1
ATOM 2535 C C . LEU B 1 4 ? 61.375 -38.938 60.688 1 21.27 4 LEU B C 1
ATOM 2537 O O . LEU B 1 4 ? 61.812 -38.531 59.625 1 21.27 4 LEU B O 1
ATOM 2541 N N . VAL B 1 5 ? 60.719 -40.094 60.625 1 19.44 5 VAL B N 1
ATOM 2542 C CA . VAL B 1 5 ? 60.219 -41.125 59.719 1 19.44 5 VAL B CA 1
ATOM 2543 C C . VAL B 1 5 ? 59.062 -40.562 58.906 1 19.44 5 VAL B C 1
ATOM 2545 O O . VAL B 1 5 ? 58.688 -41.125 57.875 1 19.44 5 VAL B O 1
ATOM 2548 N N . CYS B 1 6 ? 58.469 -39.312 59.281 1 20.44 6 CYS B N 1
ATOM 2549 C CA . CYS B 1 6 ? 57 -39.531 59.156 1 20.44 6 CYS B CA 1
ATOM 2550 C C . CYS B 1 6 ? 56.625 -39.75 57.719 1 20.44 6 CYS B C 1
ATOM 2552 O O . CYS B 1 6 ? 57 -39 56.812 1 20.44 6 CYS B O 1
ATOM 2554 N N . SER B 1 7 ? 56.156 -41 57.375 1 20.41 7 SER B N 1
ATOM 2555 C CA . SER B 1 7 ? 55.656 -41.812 56.281 1 20.41 7 SER B CA 1
ATOM 2556 C C . SER B 1 7 ? 54.406 -41.188 55.656 1 20.41 7 SER B C 1
ATOM 2558 O O . SER B 1 7 ? 53.344 -41.188 56.281 1 20.41 7 SER B O 1
ATOM 2560 N N . HIS B 1 8 ? 54.469 -39.844 55.312 1 24.02 8 HIS B N 1
ATOM 2561 C CA . HIS B 1 8 ? 53.219 -39.219 54.875 1 24.02 8 HIS B CA 1
ATOM 2562 C C . HIS B 1 8 ? 52.531 -40.031 53.781 1 24.02 8 HIS B C 1
ATOM 2564 O O . HIS B 1 8 ? 53.188 -40.375 52.781 1 24.02 8 HIS B O 1
ATOM 2570 N N . LEU B 1 9 ? 51.531 -40.906 54.219 1 21.52 9 LEU B N 1
ATOM 2571 C CA . LEU B 1 9 ? 50.562 -41.812 53.562 1 21.52 9 LEU B CA 1
ATOM 2572 C C . LEU B 1 9 ? 50 -41.188 52.312 1 21.52 9 LEU B C 1
ATOM 2574 O O . LEU B 1 9 ? 49.688 -40 52.25 1 21.52 9 LEU B O 1
ATOM 2578 N N . LEU B 1 10 ? 50.031 -41.969 51.219 1 21.17 10 LEU B N 1
ATOM 2579 C CA . LEU B 1 10 ? 49.844 -42 49.781 1 21.17 10 LEU B CA 1
ATOM 2580 C C . LEU B 1 10 ? 48.344 -41.844 49.438 1 21.17 10 LEU B C 1
ATOM 2582 O O . LEU B 1 10 ? 47.875 -42.375 48.438 1 21.17 10 LEU B O 1
ATOM 2586 N N . LEU B 1 11 ? 47.562 -41.094 50.312 1 22.89 11 LEU B N 1
ATOM 2587 C CA . LEU B 1 11 ? 46.125 -41.344 50.062 1 22.89 11 LEU B CA 1
ATOM 2588 C C . LEU B 1 11 ? 45.812 -41.188 48.594 1 22.89 11 LEU B C 1
ATOM 2590 O O . LEU B 1 11 ? 46.25 -40.219 47.938 1 22.89 11 LEU B O 1
ATOM 2594 N N . HIS B 1 12 ? 45.438 -42.312 48 1 19.34 12 HIS B N 1
ATOM 2595 C CA . HIS B 1 12 ? 45.031 -42.688 46.656 1 19.34 12 HIS B CA 1
ATOM 2596 C C . HIS B 1 12 ? 43.906 -41.781 46.188 1 19.34 12 HIS B C 1
ATOM 2598 O O . HIS B 1 12 ? 43 -41.438 46.969 1 19.34 12 HIS B O 1
ATOM 2604 N N . LYS B 1 13 ? 44.188 -41 45.156 1 22.95 13 LYS B N 1
ATOM 2605 C CA . LYS B 1 13 ? 43.469 -40.062 44.312 1 22.95 13 LYS B CA 1
ATOM 2606 C C . LYS B 1 13 ? 42.219 -40.719 43.688 1 22.95 13 LYS B C 1
ATOM 2608 O O . LYS B 1 13 ? 42.312 -41.719 42.969 1 22.95 13 LYS B O 1
ATOM 2613 N N . SER B 1 14 ? 41.125 -40.875 44.562 1 21.75 14 SER B N 1
ATOM 2614 C CA . SER B 1 14 ? 39.938 -41.5 44.031 1 21.75 14 SER B CA 1
ATOM 2615 C C . SER B 1 14 ? 39.656 -41.031 42.625 1 21.75 14 SER B C 1
ATOM 2617 O O . SER B 1 14 ? 40.031 -39.938 42.219 1 21.75 14 SER B O 1
ATOM 2619 N N . PRO B 1 15 ? 39.188 -41.969 41.75 1 22 15 PRO B N 1
ATOM 2620 C CA . PRO B 1 15 ? 38.938 -41.906 40.312 1 22 15 PRO B CA 1
ATOM 2621 C C . PRO B 1 15 ? 37.938 -40.812 39.938 1 22 15 PRO B C 1
ATOM 2623 O O . PRO B 1 15 ? 37.031 -40.5 40.688 1 22 15 PRO B O 1
ATOM 2626 N N . ARG B 1 16 ? 38.375 -39.781 39.25 1 23.2 16 ARG B N 1
ATOM 2627 C CA . ARG B 1 16 ? 37.719 -38.656 38.594 1 23.2 16 ARG B CA 1
ATOM 2628 C C . ARG B 1 16 ? 36.531 -39.156 37.75 1 23.2 16 ARG B C 1
ATOM 2630 O O . ARG B 1 16 ? 36.688 -39.969 36.844 1 23.2 16 ARG B O 1
ATOM 2637 N N . SER B 1 17 ? 35.438 -39.5 38.5 1 21.92 17 SER B N 1
ATOM 2638 C CA . SER B 1 17 ? 34.25 -39.875 37.719 1 21.92 17 SER B CA 1
ATOM 2639 C C . SER B 1 17 ? 34.031 -38.969 36.531 1 21.92 17 SER B C 1
ATOM 2641 O O . SER B 1 17 ? 34.156 -37.75 36.625 1 21.92 17 SER B O 1
ATOM 2643 N N . TYR B 1 18 ? 34.344 -39.438 35.312 1 23.67 18 TYR B N 1
ATOM 2644 C CA . TYR B 1 18 ? 34.156 -38.875 33.969 1 23.67 18 TYR B CA 1
ATOM 2645 C C . TYR B 1 18 ? 32.719 -38.406 33.781 1 23.67 18 TYR B C 1
ATOM 2647 O O . TYR B 1 18 ? 31.781 -39.188 33.812 1 23.67 18 TYR B O 1
ATOM 2655 N N . LEU B 1 19 ? 32.25 -37.375 34.5 1 25.12 19 LEU B N 1
ATOM 2656 C CA . LEU B 1 19 ? 30.938 -36.906 34.094 1 25.12 19 LEU B CA 1
ATOM 2657 C C . LEU B 1 19 ? 30.844 -36.781 32.562 1 25.12 19 LEU B C 1
ATOM 2659 O O . LEU B 1 19 ? 31.734 -36.219 31.922 1 25.12 19 LEU B O 1
ATOM 2663 N N . PRO B 1 20 ? 30.094 -37.719 31.922 1 25.77 20 PRO B N 1
ATOM 2664 C CA . PRO B 1 20 ? 29.953 -37.625 30.469 1 25.77 20 PRO B CA 1
ATOM 2665 C C . PRO B 1 20 ? 29.594 -36.188 30.031 1 25.77 20 PRO B C 1
ATOM 2667 O O . PRO B 1 20 ? 28.922 -35.469 30.766 1 25.77 20 PRO B O 1
ATOM 2670 N N . THR B 1 21 ? 30.578 -35.5 29.453 1 26.59 21 THR B N 1
ATOM 2671 C CA . THR B 1 21 ? 30.359 -34.219 28.781 1 26.59 21 THR B CA 1
ATOM 2672 C C . THR B 1 21 ? 29.156 -34.281 27.875 1 26.59 21 THR B C 1
ATOM 2674 O O . THR B 1 21 ? 29.047 -35.156 27.016 1 26.59 21 THR B O 1
ATOM 2677 N N . MET B 1 22 ? 27.953 -34 28.422 1 24.41 22 MET B N 1
ATOM 2678 C CA . MET B 1 22 ? 26.797 -33.844 27.531 1 24.41 22 MET B CA 1
ATOM 2679 C C . MET B 1 22 ? 27.172 -33.031 26.297 1 24.41 22 MET B C 1
ATOM 2681 O O . MET B 1 22 ? 27.516 -31.859 26.422 1 24.41 22 MET B O 1
ATOM 2685 N N . SER B 1 23 ? 27.953 -33.688 25.406 1 27.81 23 SER B N 1
ATOM 2686 C CA . SER B 1 23 ? 28.156 -33.031 24.125 1 27.81 23 SER B CA 1
ATOM 2687 C C . SER B 1 23 ? 26.844 -32.469 23.562 1 27.81 23 SER B C 1
ATOM 2689 O O . SER B 1 23 ? 25.922 -33.25 23.281 1 27.81 23 SER B O 1
ATOM 2691 N N . GLY B 1 24 ? 26.328 -31.484 24.203 1 28.66 24 GLY B N 1
ATOM 2692 C CA . GLY B 1 24 ? 25.203 -30.828 23.562 1 28.66 24 GLY B CA 1
ATOM 2693 C C . GLY B 1 24 ? 25.391 -30.641 22.062 1 28.66 24 GLY B C 1
ATOM 2694 O O . GLY B 1 24 ? 26.344 -30 21.641 1 28.66 24 GLY B O 1
ATOM 2695 N N . ILE B 1 25 ? 25.016 -31.656 21.25 1 31.05 25 ILE B N 1
ATOM 2696 C CA . ILE B 1 25 ? 24.953 -31.531 19.797 1 31.05 25 ILE B CA 1
ATOM 2697 C C . ILE B 1 25 ? 24.281 -30.203 19.438 1 31.05 25 ILE B C 1
ATOM 2699 O O . ILE B 1 25 ? 23.094 -30.016 19.688 1 31.05 25 ILE B O 1
ATOM 2703 N N . THR B 1 26 ? 24.922 -29.125 19.75 1 30.14 26 THR B N 1
ATOM 2704 C CA . THR B 1 26 ? 24.469 -27.938 19.031 1 30.14 26 THR B CA 1
ATOM 2705 C C . THR B 1 26 ? 24.281 -28.234 17.547 1 30.14 26 THR B C 1
ATOM 2707 O O . THR B 1 26 ? 25.25 -28.516 16.844 1 30.14 26 THR B O 1
ATOM 2710 N N . THR B 1 27 ? 23.297 -28.984 17.25 1 27.08 27 THR B N 1
ATOM 2711 C CA . THR B 1 27 ? 22.984 -28.984 15.836 1 27.08 27 THR B CA 1
ATOM 2712 C C . THR B 1 27 ? 23.141 -27.594 15.234 1 27.08 27 THR B C 1
ATOM 2714 O O . THR B 1 27 ? 22.359 -26.688 15.547 1 27.08 27 THR B O 1
ATOM 2717 N N . LEU B 1 28 ? 24.344 -27.141 15.141 1 30.69 28 LEU B N 1
ATOM 2718 C CA . LEU B 1 28 ? 24.578 -26 14.25 1 30.69 28 LEU B CA 1
ATOM 2719 C C . LEU B 1 28 ? 23.672 -26.078 13.023 1 30.69 28 LEU B C 1
ATOM 2721 O O . LEU B 1 28 ? 23.688 -27.078 12.297 1 30.69 28 LEU B O 1
ATOM 2725 N N . CYS B 1 29 ? 22.516 -25.516 13.18 1 31.36 29 CYS B N 1
ATOM 2726 C CA . CYS B 1 29 ? 21.734 -25.328 11.953 1 31.36 29 CYS B CA 1
ATOM 2727 C C . CYS B 1 29 ? 22.656 -25.109 10.758 1 31.36 29 CYS B C 1
ATOM 2729 O O . CYS B 1 29 ? 23.5 -24.203 10.766 1 31.36 29 CYS B O 1
ATOM 2731 N N . GLN B 1 30 ? 23.094 -26.141 10.117 1 33.69 30 GLN B N 1
ATOM 2732 C CA . GLN B 1 30 ? 23.844 -26.047 8.867 1 33.69 30 GLN B CA 1
ATOM 2733 C C . GLN B 1 30 ? 23.469 -24.766 8.109 1 33.69 30 GLN B C 1
ATOM 2735 O O . GLN B 1 30 ? 22.312 -24.359 8.125 1 33.69 30 GLN B O 1
ATOM 2740 N N . PRO B 1 31 ? 24.375 -23.859 7.945 1 37.66 31 PRO B N 1
ATOM 2741 C CA . PRO B 1 31 ? 24.047 -22.781 7.016 1 37.66 31 PRO B CA 1
ATOM 2742 C C . PRO B 1 31 ? 23.141 -23.234 5.875 1 37.66 31 PRO B C 1
ATOM 2744 O O . PRO B 1 31 ? 23.281 -24.359 5.383 1 37.66 31 PRO B O 1
ATOM 2747 N N . HIS B 1 32 ? 21.875 -23.047 5.875 1 39.59 32 HIS B N 1
ATOM 2748 C CA . HIS B 1 32 ? 21.016 -23.312 4.727 1 39.59 32 HIS B CA 1
ATOM 2749 C C . HIS B 1 32 ? 21.797 -23.188 3.418 1 39.59 32 HIS B C 1
ATOM 2751 O O . HIS B 1 32 ? 22.328 -22.109 3.115 1 39.59 32 HIS B O 1
ATOM 2757 N N . GLN B 1 33 ? 22.625 -24.062 3.045 1 42 33 GLN B N 1
ATOM 2758 C CA . GLN B 1 33 ? 23.203 -24.109 1.707 1 42 33 GLN B CA 1
ATOM 2759 C C . GLN B 1 33 ? 22.266 -23.469 0.684 1 42 33 GLN B C 1
ATOM 2761 O O . GLN B 1 33 ? 21.109 -23.875 0.575 1 42 33 GLN B O 1
ATOM 2766 N N . LYS B 1 34 ? 22.609 -22.375 0.286 1 56.25 34 LYS B N 1
ATOM 2767 C CA . LYS B 1 34 ? 21.891 -21.672 -0.784 1 56.25 34 LYS B CA 1
ATOM 2768 C C . LYS B 1 34 ? 21.547 -22.641 -1.922 1 56.25 34 LYS B C 1
ATOM 2770 O O . LYS B 1 34 ? 22.438 -23.141 -2.602 1 56.25 34 LYS B O 1
ATOM 2775 N N . ARG B 1 35 ? 20.406 -23.5 -1.763 1 60.12 35 ARG B N 1
ATOM 2776 C CA . ARG B 1 35 ? 19.875 -24.406 -2.771 1 60.12 35 ARG B CA 1
ATOM 2777 C C . ARG B 1 35 ? 19.781 -23.719 -4.129 1 60.12 35 ARG B C 1
ATOM 2779 O O . ARG B 1 35 ? 19.375 -22.562 -4.219 1 60.12 35 ARG B O 1
ATOM 2786 N N . ASN B 1 36 ? 20.469 -24.266 -5.113 1 79.88 36 ASN B N 1
ATOM 2787 C CA . ASN B 1 36 ? 20.266 -23.859 -6.504 1 79.88 36 ASN B CA 1
ATOM 2788 C C . ASN B 1 36 ? 18.859 -24.203 -6.988 1 79.88 36 ASN B C 1
ATOM 2790 O O . ASN B 1 36 ? 18.578 -25.359 -7.324 1 79.88 36 ASN B O 1
ATOM 2794 N N . LEU B 1 37 ? 17.984 -23.203 -6.859 1 90.44 37 LEU B N 1
ATOM 2795 C CA . LEU B 1 37 ? 16.578 -23.406 -7.207 1 90.44 37 LEU B CA 1
ATOM 2796 C C . LEU B 1 37 ? 16.359 -23.234 -8.703 1 90.44 37 LEU B C 1
ATOM 2798 O O . LEU B 1 37 ? 16.891 -22.297 -9.312 1 90.44 37 LEU B O 1
ATOM 2802 N N . SER B 1 38 ? 15.781 -24.203 -9.289 1 93.81 38 SER B N 1
ATOM 2803 C CA . SER B 1 38 ? 15.273 -24.016 -10.648 1 93.81 38 SER B CA 1
ATOM 2804 C C . SER B 1 38 ? 13.828 -23.531 -10.633 1 93.81 38 SER B C 1
ATOM 2806 O O . SER B 1 38 ? 12.977 -24.109 -9.953 1 93.81 38 SER B O 1
ATOM 2808 N N . PHE B 1 39 ? 13.562 -22.516 -11.43 1 96.62 39 PHE B N 1
ATOM 2809 C CA . PHE B 1 39 ? 12.219 -21.938 -11.453 1 96.62 39 PHE B CA 1
ATOM 2810 C C . PHE B 1 39 ? 11.469 -22.359 -12.711 1 96.62 39 PHE B C 1
ATOM 2812 O O . PHE B 1 39 ? 10.43 -21.797 -13.039 1 96.62 39 PHE B O 1
ATOM 2819 N N . ASP B 1 40 ? 12.008 -23.391 -13.43 1 97.19 40 ASP B N 1
ATOM 2820 C CA . ASP B 1 40 ? 11.398 -23.906 -14.648 1 97.19 40 ASP B CA 1
ATOM 2821 C C . ASP B 1 40 ? 10.117 -24.672 -14.328 1 97.19 40 ASP B C 1
ATOM 2823 O O . ASP B 1 40 ? 10.164 -25.844 -13.922 1 97.19 40 ASP B O 1
ATOM 2827 N N . GLY B 1 41 ? 9.016 -24.094 -14.523 1 98.38 41 GLY B N 1
ATOM 2828 C CA . GLY B 1 41 ? 7.738 -24.734 -14.219 1 98.38 41 GLY B CA 1
ATOM 2829 C C . GLY B 1 41 ? 6.668 -23.75 -13.797 1 98.38 41 GLY B C 1
ATOM 2830 O O . GLY B 1 41 ? 6.758 -22.547 -14.094 1 98.38 41 GLY B O 1
ATOM 2831 N N . ILE B 1 42 ? 5.586 -24.266 -13.258 1 98.81 42 ILE B N 1
ATOM 2832 C CA . ILE B 1 42 ? 4.41 -23.484 -12.906 1 98.81 42 ILE B CA 1
ATOM 2833 C C . ILE B 1 42 ? 4.312 -23.344 -11.391 1 98.81 42 ILE B C 1
ATOM 2835 O O . ILE B 1 42 ? 4.422 -24.328 -10.656 1 98.81 42 ILE B O 1
ATOM 2839 N N . PHE B 1 43 ? 4.141 -22.156 -10.961 1 98.75 43 PHE B N 1
ATOM 2840 C CA . PHE B 1 43 ? 3.916 -21.797 -9.562 1 98.75 43 PHE B CA 1
ATOM 2841 C C . PHE B 1 43 ? 2.57 -21.109 -9.391 1 98.75 43 PHE B C 1
ATOM 2843 O O . PHE B 1 43 ? 2.443 -19.906 -9.664 1 98.75 43 PHE B O 1
ATOM 2850 N N . PRO B 1 44 ? 1.565 -21.812 -8.914 1 98.44 44 PRO B N 1
ATOM 2851 C CA . PRO B 1 44 ? 0.319 -21.094 -8.648 1 98.44 44 PRO B CA 1
ATOM 2852 C C . PRO B 1 44 ? 0.424 -20.172 -7.438 1 98.44 44 PRO B C 1
ATOM 2854 O O . PRO B 1 44 ? 1.021 -20.531 -6.422 1 98.44 44 PRO B O 1
ATOM 2857 N N . ALA B 1 45 ? -0.02 -18.922 -7.566 1 97 45 ALA B N 1
ATOM 2858 C CA . ALA B 1 45 ? -0.251 -18.062 -6.41 1 97 45 ALA B CA 1
ATOM 2859 C C . ALA B 1 45 ? -1.519 -18.469 -5.664 1 97 45 ALA B C 1
ATOM 2861 O O . ALA B 1 45 ? -2.631 -18.219 -6.133 1 97 45 ALA B O 1
ATOM 2862 N N . LEU B 1 46 ? -1.35 -18.953 -4.523 1 98.12 46 LEU B N 1
ATOM 2863 C CA . LEU B 1 46 ? -2.451 -19.641 -3.846 1 98.12 46 LEU B CA 1
ATOM 2864 C C . LEU B 1 46 ? -3.287 -18.641 -3.043 1 98.12 46 LEU B C 1
ATOM 2866 O O . LEU B 1 46 ? -2.75 -17.891 -2.229 1 98.12 46 LEU B O 1
ATOM 2870 N N . PRO B 1 47 ? -4.637 -18.688 -3.217 1 97.88 47 PRO B N 1
ATOM 2871 C CA . PRO B 1 47 ? -5.5 -17.859 -2.365 1 97.88 47 PRO B CA 1
ATOM 2872 C C . PRO B 1 47 ? -5.504 -18.312 -0.909 1 97.88 47 PRO B C 1
ATOM 2874 O O . PRO B 1 47 ? -5.375 -19.516 -0.634 1 97.88 47 PRO B O 1
ATOM 2877 N N . THR B 1 48 ? -5.617 -17.422 -0.042 1 98.19 48 THR B N 1
ATOM 2878 C CA . THR B 1 48 ? -5.719 -17.719 1.383 1 98.19 48 THR B CA 1
ATOM 2879 C C . THR B 1 48 ? -7.172 -17.969 1.777 1 98.19 48 THR B C 1
ATOM 2881 O O . THR B 1 48 ? -8.023 -17.094 1.618 1 98.19 48 THR B O 1
ATOM 2884 N N . PRO B 1 49 ? -7.441 -19.141 2.32 1 98.38 49 PRO B N 1
ATOM 2885 C CA . PRO B 1 49 ? -8.805 -19.391 2.791 1 98.38 49 PRO B CA 1
ATOM 2886 C C . PRO B 1 49 ? -9.117 -18.672 4.098 1 98.38 49 PRO B C 1
ATOM 2888 O O . PRO B 1 49 ? -8.336 -18.719 5.047 1 98.38 49 PRO B O 1
ATOM 2891 N N . PHE B 1 50 ? -10.234 -17.969 4.086 1 98.19 50 PHE B N 1
ATOM 2892 C CA . PHE B 1 50 ? -10.734 -17.328 5.301 1 98.19 50 PHE B CA 1
ATOM 2893 C C . PHE B 1 50 ? -12.062 -17.938 5.723 1 98.19 50 PHE B C 1
ATOM 2895 O O . PHE B 1 50 ? -12.805 -18.484 4.891 1 98.19 50 PHE B O 1
ATOM 2902 N N . ASP B 1 51 ? -12.32 -17.875 7.016 1 97.56 51 ASP B N 1
ATOM 2903 C CA . ASP B 1 51 ? -13.648 -18.25 7.484 1 97.56 51 ASP B CA 1
ATOM 2904 C C . ASP B 1 51 ? -14.586 -17.047 7.504 1 97.56 51 ASP B C 1
ATOM 2906 O O . ASP B 1 51 ? -14.227 -15.961 7.023 1 97.56 51 ASP B O 1
ATOM 2910 N N . LYS B 1 52 ? -15.797 -17.266 7.992 1 94.75 52 LYS B N 1
ATOM 2911 C CA . LYS B 1 52 ? -16.828 -16.234 7.938 1 94.75 52 LYS B CA 1
ATOM 2912 C C . LYS B 1 52 ? -16.453 -15.023 8.781 1 94.75 52 LYS B C 1
ATOM 2914 O O . LYS B 1 52 ? -16.969 -13.922 8.562 1 94.75 52 LYS B O 1
ATOM 2919 N N . ASP B 1 53 ? -15.547 -15.211 9.734 1 93.44 53 ASP B N 1
ATOM 2920 C CA . ASP B 1 53 ? -15.109 -14.125 10.609 1 93.44 53 ASP B CA 1
ATOM 2921 C C . ASP B 1 53 ? -13.789 -13.531 10.117 1 93.44 53 ASP B C 1
ATOM 2923 O O . ASP B 1 53 ? -13.125 -12.789 10.844 1 93.44 53 ASP B O 1
ATOM 2927 N N . GLU B 1 54 ? -13.289 -13.859 8.891 1 94.44 54 GLU B N 1
ATOM 2928 C CA . GLU B 1 54 ? -12.094 -13.344 8.211 1 94.44 54 GLU B CA 1
ATOM 2929 C C . GLU B 1 54 ? -10.82 -13.836 8.898 1 94.44 54 GLU B C 1
ATOM 2931 O O . GLU B 1 54 ? -9.773 -13.203 8.789 1 94.44 54 GLU B O 1
ATOM 2936 N N . ASN B 1 55 ? -11.008 -14.945 9.711 1 96.31 55 ASN B N 1
ATOM 2937 C CA . ASN B 1 55 ? -9.805 -15.625 10.172 1 96.31 55 ASN B CA 1
ATOM 2938 C C . ASN B 1 55 ? -9.273 -16.594 9.117 1 96.31 55 ASN B C 1
ATOM 2940 O O . ASN B 1 55 ? -10.047 -17.156 8.336 1 96.31 55 ASN B O 1
ATOM 2944 N N . ILE B 1 56 ? -7.988 -16.797 9.219 1 97.94 56 ILE B N 1
ATOM 2945 C CA . ILE B 1 56 ? -7.422 -17.766 8.289 1 97.94 56 ILE B CA 1
ATOM 2946 C C . ILE B 1 56 ? -7.941 -19.156 8.617 1 97.94 56 ILE B C 1
ATOM 2948 O O . ILE B 1 56 ? -7.902 -19.594 9.773 1 97.94 56 ILE B O 1
ATOM 2952 N N . ASP B 1 57 ? -8.445 -19.844 7.668 1 98.56 57 ASP B N 1
ATOM 2953 C CA . ASP B 1 57 ? -8.914 -21.219 7.801 1 98.56 57 ASP B CA 1
ATOM 2954 C C . ASP B 1 57 ? -7.828 -22.219 7.395 1 98.56 57 ASP B C 1
ATOM 2956 O O . ASP B 1 57 ? -7.805 -22.688 6.254 1 98.56 57 ASP B O 1
ATOM 2960 N N . PHE B 1 58 ? -7.02 -22.656 8.344 1 98.44 58 PHE B N 1
ATOM 2961 C CA . PHE B 1 58 ? -5.875 -23.5 8.055 1 98.44 58 PHE B CA 1
ATOM 2962 C C . PHE B 1 58 ? -6.324 -24.906 7.668 1 98.44 58 PHE B C 1
ATOM 2964 O O . PHE B 1 58 ? -5.648 -25.594 6.906 1 98.44 58 PHE B O 1
ATOM 2971 N N . ASP B 1 59 ? -7.465 -25.328 8.18 1 98.56 59 ASP B N 1
ATOM 2972 C CA . ASP B 1 59 ? -7.996 -26.625 7.762 1 98.56 59 ASP B CA 1
ATOM 2973 C C . ASP B 1 59 ? -8.367 -26.609 6.281 1 98.56 59 ASP B C 1
ATOM 2975 O O . ASP B 1 59 ? -8.07 -27.562 5.559 1 98.56 59 ASP B O 1
ATOM 2979 N N . ALA B 1 60 ? -8.984 -25.562 5.906 1 98.62 60 ALA B N 1
ATOM 2980 C CA . ALA B 1 60 ? -9.32 -25.422 4.492 1 98.62 60 ALA B CA 1
ATOM 2981 C C . ALA B 1 60 ? -8.062 -25.328 3.637 1 98.62 60 ALA B C 1
ATOM 2983 O O . ALA B 1 60 ? -8.016 -25.875 2.533 1 98.62 60 ALA B O 1
ATOM 2984 N N . LEU B 1 61 ? -7.066 -24.641 4.117 1 98.56 61 LEU B N 1
ATOM 2985 C CA . LEU B 1 61 ? -5.793 -24.547 3.404 1 98.56 61 LEU B CA 1
ATOM 2986 C C . LEU B 1 61 ? -5.184 -25.922 3.205 1 98.56 61 LEU B C 1
ATOM 2988 O O . LEU B 1 61 ? -4.738 -26.266 2.105 1 98.56 61 LEU B O 1
ATOM 2992 N N . LYS B 1 62 ? -5.223 -26.703 4.215 1 98.5 62 LYS B N 1
ATOM 2993 C CA . LYS B 1 62 ? -4.676 -28.062 4.156 1 98.5 62 LYS B CA 1
ATOM 2994 C C . LYS B 1 62 ? -5.422 -28.906 3.131 1 98.5 62 LYS B C 1
ATOM 2996 O O . LYS B 1 62 ? -4.801 -29.656 2.367 1 98.5 62 LYS B O 1
ATOM 3001 N N . LYS B 1 63 ? -6.676 -28.797 3.195 1 98.44 63 LYS B N 1
ATOM 3002 C CA . LYS B 1 63 ? -7.496 -29.562 2.258 1 98.44 63 LYS B CA 1
ATOM 3003 C C . LYS B 1 63 ? -7.207 -29.141 0.817 1 98.44 63 LYS B C 1
ATOM 3005 O O . LYS B 1 63 ? -7.082 -30 -0.065 1 98.44 63 LYS B O 1
ATOM 3010 N N . ASN B 1 64 ? -7.156 -27.844 0.538 1 98.75 64 ASN B N 1
ATOM 3011 C CA . ASN B 1 64 ? -6.812 -27.359 -0.791 1 98.75 64 ASN B CA 1
ATOM 3012 C C . ASN B 1 64 ? -5.434 -27.844 -1.23 1 98.75 64 ASN B C 1
ATOM 3014 O O . ASN B 1 64 ? -5.254 -28.266 -2.375 1 98.75 64 ASN B O 1
ATOM 3018 N N . LEU B 1 65 ? -4.469 -27.797 -0.302 1 98.75 65 LEU B N 1
ATOM 3019 C CA . LEU B 1 65 ? -3.1 -28.188 -0.606 1 98.75 65 LEU B CA 1
ATOM 3020 C C . LEU B 1 65 ? -3.035 -29.672 -0.979 1 98.75 65 LEU B C 1
ATOM 3022 O O . LEU B 1 65 ? -2.281 -30.062 -1.875 1 98.75 65 LEU B O 1
ATOM 3026 N N . ALA B 1 66 ? -3.809 -30.453 -0.283 1 98.31 66 ALA B N 1
ATOM 3027 C CA . ALA B 1 66 ? -3.832 -31.875 -0.59 1 98.31 66 ALA B CA 1
ATOM 3028 C C . ALA B 1 66 ? -4.238 -32.125 -2.041 1 98.31 66 ALA B C 1
ATOM 3030 O O . ALA B 1 66 ? -3.723 -33.031 -2.693 1 98.31 66 ALA B O 1
ATOM 3031 N N . ARG B 1 67 ? -5.105 -31.359 -2.498 1 98.25 67 ARG B N 1
ATOM 3032 C CA . ARG B 1 67 ? -5.527 -31.469 -3.893 1 98.25 67 ARG B CA 1
ATOM 3033 C C . ARG B 1 67 ? -4.453 -30.922 -4.832 1 98.25 67 ARG B C 1
ATOM 3035 O O . ARG B 1 67 ? -4.148 -31.547 -5.855 1 98.25 67 ARG B O 1
ATOM 3042 N N . TRP B 1 68 ? -3.879 -29.766 -4.492 1 98.69 68 TRP B N 1
ATOM 3043 C CA . TRP B 1 68 ? -2.863 -29.125 -5.332 1 98.69 68 TRP B CA 1
ATOM 3044 C C . TRP B 1 68 ? -1.624 -30.016 -5.441 1 98.69 68 TRP B C 1
ATOM 3046 O O . TRP B 1 68 ? -0.956 -30.031 -6.477 1 98.69 68 TRP B O 1
ATOM 3056 N N . GLU B 1 69 ? -1.354 -30.797 -4.426 1 98.5 69 GLU B N 1
ATOM 3057 C CA . GLU B 1 69 ? -0.166 -31.656 -4.398 1 98.5 69 GLU B CA 1
ATOM 3058 C C . GLU B 1 69 ? -0.243 -32.75 -5.461 1 98.5 69 GLU B C 1
ATOM 3060 O O . GLU B 1 69 ? 0.773 -33.344 -5.816 1 98.5 69 GLU B O 1
ATOM 3065 N N . LYS B 1 70 ? -1.417 -33 -5.965 1 98.31 70 LYS B N 1
ATOM 3066 C CA . LYS B 1 70 ? -1.594 -34.031 -6.988 1 98.31 70 LYS B CA 1
ATOM 3067 C C . LYS B 1 70 ? -1.266 -33.469 -8.375 1 98.31 70 LYS B C 1
ATOM 3069 O O . LYS B 1 70 ? -1.186 -34.25 -9.344 1 98.31 70 LYS B O 1
ATOM 3074 N N . ILE B 1 71 ? -1.111 -32.219 -8.516 1 98.62 71 ILE B N 1
ATOM 3075 C CA . ILE B 1 71 ? -0.788 -31.516 -9.758 1 98.62 71 ILE B CA 1
ATOM 3076 C C . ILE B 1 71 ? 0.723 -31.328 -9.859 1 98.62 71 ILE B C 1
ATOM 3078 O O . ILE B 1 71 ? 1.383 -31.016 -8.867 1 98.62 71 ILE B O 1
ATOM 3082 N N . PRO B 1 72 ? 1.337 -31.5 -11.031 1 98.5 72 PRO B N 1
ATOM 3083 C CA . PRO B 1 72 ? 2.795 -31.422 -11.141 1 98.5 72 PRO B CA 1
ATOM 3084 C C . PRO B 1 72 ? 3.316 -29.984 -11.141 1 98.5 72 PRO B C 1
ATOM 3086 O O . PRO B 1 72 ? 4.137 -29.625 -11.984 1 98.5 72 PRO B O 1
ATOM 3089 N N . PHE B 1 73 ? 2.93 -29.25 -10.188 1 98.75 73 PHE B N 1
ATOM 3090 C CA . PHE B 1 73 ? 3.492 -27.922 -9.984 1 98.75 73 PHE B CA 1
ATOM 3091 C C . PHE B 1 73 ? 4.961 -28.016 -9.594 1 98.75 73 PHE B C 1
ATOM 3093 O O . PHE B 1 73 ? 5.379 -28.969 -8.93 1 98.75 73 PHE B O 1
ATOM 3100 N N . LYS B 1 74 ? 5.719 -27.016 -10.023 1 98.62 74 LYS B N 1
ATOM 3101 C CA . LYS B 1 74 ? 7.105 -26.875 -9.578 1 98.62 74 LYS B CA 1
ATOM 3102 C C . LYS B 1 74 ? 7.18 -26.453 -8.117 1 98.62 74 LYS B C 1
ATOM 3104 O O . LYS B 1 74 ? 8.102 -26.844 -7.402 1 98.62 74 LYS B O 1
ATOM 3109 N N . GLY B 1 75 ? 6.234 -25.688 -7.707 1 98.62 75 GLY B N 1
ATOM 3110 C CA . GLY B 1 75 ? 6.129 -25.172 -6.359 1 98.62 75 GLY B CA 1
ATOM 3111 C C . GLY B 1 75 ? 4.898 -24.297 -6.148 1 98.62 75 GLY B C 1
ATOM 3112 O O . GLY B 1 75 ? 3.951 -24.359 -6.934 1 98.62 75 GLY B O 1
ATOM 3113 N N . TYR B 1 76 ? 4.949 -23.547 -5.031 1 98.81 76 TYR B N 1
ATOM 3114 C CA . TYR B 1 76 ? 3.797 -22.734 -4.641 1 98.81 76 TYR B CA 1
ATOM 3115 C C . TYR B 1 76 ? 4.23 -21.344 -4.195 1 98.81 76 TYR B C 1
ATOM 3117 O O . TYR B 1 76 ? 5.32 -21.172 -3.645 1 98.81 76 TYR B O 1
ATOM 3125 N N . VAL B 1 77 ? 3.389 -20.391 -4.473 1 98.69 77 VAL B N 1
ATOM 3126 C CA . VAL B 1 77 ? 3.562 -19.047 -3.928 1 98.69 77 VAL B CA 1
ATOM 3127 C C . VAL B 1 77 ? 2.436 -18.734 -2.947 1 98.69 77 VAL B C 1
ATOM 3129 O O . VAL B 1 77 ? 1.257 -18.875 -3.281 1 98.69 77 VAL B O 1
ATOM 3132 N N . VAL B 1 78 ? 2.785 -18.344 -1.771 1 98.44 78 VAL B N 1
ATOM 3133 C CA . VAL B 1 78 ? 1.833 -17.812 -0.798 1 98.44 78 VAL B CA 1
ATOM 3134 C C . VAL B 1 78 ? 2.191 -16.375 -0.445 1 98.44 78 VAL B C 1
ATOM 3136 O O . VAL B 1 78 ? 3.363 -15.992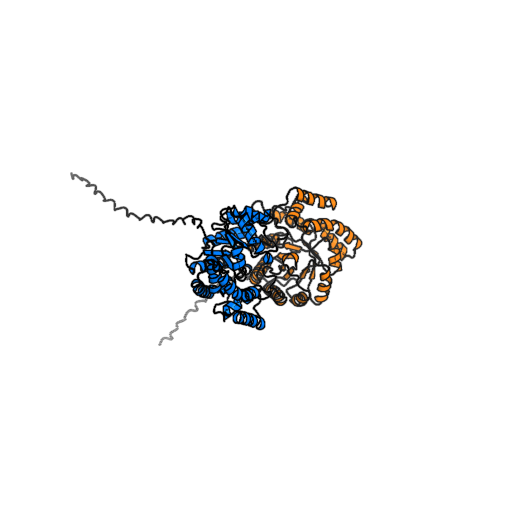 -0.493 1 98.44 78 VAL B O 1
ATOM 3139 N N . GLY B 1 79 ? 1.198 -15.586 -0.214 1 96.06 79 GLY B N 1
ATOM 3140 C CA . GLY B 1 79 ? 1.448 -14.203 0.151 1 96.06 79 GLY B CA 1
ATOM 3141 C C . GLY B 1 79 ? 1.567 -13.281 -1.048 1 96.06 79 GLY B C 1
ATOM 3142 O O . GLY B 1 79 ? 2.318 -12.305 -1.015 1 96.06 79 GLY B O 1
ATOM 3143 N N . GLY B 1 80 ? 0.958 -13.656 -2.123 1 93.5 80 GLY B N 1
ATOM 3144 C CA . GLY B 1 80 ? 0.832 -12.781 -3.279 1 93.5 80 GLY B CA 1
ATOM 3145 C C . GLY B 1 80 ? -0.463 -11.992 -3.293 1 93.5 80 GLY B C 1
ATOM 3146 O O . GLY B 1 80 ? -1.151 -11.898 -2.273 1 93.5 80 GLY B O 1
ATOM 3147 N N . SER B 1 81 ? -0.746 -11.367 -4.41 1 90.56 81 SER B N 1
ATOM 3148 C CA . SER B 1 81 ? -1.952 -10.555 -4.543 1 90.56 81 SER B CA 1
ATOM 3149 C C . SER B 1 81 ? -3.209 -11.406 -4.379 1 90.56 81 SER B C 1
ATOM 3151 O O . SER B 1 81 ? -4.117 -11.039 -3.627 1 90.56 81 SER B O 1
ATOM 3153 N N . TYR B 1 82 ? -3.283 -12.523 -5.008 1 92.31 82 TYR B N 1
ATOM 3154 C CA . TYR B 1 82 ? -4.457 -13.391 -4.945 1 92.31 82 TYR B CA 1
ATOM 3155 C C . TYR B 1 82 ? -4.523 -14.125 -3.611 1 92.31 82 TYR B C 1
ATOM 3157 O O . TYR B 1 82 ? -5.559 -14.695 -3.264 1 92.31 82 TYR B O 1
ATOM 3165 N N . SER B 1 83 ? -3.391 -14.086 -2.922 1 94.81 83 SER B N 1
ATOM 3166 C CA . SER B 1 83 ? -3.357 -14.609 -1.561 1 94.81 83 SER B CA 1
ATOM 3167 C C . SER B 1 83 ? -3.898 -13.586 -0.563 1 94.81 83 SER B C 1
ATOM 3169 O O . SER B 1 83 ? -3.938 -13.852 0.641 1 94.81 83 SER B O 1
ATOM 3171 N N . GLU B 1 84 ? -4.219 -12.414 -1.078 1 96.31 84 GLU B N 1
ATOM 3172 C CA . GLU B 1 84 ? -4.695 -11.305 -0.25 1 96.31 84 GLU B CA 1
ATOM 3173 C C . GLU B 1 84 ? -3.654 -10.914 0.796 1 96.31 84 GLU B C 1
ATOM 3175 O O . GLU B 1 84 ? -3.998 -10.648 1.949 1 96.31 84 GLU B O 1
ATOM 3180 N N . ALA B 1 85 ? -2.379 -10.914 0.376 1 94.12 85 ALA B N 1
ATOM 3181 C CA . ALA B 1 85 ? -1.256 -10.609 1.257 1 94.12 85 ALA B CA 1
ATOM 3182 C C . ALA B 1 85 ? -1.427 -9.234 1.905 1 94.12 85 ALA B C 1
ATOM 3184 O O . ALA B 1 85 ? -1.154 -9.07 3.096 1 94.12 85 ALA B O 1
ATOM 3185 N N . PRO B 1 86 ? -1.895 -8.234 1.208 1 92.25 86 PRO B N 1
ATOM 3186 C CA . PRO B 1 86 ? -2.039 -6.922 1.843 1 92.25 86 PRO B CA 1
ATOM 3187 C C . PRO B 1 86 ? -3.09 -6.914 2.951 1 92.25 86 PRO B C 1
ATOM 3189 O O . PRO B 1 86 ? -3.119 -5.996 3.773 1 92.25 86 PRO B O 1
ATOM 3192 N N . SER B 1 87 ? -3.945 -7.887 2.957 1 93.94 87 SER B N 1
ATOM 3193 C CA . SER B 1 87 ? -5.062 -7.902 3.895 1 93.94 87 SER B CA 1
ATOM 3194 C C . SER B 1 87 ? -4.711 -8.68 5.16 1 93.94 87 SER B C 1
ATOM 3196 O O . SER B 1 87 ? -5.508 -8.734 6.102 1 93.94 87 SER B O 1
ATOM 3198 N N . VAL B 1 88 ? -3.586 -9.266 5.164 1 93.88 88 VAL B N 1
ATOM 3199 C CA . VAL B 1 88 ? -3.195 -10.023 6.348 1 93.88 88 VAL B CA 1
ATOM 3200 C C . VAL B 1 88 ? -1.932 -9.414 6.953 1 93.88 88 VAL B C 1
ATOM 3202 O O . VAL B 1 88 ? -1.103 -8.852 6.238 1 93.88 88 VAL B O 1
ATOM 3205 N N . ASP B 1 89 ? -1.789 -9.492 8.219 1 91.12 89 ASP B N 1
ATOM 3206 C CA . ASP B 1 89 ? -0.63 -8.891 8.859 1 91.12 89 ASP B CA 1
ATOM 3207 C C . ASP B 1 89 ? 0.6 -9.781 8.742 1 91.12 89 ASP B C 1
ATOM 3209 O O . ASP B 1 89 ? 0.488 -10.945 8.352 1 91.12 89 ASP B O 1
ATOM 3213 N N . PRO B 1 90 ? 1.782 -9.297 9.023 1 91.62 90 PRO B N 1
ATOM 3214 C CA . PRO B 1 90 ? 3.021 -10.062 8.836 1 91.62 90 PRO B CA 1
ATOM 3215 C C . PRO B 1 90 ? 3.033 -11.367 9.617 1 91.62 90 PRO B C 1
ATOM 3217 O O . PRO B 1 90 ? 3.547 -12.383 9.133 1 91.62 90 PRO B O 1
ATOM 3220 N N . GLY B 1 91 ? 2.508 -11.344 10.844 1 93.94 91 GLY B N 1
ATOM 3221 C CA . GLY B 1 91 ? 2.422 -12.57 11.609 1 93.94 91 GLY B CA 1
ATOM 3222 C C . GLY B 1 91 ? 1.57 -13.633 10.945 1 93.94 91 GLY B C 1
ATOM 3223 O O . GLY B 1 91 ? 1.936 -14.812 10.93 1 93.94 91 GLY B O 1
ATOM 3224 N N . GLU B 1 92 ? 0.463 -13.211 10.438 1 95.94 92 GLU B N 1
ATOM 3225 C CA . GLU B 1 92 ? -0.416 -14.117 9.703 1 95.94 92 GLU B CA 1
ATOM 3226 C C . GLU B 1 92 ? 0.27 -14.656 8.453 1 95.94 92 GLU B C 1
ATOM 3228 O O . GLU B 1 92 ? 0.157 -15.844 8.133 1 95.94 92 GLU B O 1
ATOM 3233 N N . ARG B 1 93 ? 0.93 -13.781 7.727 1 95.88 93 ARG B N 1
ATOM 3234 C CA . ARG B 1 93 ? 1.629 -14.211 6.52 1 95.88 93 ARG B CA 1
ATOM 3235 C C . ARG B 1 93 ? 2.674 -15.273 6.836 1 95.88 93 ARG B C 1
ATOM 3237 O O . ARG B 1 93 ? 2.816 -16.25 6.098 1 95.88 93 ARG B O 1
ATOM 3244 N N . LEU B 1 94 ? 3.377 -15.016 7.926 1 97.5 94 LEU B N 1
ATOM 3245 C CA . LEU B 1 94 ? 4.383 -15.984 8.359 1 97.5 94 LEU B CA 1
ATOM 3246 C C . LEU B 1 94 ? 3.744 -17.328 8.703 1 97.5 94 LEU B C 1
ATOM 3248 O O . LEU B 1 94 ? 4.281 -18.375 8.367 1 97.5 94 LEU B O 1
ATOM 3252 N N . ALA B 1 95 ? 2.623 -17.266 9.367 1 98.12 95 ALA B N 1
ATOM 3253 C CA . ALA B 1 95 ? 1.907 -18.484 9.727 1 98.12 95 ALA B CA 1
ATOM 3254 C C . ALA B 1 95 ? 1.486 -19.266 8.484 1 98.12 95 ALA B C 1
ATOM 3256 O O . ALA B 1 95 ? 1.528 -20.5 8.477 1 98.12 95 ALA B O 1
ATOM 3257 N N . ILE B 1 96 ? 1.093 -18.594 7.473 1 98.44 96 ILE B N 1
ATOM 3258 C CA . ILE B 1 96 ? 0.688 -19.234 6.227 1 98.44 96 ILE B CA 1
ATOM 3259 C C . ILE B 1 96 ? 1.876 -19.969 5.617 1 98.44 96 ILE B C 1
ATOM 3261 O O . ILE B 1 96 ? 1.742 -21.125 5.176 1 98.44 96 ILE B O 1
ATOM 3265 N N . VAL B 1 97 ? 3.045 -19.312 5.609 1 98.69 97 VAL B N 1
ATOM 3266 C CA . VAL B 1 97 ? 4.258 -19.953 5.102 1 98.69 97 VAL B CA 1
ATOM 3267 C C . VAL B 1 97 ? 4.562 -21.203 5.914 1 98.69 97 VAL B C 1
ATOM 3269 O O . VAL B 1 97 ? 4.781 -22.281 5.352 1 98.69 97 VAL B O 1
ATOM 3272 N N . LYS B 1 98 ? 4.508 -21.062 7.195 1 98.5 98 LYS B N 1
ATOM 3273 C CA . LYS B 1 98 ? 4.84 -22.172 8.094 1 98.5 98 LYS B CA 1
ATOM 3274 C C . LYS B 1 98 ? 3.889 -23.344 7.902 1 98.5 98 LYS B C 1
ATOM 3276 O O . LYS B 1 98 ? 4.328 -24.484 7.785 1 98.5 98 LYS B O 1
ATOM 3281 N N . GLU B 1 99 ? 2.633 -23.062 7.918 1 98.31 99 GLU B N 1
ATOM 3282 C CA . GLU B 1 99 ? 1.626 -24.125 7.805 1 98.31 99 GLU B CA 1
ATOM 3283 C C . GLU B 1 99 ? 1.665 -24.781 6.43 1 98.31 99 GLU B C 1
ATOM 3285 O O . GLU B 1 99 ? 1.446 -25.984 6.305 1 98.31 99 GLU B O 1
ATOM 3290 N N . THR B 1 100 ? 1.908 -23.984 5.41 1 98.69 100 THR B N 1
ATOM 3291 C CA . THR B 1 100 ? 2.027 -24.531 4.066 1 98.69 100 THR B CA 1
ATOM 3292 C C . THR B 1 100 ? 3.221 -25.484 3.975 1 98.69 100 THR B C 1
ATOM 3294 O O . THR B 1 100 ? 3.109 -26.578 3.42 1 98.69 100 THR B O 1
ATOM 3297 N N . ARG B 1 101 ? 4.336 -25.078 4.523 1 98.44 101 ARG B N 1
ATOM 3298 C CA . ARG B 1 101 ? 5.555 -25.875 4.477 1 98.44 101 ARG B CA 1
ATOM 3299 C C . ARG B 1 101 ? 5.34 -27.25 5.121 1 98.44 101 ARG B C 1
ATOM 3301 O O . ARG B 1 101 ? 5.867 -28.25 4.648 1 98.44 101 ARG B O 1
ATOM 3308 N N . LYS B 1 102 ? 4.512 -27.344 6.113 1 97.69 102 LYS B N 1
ATOM 3309 C CA . LYS B 1 102 ? 4.246 -28.578 6.84 1 97.69 102 LYS B CA 1
ATOM 3310 C C . LYS B 1 102 ? 3.496 -29.578 5.965 1 97.69 102 LYS B 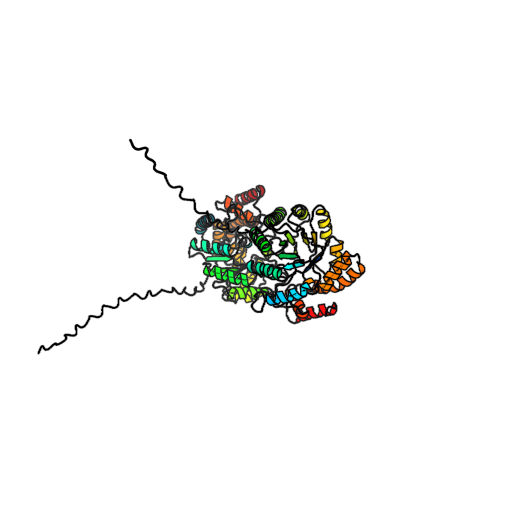C 1
ATOM 3312 O O . LYS B 1 102 ? 3.545 -30.781 6.211 1 97.69 102 LYS B O 1
ATOM 3317 N N . VAL B 1 103 ? 2.855 -29.047 5.043 1 97.69 103 VAL B N 1
ATOM 3318 C CA . VAL B 1 103 ? 1.897 -29.875 4.324 1 97.69 103 VAL B CA 1
ATOM 3319 C C . VAL B 1 103 ? 2.488 -30.312 2.982 1 97.69 103 VAL B C 1
ATOM 3321 O O . VAL B 1 103 ? 2.285 -31.438 2.543 1 97.69 103 VAL B O 1
ATOM 3324 N N . ILE B 1 104 ? 3.244 -29.469 2.354 1 98.25 104 ILE B N 1
ATOM 3325 C CA . ILE B 1 104 ? 3.623 -29.734 0.969 1 98.25 104 ILE B CA 1
ATOM 3326 C C . ILE B 1 104 ? 4.863 -30.625 0.933 1 98.25 104 ILE B C 1
ATOM 3328 O O . ILE B 1 104 ? 5.621 -30.688 1.904 1 98.25 104 ILE B O 1
ATOM 3332 N N . SER B 1 105 ? 5.051 -31.266 -0.194 1 97.19 105 SER B N 1
ATOM 3333 C CA . SER B 1 105 ? 6.219 -32.125 -0.413 1 97.19 105 SER B CA 1
ATOM 3334 C C . SER B 1 105 ? 7.508 -31.297 -0.389 1 97.19 105 SER B C 1
ATOM 3336 O O . SER B 1 105 ? 7.531 -30.156 -0.845 1 97.19 105 SER B O 1
ATOM 3338 N N . ASP B 1 106 ? 8.57 -31.922 0.011 1 95.12 106 ASP B N 1
ATOM 3339 C CA . ASP B 1 106 ? 9.883 -31.266 0.071 1 95.12 106 ASP B CA 1
ATOM 3340 C C . ASP B 1 106 ? 10.406 -30.953 -1.329 1 95.12 106 ASP B C 1
ATOM 3342 O O . ASP B 1 106 ? 11.289 -30.109 -1.492 1 95.12 106 ASP B O 1
ATOM 3346 N N . SER B 1 107 ? 9.906 -31.641 -2.223 1 95.69 107 SER B N 1
ATOM 3347 C CA . SER B 1 107 ? 10.359 -31.422 -3.592 1 95.69 107 SER B CA 1
ATOM 3348 C C . SER B 1 107 ? 9.773 -30.141 -4.18 1 95.69 107 SER B C 1
ATOM 3350 O O . SER B 1 107 ? 10.242 -29.656 -5.215 1 95.69 107 SER B O 1
ATOM 3352 N N . LYS B 1 108 ? 8.727 -29.594 -3.553 1 98.19 108 LYS B N 1
ATOM 3353 C CA . LYS B 1 108 ? 8.086 -28.375 -4.031 1 98.19 108 LYS B CA 1
ATOM 3354 C C . LYS B 1 108 ? 8.789 -27.141 -3.488 1 98.19 108 LYS B C 1
ATOM 3356 O O . LYS B 1 108 ? 9.133 -27.078 -2.305 1 98.19 108 LYS B O 1
ATOM 3361 N N . ILE B 1 109 ? 9.047 -26.203 -4.348 1 98.56 109 ILE B N 1
ATOM 3362 C CA . ILE B 1 109 ? 9.609 -24.922 -3.93 1 98.56 109 ILE B CA 1
ATOM 3363 C C . ILE B 1 109 ? 8.508 -24.062 -3.316 1 98.56 109 ILE B C 1
ATOM 3365 O O . ILE B 1 109 ? 7.469 -23.828 -3.936 1 98.56 109 ILE B O 1
ATOM 3369 N N . LEU B 1 110 ? 8.703 -23.594 -2.105 1 98.81 110 LEU B N 1
ATOM 3370 C CA . LEU B 1 110 ? 7.766 -22.672 -1.46 1 98.81 110 LEU B CA 1
ATOM 3371 C C . LEU B 1 110 ? 8.289 -21.25 -1.497 1 98.81 110 LEU B C 1
ATOM 3373 O O . LEU B 1 110 ? 9.359 -20.953 -0.958 1 98.81 110 LEU B O 1
ATOM 3377 N N . ILE B 1 111 ? 7.555 -20.391 -2.145 1 98.81 111 ILE B N 1
ATOM 3378 C CA . ILE B 1 111 ? 7.902 -18.969 -2.234 1 98.81 111 ILE B CA 1
ATOM 3379 C C . ILE B 1 111 ? 6.965 -18.156 -1.349 1 98.81 111 ILE B C 1
ATOM 3381 O O . ILE B 1 111 ? 5.742 -18.281 -1.453 1 98.81 111 ILE B O 1
ATOM 3385 N N . GLY B 1 112 ? 7.504 -17.359 -0.453 1 98.75 112 GLY B N 1
ATOM 3386 C CA . GLY B 1 112 ? 6.719 -16.469 0.392 1 98.75 112 GLY B CA 1
ATOM 3387 C C . GLY B 1 112 ? 6.738 -15.031 -0.074 1 98.75 112 GLY B C 1
ATOM 3388 O O . GLY B 1 112 ? 7.809 -14.477 -0.344 1 98.75 112 GLY B O 1
ATOM 3389 N N . GLY B 1 113 ? 5.543 -14.438 -0.202 1 98.56 113 GLY B N 1
ATOM 3390 C CA . GLY B 1 113 ? 5.473 -13.016 -0.489 1 98.56 113 GLY B CA 1
ATOM 3391 C C . GLY B 1 113 ? 5.816 -12.141 0.706 1 98.56 113 GLY B C 1
ATOM 3392 O O . GLY B 1 113 ? 5.016 -12.008 1.634 1 98.56 113 GLY B O 1
ATOM 3393 N N . SER B 1 114 ? 6.938 -11.422 0.633 1 98.31 114 SER B N 1
ATOM 3394 C CA . SER B 1 114 ? 7.414 -10.688 1.8 1 98.31 114 SER B CA 1
ATOM 3395 C C . SER B 1 114 ? 7.344 -9.18 1.568 1 98.31 114 SER B C 1
ATOM 3397 O O . SER B 1 114 ? 7.992 -8.406 2.279 1 98.31 114 SER B O 1
ATOM 3399 N N . SER B 1 115 ? 6.535 -8.789 0.663 1 97.25 115 SER B N 1
ATOM 3400 C CA . SER B 1 115 ? 6.457 -7.383 0.289 1 97.25 115 SER B CA 1
ATOM 3401 C C . SER B 1 115 ? 5.852 -6.547 1.411 1 97.25 115 SER B C 1
ATOM 3403 O O . SER B 1 115 ? 4.797 -6.891 1.95 1 97.25 115 SER B O 1
ATOM 3405 N N . CYS B 1 116 ? 6.516 -5.5 1.754 1 95.25 116 CYS B N 1
ATOM 3406 C CA . CYS B 1 116 ? 6.008 -4.445 2.625 1 95.25 116 CYS B CA 1
ATOM 3407 C C . CYS B 1 116 ? 6.191 -3.074 1.984 1 95.25 116 CYS B C 1
ATOM 3409 O O . CYS B 1 116 ? 6.648 -2.973 0.845 1 95.25 116 CYS B O 1
ATOM 3411 N N . LEU B 1 117 ? 5.785 -2.064 2.713 1 93.75 117 LEU B N 1
ATOM 3412 C CA . LEU B 1 117 ? 5.863 -0.727 2.135 1 93.75 117 LEU B CA 1
ATOM 3413 C C . LEU B 1 117 ? 7.156 -0.031 2.547 1 93.75 117 LEU B C 1
ATOM 3415 O O . LEU B 1 117 ? 7.371 1.138 2.217 1 93.75 117 LEU B O 1
ATOM 3419 N N . SER B 1 118 ? 8.055 -0.728 3.281 1 93.12 118 SER B N 1
ATOM 3420 C CA . SER B 1 118 ? 9.383 -0.211 3.602 1 93.12 118 SER B CA 1
ATOM 3421 C C . SER B 1 118 ? 10.453 -1.275 3.396 1 93.12 118 SER B C 1
ATOM 3423 O O . SER B 1 118 ? 10.18 -2.473 3.488 1 93.12 118 SER B O 1
ATOM 3425 N N . THR B 1 119 ? 11.656 -0.792 3.146 1 97.12 119 THR B N 1
ATOM 3426 C CA . THR B 1 119 ? 12.773 -1.709 2.955 1 97.12 119 THR B CA 1
ATOM 3427 C C . THR B 1 119 ? 13.062 -2.486 4.238 1 97.12 119 THR B C 1
ATOM 3429 O O . THR B 1 119 ? 13.234 -3.707 4.203 1 97.12 119 THR B O 1
ATOM 3432 N N . LYS B 1 120 ? 13.023 -1.778 5.309 1 95.56 120 LYS B N 1
ATOM 3433 C CA . LYS B 1 120 ? 13.328 -2.404 6.59 1 95.56 120 LYS B CA 1
ATOM 3434 C C . LYS B 1 120 ? 12.336 -3.514 6.914 1 95.56 120 LYS B C 1
ATOM 3436 O O . LYS B 1 120 ? 12.727 -4.625 7.277 1 95.56 120 LYS B O 1
ATOM 3441 N N . ALA B 1 121 ? 11.078 -3.232 6.805 1 94.81 121 ALA B N 1
ATOM 3442 C CA . ALA B 1 121 ? 10.039 -4.227 7.086 1 94.81 121 ALA B CA 1
ATOM 3443 C C . ALA B 1 121 ? 10.141 -5.41 6.129 1 94.81 121 ALA B C 1
ATOM 3445 O O . ALA B 1 121 ? 9.938 -6.559 6.531 1 94.81 121 ALA B O 1
ATOM 3446 N N . THR B 1 122 ? 10.438 -5.141 4.906 1 98 122 THR B N 1
ATOM 3447 C CA . THR B 1 122 ? 10.586 -6.203 3.916 1 98 122 THR B CA 1
ATOM 3448 C C . THR B 1 122 ? 11.758 -7.109 4.266 1 98 122 THR B C 1
ATOM 3450 O O . THR B 1 122 ? 11.664 -8.336 4.145 1 98 122 THR B O 1
ATOM 3453 N N . CYS B 1 123 ? 12.875 -6.496 4.676 1 98.19 123 CYS B N 1
ATOM 3454 C CA . CYS B 1 123 ? 14.023 -7.273 5.109 1 98.19 123 CYS B CA 1
ATOM 3455 C C . CYS B 1 123 ? 13.656 -8.211 6.254 1 98.19 123 CYS B C 1
ATOM 3457 O O . CYS B 1 123 ? 13.961 -9.398 6.215 1 98.19 123 CYS B O 1
ATOM 3459 N N . GLU B 1 124 ? 12.984 -7.656 7.219 1 96.94 124 GLU B N 1
ATOM 3460 C CA . GLU B 1 124 ? 12.633 -8.422 8.406 1 96.94 124 GLU B CA 1
ATOM 3461 C C . GLU B 1 124 ? 11.695 -9.578 8.062 1 96.94 124 GLU B C 1
ATOM 3463 O O . GLU B 1 124 ? 11.891 -10.703 8.523 1 96.94 124 GLU B O 1
ATOM 3468 N N . LEU B 1 125 ? 10.742 -9.328 7.27 1 97.94 125 LEU B N 1
ATOM 3469 C CA . LEU B 1 125 ? 9.781 -10.359 6.902 1 97.94 125 LEU B CA 1
ATOM 3470 C C . LEU B 1 125 ? 10.438 -11.422 6.02 1 97.94 125 LEU B C 1
ATOM 3472 O O . LEU B 1 125 ? 10.133 -12.609 6.141 1 97.94 125 LEU B O 1
ATOM 3476 N N . SER B 1 126 ? 11.312 -11 5.141 1 98.75 126 SER B N 1
ATOM 3477 C CA . SER B 1 126 ? 12.031 -11.945 4.289 1 98.75 126 SER B CA 1
ATOM 3478 C C . SER B 1 126 ? 12.883 -12.898 5.125 1 98.75 126 SER B C 1
ATOM 3480 O O . SER B 1 126 ? 12.891 -14.109 4.875 1 98.75 126 SER B O 1
ATOM 3482 N N . LYS B 1 127 ? 13.562 -12.32 6.066 1 98.62 127 LYS B N 1
ATOM 3483 C CA . LYS B 1 127 ? 14.367 -13.148 6.965 1 98.62 127 LYS B CA 1
ATOM 3484 C C . LYS B 1 127 ? 13.508 -14.164 7.707 1 98.62 127 LYS B C 1
ATOM 3486 O O . LYS B 1 127 ? 13.828 -15.352 7.738 1 98.62 127 LYS B O 1
ATOM 3491 N N . SER B 1 128 ? 12.445 -13.695 8.242 1 98.56 128 SER B N 1
ATOM 3492 C CA . SER B 1 128 ? 11.547 -14.547 9.023 1 98.56 128 SER B CA 1
ATOM 3493 C C . SER B 1 128 ? 10.945 -15.656 8.164 1 98.56 128 SER B C 1
ATOM 3495 O O . SER B 1 128 ? 10.789 -16.781 8.617 1 98.56 128 SER B O 1
ATOM 3497 N N . MET B 1 129 ? 10.656 -15.383 6.941 1 98.56 129 MET B N 1
ATOM 3498 C CA . MET B 1 129 ? 10.047 -16.375 6.059 1 98.56 129 MET B CA 1
ATOM 3499 C C . MET B 1 129 ? 11.055 -17.453 5.688 1 98.56 129 MET B C 1
ATOM 3501 O O . MET B 1 129 ? 10.695 -18.641 5.598 1 98.56 129 MET B O 1
ATOM 3505 N N . GLY B 1 130 ? 12.281 -17.016 5.441 1 98.5 130 GLY B N 1
ATOM 3506 C CA . GLY B 1 130 ? 13.312 -18.016 5.234 1 98.5 130 GLY B CA 1
ATOM 3507 C C . GLY B 1 130 ? 13.453 -18.984 6.398 1 98.5 130 GLY B C 1
ATOM 3508 O O . GLY B 1 130 ? 13.523 -20.203 6.199 1 98.5 130 GLY B O 1
ATOM 3509 N N . GLU B 1 131 ? 13.383 -18.438 7.555 1 97.94 131 GLU B N 1
ATOM 3510 C CA . GLU B 1 131 ? 13.5 -19.25 8.766 1 97.94 131 GLU B CA 1
ATOM 3511 C C . GLU B 1 131 ? 12.273 -20.141 8.961 1 97.94 131 GLU B C 1
ATOM 3513 O O . GLU B 1 131 ? 12.375 -21.203 9.555 1 97.94 131 GLU B O 1
ATOM 3518 N N . ALA B 1 132 ? 11.203 -19.719 8.414 1 97.81 132 ALA B N 1
ATOM 3519 C CA . ALA B 1 132 ? 9.945 -20.438 8.586 1 97.81 132 ALA B CA 1
ATOM 3520 C C . ALA B 1 132 ? 9.797 -21.547 7.535 1 97.81 132 ALA B C 1
ATOM 3522 O O . ALA B 1 132 ? 8.836 -22.312 7.566 1 97.81 132 ALA B O 1
ATOM 3523 N N . GLY B 1 133 ? 10.688 -21.594 6.566 1 97.88 133 GLY B N 1
ATOM 3524 C CA . GLY B 1 133 ? 10.672 -22.719 5.645 1 97.88 133 GLY B CA 1
ATOM 3525 C C . GLY B 1 133 ? 10.453 -22.312 4.203 1 97.88 133 GLY B C 1
ATOM 3526 O O . GLY B 1 133 ? 10.359 -23.156 3.316 1 97.88 133 GLY B O 1
ATOM 3527 N N . ALA B 1 134 ? 10.375 -21.047 3.902 1 98.62 134 ALA B N 1
ATOM 3528 C CA . ALA B 1 134 ? 10.328 -20.609 2.508 1 98.62 134 ALA B CA 1
ATOM 3529 C C . ALA B 1 134 ? 11.656 -20.891 1.806 1 98.62 134 ALA B C 1
ATOM 3531 O O . ALA B 1 134 ? 12.727 -20.719 2.389 1 98.62 134 ALA B O 1
ATOM 3532 N N . ASP B 1 135 ? 11.547 -21.328 0.594 1 98.69 135 ASP B N 1
ATOM 3533 C CA . ASP B 1 135 ? 12.742 -21.594 -0.205 1 98.69 135 ASP B CA 1
ATOM 3534 C C . ASP B 1 135 ? 13.195 -20.328 -0.93 1 98.69 135 ASP B C 1
ATOM 3536 O O . ASP B 1 135 ? 14.344 -20.234 -1.366 1 98.69 135 ASP B O 1
ATOM 3540 N N . ALA B 1 136 ? 12.328 -19.406 -1.095 1 98.81 136 ALA B N 1
ATOM 3541 C CA . ALA B 1 136 ? 12.555 -18.109 -1.704 1 98.81 136 ALA B CA 1
ATOM 3542 C C . ALA B 1 136 ? 11.508 -17.094 -1.246 1 98.81 136 ALA B C 1
ATOM 3544 O O . ALA B 1 136 ? 10.492 -17.469 -0.652 1 98.81 136 ALA B O 1
ATOM 3545 N N . VAL B 1 137 ? 11.828 -15.828 -1.492 1 98.81 137 VAL B N 1
ATOM 3546 C CA . VAL B 1 137 ? 10.844 -14.781 -1.238 1 98.81 137 VAL B CA 1
ATOM 3547 C C . VAL B 1 137 ? 10.562 -14.008 -2.527 1 98.81 137 VAL B C 1
ATOM 3549 O O . VAL B 1 137 ? 11.43 -13.922 -3.404 1 98.81 137 VAL B O 1
ATOM 3552 N N . MET B 1 138 ? 9.375 -13.578 -2.672 1 98.81 138 MET B N 1
ATOM 3553 C CA . MET B 1 138 ? 8.961 -12.703 -3.766 1 98.81 138 MET B CA 1
ATOM 3554 C C . MET B 1 138 ? 8.633 -11.305 -3.25 1 98.81 138 MET B C 1
ATOM 3556 O O . MET B 1 138 ? 7.852 -11.148 -2.314 1 98.81 138 MET B O 1
ATOM 3560 N N . VAL B 1 139 ? 9.219 -10.305 -3.885 1 98.75 139 VAL B N 1
ATOM 3561 C CA . VAL B 1 139 ? 9.172 -8.953 -3.33 1 98.75 139 VAL B CA 1
ATOM 3562 C C . VAL B 1 139 ? 8.672 -7.977 -4.391 1 98.75 139 VAL B C 1
ATOM 3564 O O . VAL B 1 139 ? 9.242 -7.883 -5.48 1 98.75 139 VAL B O 1
ATOM 3567 N N . LEU B 1 140 ? 7.613 -7.348 -4.07 1 98.12 140 LEU B N 1
ATOM 3568 C CA . LEU B 1 140 ? 7.07 -6.23 -4.832 1 98.12 140 LEU B CA 1
ATOM 3569 C C . LEU B 1 140 ? 7.699 -4.914 -4.391 1 98.12 140 LEU B C 1
ATOM 3571 O O . LEU B 1 140 ? 7.988 -4.727 -3.209 1 98.12 140 LEU B O 1
ATOM 3575 N N . LEU B 1 141 ? 7.918 -4.008 -5.336 1 97.5 141 LEU B N 1
ATOM 3576 C CA . LEU B 1 141 ? 8.43 -2.682 -5 1 97.5 141 LEU B CA 1
ATOM 3577 C C . LEU B 1 141 ? 7.449 -1.937 -4.098 1 97.5 141 LEU B C 1
ATOM 3579 O O . LEU B 1 141 ? 6.254 -1.874 -4.391 1 97.5 141 LEU B O 1
ATOM 3583 N N . PRO B 1 142 ? 7.992 -1.434 -2.945 1 96.06 142 PRO B N 1
ATOM 3584 C CA . PRO B 1 142 ? 7.117 -0.53 -2.197 1 96.06 142 PRO B CA 1
ATOM 3585 C C . PRO B 1 142 ? 6.566 0.605 -3.057 1 96.06 142 PRO B C 1
ATOM 3587 O O . PRO B 1 142 ? 7.301 1.187 -3.861 1 96.06 142 PRO B O 1
ATOM 3590 N N . PHE B 1 143 ? 5.273 0.978 -2.871 1 93.69 143 PHE B N 1
ATOM 3591 C CA . PHE B 1 143 ? 4.711 1.792 -3.941 1 93.69 143 PHE B CA 1
ATOM 3592 C C . PHE B 1 143 ? 3.902 2.951 -3.373 1 93.69 143 PHE B C 1
ATOM 3594 O O . PHE B 1 143 ? 3.234 3.672 -4.117 1 93.69 143 PHE B O 1
ATOM 3601 N N . TYR B 1 144 ? 3.926 3.199 -2.113 1 94.38 144 TYR B N 1
ATOM 3602 C CA . TYR B 1 144 ? 3.229 4.363 -1.574 1 94.38 144 TYR B CA 1
ATOM 3603 C C . TYR B 1 144 ? 3.795 5.652 -2.152 1 94.38 144 TYR B C 1
ATOM 3605 O O . TYR B 1 144 ? 3.045 6.574 -2.49 1 94.38 144 TYR B O 1
ATOM 3613 N N . TYR B 1 145 ? 5.125 5.746 -2.197 1 92.5 145 TYR B N 1
ATOM 3614 C CA . TYR B 1 145 ? 5.816 6.922 -2.717 1 92.5 145 TYR B CA 1
ATOM 3615 C C . TYR B 1 145 ? 6.277 6.691 -4.152 1 92.5 145 TYR B C 1
ATOM 3617 O O . TYR B 1 145 ? 7.359 7.145 -4.543 1 92.5 145 TYR B O 1
ATOM 3625 N N . ARG B 1 146 ? 5.484 6.023 -4.914 1 90.06 146 ARG B N 1
ATOM 3626 C CA . ARG B 1 146 ? 5.875 5.566 -6.246 1 90.06 146 ARG B CA 1
ATOM 3627 C C . ARG B 1 146 ? 6.41 6.723 -7.086 1 90.06 146 ARG B C 1
ATOM 3629 O O . ARG B 1 146 ? 7.344 6.547 -7.867 1 90.06 146 ARG B O 1
ATOM 3636 N N . THR B 1 147 ? 5.887 7.926 -6.898 1 84.31 147 THR B N 1
ATOM 3637 C CA . THR B 1 147 ? 6.262 9.055 -7.742 1 84.31 147 THR B CA 1
ATOM 3638 C C . THR B 1 147 ? 7.633 9.594 -7.34 1 84.31 147 THR B C 1
ATOM 3640 O O . THR B 1 147 ? 8.188 10.453 -8.023 1 84.31 147 THR B O 1
ATOM 3643 N N . ARG B 1 148 ? 8.164 8.969 -6.34 1 84.38 148 ARG B N 1
ATOM 3644 C CA . ARG B 1 148 ? 9.414 9.492 -5.793 1 84.38 148 ARG B CA 1
ATOM 3645 C C . ARG B 1 148 ? 10.523 8.445 -5.883 1 84.38 148 ARG B C 1
ATOM 3647 O O . ARG B 1 148 ? 11.617 8.641 -5.336 1 84.38 148 ARG B O 1
ATOM 3654 N N . LEU B 1 149 ? 10.234 7.398 -6.465 1 89.38 149 LEU B N 1
ATOM 3655 C CA . LEU B 1 149 ? 11.211 6.316 -6.559 1 89.38 149 LEU B CA 1
ATOM 3656 C C . LEU B 1 149 ? 11.898 6.324 -7.918 1 89.38 149 LEU B C 1
ATOM 3658 O O . LEU B 1 149 ? 11.273 6.02 -8.938 1 89.38 149 LEU B O 1
ATOM 3662 N N . ASN B 1 150 ? 13.172 6.754 -7.914 1 89.94 150 ASN B N 1
ATOM 3663 C CA . ASN B 1 150 ? 13.984 6.637 -9.117 1 89.94 150 ASN B CA 1
ATOM 3664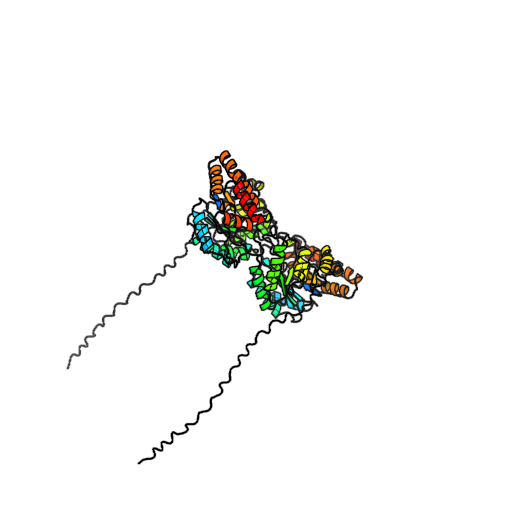 C C . ASN B 1 150 ? 14.672 5.281 -9.203 1 89.94 150 ASN B C 1
ATOM 3666 O O . ASN B 1 150 ? 14.477 4.426 -8.336 1 89.94 150 ASN B O 1
ATOM 3670 N N . GLU B 1 151 ? 15.406 5.07 -10.32 1 94.88 151 GLU B N 1
ATOM 3671 C CA . GLU B 1 151 ? 16.047 3.777 -10.555 1 94.88 151 GLU B CA 1
ATOM 3672 C C . GLU B 1 151 ? 17 3.416 -9.422 1 94.88 151 GLU B C 1
ATOM 3674 O O . GLU B 1 151 ? 17.062 2.256 -9.016 1 94.88 151 GLU B O 1
ATOM 3679 N N . GLU B 1 152 ? 17.688 4.438 -8.867 1 94.69 152 GLU B N 1
ATOM 3680 C CA . GLU B 1 152 ? 18.609 4.207 -7.758 1 94.69 152 GLU B CA 1
ATOM 3681 C C . GLU B 1 152 ? 17.875 3.678 -6.527 1 94.69 152 GLU B C 1
ATOM 3683 O O . GLU B 1 152 ? 18.344 2.746 -5.871 1 94.69 152 GLU B O 1
ATOM 3688 N N . ALA B 1 153 ? 16.781 4.27 -6.238 1 95.5 153 ALA B N 1
ATOM 3689 C CA . ALA B 1 153 ? 15.969 3.832 -5.105 1 95.5 153 ALA B CA 1
ATOM 3690 C C . ALA B 1 153 ? 15.492 2.396 -5.293 1 95.5 153 ALA B C 1
ATOM 3692 O O . ALA B 1 153 ? 15.492 1.607 -4.344 1 95.5 153 ALA B O 1
ATOM 3693 N N . ILE B 1 154 ? 15.102 2.062 -6.512 1 97.94 154 ILE B N 1
ATOM 3694 C CA . ILE B 1 154 ? 14.609 0.729 -6.844 1 97.94 154 ILE B CA 1
ATOM 3695 C C . ILE B 1 154 ? 15.727 -0.296 -6.629 1 97.94 154 ILE B C 1
ATOM 3697 O O . ILE B 1 154 ? 15.531 -1.295 -5.934 1 97.94 154 ILE B O 1
ATOM 3701 N N . ILE B 1 155 ? 16.922 -0.015 -7.199 1 98.5 155 ILE B N 1
ATOM 3702 C CA . ILE B 1 155 ? 18.047 -0.923 -7.102 1 98.5 155 ILE B CA 1
ATOM 3703 C C . ILE B 1 155 ? 18.469 -1.07 -5.637 1 98.5 155 ILE B C 1
ATOM 3705 O O . ILE B 1 155 ? 18.734 -2.182 -5.168 1 98.5 155 ILE B O 1
ATOM 3709 N N . ASP B 1 156 ? 18.469 0.048 -4.922 1 98.12 156 ASP B N 1
ATOM 3710 C CA . ASP B 1 156 ? 18.859 0.035 -3.516 1 98.12 156 ASP B CA 1
ATOM 3711 C C . ASP B 1 156 ? 17.891 -0.809 -2.686 1 98.12 156 ASP B C 1
ATOM 3713 O O . ASP B 1 156 ? 18.328 -1.571 -1.814 1 98.12 156 ASP B O 1
ATOM 3717 N N . HIS B 1 157 ? 16.641 -0.732 -2.926 1 98.44 157 HIS B N 1
ATOM 3718 C CA . HIS B 1 157 ? 15.641 -1.505 -2.207 1 98.44 157 HIS B CA 1
ATOM 3719 C C . HIS B 1 157 ? 15.859 -3.002 -2.383 1 98.44 157 HIS B C 1
ATOM 3721 O O . HIS B 1 157 ? 16.047 -3.727 -1.403 1 98.44 157 HIS B O 1
ATOM 3727 N N . PHE B 1 158 ? 15.922 -3.459 -3.596 1 98.88 158 PHE B N 1
ATOM 3728 C CA . PHE B 1 158 ? 16.016 -4.891 -3.859 1 98.88 158 PHE B CA 1
ATOM 3729 C C . PHE B 1 158 ? 17.359 -5.438 -3.414 1 98.88 158 PHE B C 1
ATOM 3731 O O . PHE B 1 158 ? 17.453 -6.551 -2.895 1 98.88 158 PHE B O 1
ATOM 3738 N N . THR B 1 159 ? 18.391 -4.617 -3.605 1 98.81 159 THR B N 1
ATOM 3739 C CA . THR B 1 159 ? 19.719 -5.039 -3.162 1 98.81 159 THR B CA 1
ATOM 3740 C C . THR B 1 159 ? 19.766 -5.195 -1.645 1 98.81 159 THR B C 1
ATOM 3742 O O . THR B 1 159 ? 20.281 -6.184 -1.13 1 98.81 159 THR B O 1
ATOM 3745 N N . THR B 1 160 ? 19.172 -4.238 -0.958 1 98.62 160 THR B N 1
ATOM 3746 C CA . THR B 1 160 ? 19.156 -4.273 0.501 1 98.62 160 THR B CA 1
ATOM 3747 C C . THR B 1 160 ? 18.391 -5.484 1.005 1 98.62 160 THR B C 1
ATOM 3749 O O . THR B 1 160 ? 18.844 -6.188 1.912 1 98.62 160 THR B O 1
ATOM 3752 N N . VAL B 1 161 ? 17.281 -5.785 0.418 1 98.81 161 VAL B N 1
ATOM 3753 C CA . VAL B 1 161 ? 16.469 -6.922 0.828 1 98.81 161 VAL B CA 1
ATOM 3754 C C . VAL B 1 161 ? 17.203 -8.227 0.509 1 98.81 161 VAL B C 1
ATOM 3756 O O . VAL B 1 161 ? 17.219 -9.148 1.329 1 98.81 161 VAL B O 1
ATOM 3759 N N . ALA B 1 162 ? 17.828 -8.305 -0.657 1 98.81 162 ALA B N 1
ATOM 3760 C CA . ALA B 1 162 ? 18.562 -9.508 -1.058 1 98.81 162 ALA B CA 1
ATOM 3761 C C . ALA B 1 162 ? 19.734 -9.781 -0.111 1 98.81 162 ALA B C 1
ATOM 3763 O O . ALA B 1 162 ? 20.031 -10.938 0.202 1 98.81 162 ALA B O 1
ATOM 3764 N N . ASN B 1 163 ? 20.375 -8.703 0.332 1 98.69 163 ASN B N 1
ATOM 3765 C CA . ASN B 1 163 ? 21.469 -8.836 1.278 1 98.69 163 ASN B CA 1
ATOM 3766 C C . ASN B 1 163 ? 21 -9.391 2.617 1 98.69 163 ASN B C 1
ATOM 3768 O O . ASN B 1 163 ? 21.719 -10.141 3.275 1 98.69 163 ASN B O 1
ATOM 3772 N N . ALA B 1 164 ? 19.844 -9.047 2.988 1 98.31 164 ALA B N 1
ATOM 3773 C CA . ALA B 1 164 ? 19.328 -9.398 4.312 1 98.31 164 ALA B CA 1
ATOM 3774 C C . ALA B 1 164 ? 18.688 -10.781 4.301 1 98.31 164 ALA B C 1
ATOM 3776 O O . ALA B 1 164 ? 18.578 -11.43 5.344 1 98.31 164 ALA B O 1
ATOM 3777 N N . SER B 1 165 ? 18.219 -11.266 3.189 1 98.62 165 SER B N 1
ATOM 3778 C CA . SER B 1 165 ? 17.422 -12.484 3.094 1 98.62 165 SER B CA 1
ATOM 3779 C C . SER B 1 165 ? 18.312 -13.727 3.094 1 98.62 165 SER B C 1
ATOM 3781 O O . SER B 1 165 ? 19.281 -13.805 2.328 1 98.62 165 SER B O 1
ATOM 3783 N N . PRO B 1 166 ? 17.969 -14.734 3.871 1 98.38 166 PRO B N 1
ATOM 3784 C CA . PRO B 1 166 ? 18.734 -15.992 3.852 1 98.38 166 PRO B CA 1
ATOM 3785 C C . PRO B 1 166 ? 18.359 -16.891 2.668 1 98.38 166 PRO B C 1
ATOM 3787 O O . PRO B 1 166 ? 19 -17.906 2.443 1 98.38 166 PRO B O 1
ATOM 3790 N N . VAL B 1 167 ? 17.328 -16.562 1.98 1 98.5 167 VAL B N 1
ATOM 3791 C CA . VAL B 1 167 ? 16.891 -17.328 0.82 1 98.5 167 VAL B CA 1
ATOM 3792 C C . VAL B 1 167 ? 16.844 -16.422 -0.408 1 98.5 167 VAL B C 1
ATOM 3794 O O . VAL B 1 167 ? 16.781 -15.203 -0.281 1 98.5 167 VAL B O 1
ATOM 3797 N N . PRO B 1 168 ? 16.844 -16.969 -1.588 1 98.62 168 PRO B N 1
ATOM 3798 C CA . PRO B 1 168 ? 16.875 -16.172 -2.816 1 98.62 168 PRO B CA 1
ATOM 3799 C C . PRO B 1 168 ? 15.625 -15.297 -2.977 1 98.62 168 PRO B C 1
ATOM 3801 O O . PRO B 1 168 ? 14.57 -15.617 -2.426 1 98.62 168 PRO B O 1
ATOM 3804 N N . LEU B 1 169 ? 15.836 -14.25 -3.758 1 98.69 169 LEU B N 1
ATOM 3805 C CA . LEU B 1 169 ? 14.789 -13.25 -3.971 1 98.69 169 LEU B CA 1
ATOM 3806 C C . LEU B 1 169 ? 14.297 -13.281 -5.414 1 98.69 169 LEU B C 1
ATOM 3808 O O . LEU B 1 169 ? 15.102 -13.328 -6.348 1 98.69 169 LEU B O 1
ATOM 3812 N N . VAL B 1 170 ? 12.969 -13.344 -5.566 1 98.81 170 VAL B N 1
ATOM 3813 C CA . VAL B 1 170 ? 12.273 -13.156 -6.836 1 98.81 170 VAL B CA 1
ATOM 3814 C C . VAL B 1 170 ? 11.664 -11.758 -6.891 1 98.81 170 VAL B C 1
ATOM 3816 O O . VAL B 1 170 ? 10.891 -11.375 -6.012 1 98.81 170 VAL B O 1
ATOM 3819 N N . ILE B 1 171 ? 11.992 -10.992 -7.945 1 98.81 171 ILE B N 1
ATOM 3820 C CA . ILE B 1 171 ? 11.406 -9.672 -8.133 1 98.81 171 ILE B CA 1
ATOM 3821 C C . ILE B 1 171 ? 9.992 -9.805 -8.703 1 98.81 171 ILE B C 1
ATOM 3823 O O . ILE B 1 171 ? 9.781 -10.547 -9.672 1 98.81 171 ILE B O 1
ATOM 3827 N N . TYR B 1 172 ? 9.117 -9.234 -8.078 1 98.31 172 TYR B N 1
ATOM 3828 C CA . TYR B 1 172 ? 7.754 -9.133 -8.586 1 98.31 172 TYR B CA 1
ATOM 3829 C C . TYR B 1 172 ? 7.492 -7.754 -9.18 1 98.31 172 TYR B C 1
ATOM 3831 O O . TYR B 1 172 ? 7.32 -6.773 -8.453 1 98.31 172 TYR B O 1
ATOM 3839 N N . ASN B 1 173 ? 7.434 -7.684 -10.5 1 97.81 173 ASN B N 1
ATOM 3840 C CA . ASN B 1 173 ? 7.109 -6.445 -11.195 1 97.81 173 ASN B CA 1
ATOM 3841 C C . ASN B 1 173 ? 5.645 -6.41 -11.625 1 97.81 173 ASN B C 1
ATOM 3843 O O . ASN B 1 173 ? 5.227 -7.18 -12.484 1 97.81 173 ASN B O 1
ATOM 3847 N N . ASN B 1 174 ? 4.871 -5.551 -11.023 1 94.75 174 ASN B N 1
ATOM 3848 C CA . ASN B 1 174 ? 3.455 -5.355 -11.32 1 94.75 174 ASN B CA 1
ATOM 3849 C C . ASN B 1 174 ? 3.092 -3.875 -11.375 1 94.75 174 ASN B C 1
ATOM 3851 O O . ASN B 1 174 ? 2.561 -3.326 -10.406 1 94.75 174 ASN B O 1
ATOM 3855 N N . PRO B 1 175 ? 3.271 -3.256 -12.547 1 93.38 175 PRO B N 1
ATOM 3856 C CA . PRO B 1 175 ? 3.014 -1.818 -12.656 1 93.38 175 PRO B CA 1
ATOM 3857 C C . PRO B 1 175 ? 1.547 -1.463 -12.422 1 93.38 175 PRO B C 1
ATOM 3859 O O . PRO B 1 175 ? 1.235 -0.339 -12.016 1 93.38 175 PRO B O 1
ATOM 3862 N N . LEU B 1 176 ? 0.65 -2.363 -12.688 1 88.5 176 LEU B N 1
ATOM 3863 C CA . LEU B 1 176 ? -0.762 -2.096 -12.438 1 88.5 176 LEU B CA 1
ATOM 3864 C C . LEU B 1 176 ? -1.013 -1.84 -10.961 1 88.5 176 LEU B C 1
ATOM 3866 O O . LEU B 1 176 ? -1.875 -1.035 -10.602 1 88.5 176 LEU B O 1
ATOM 3870 N N . THR B 1 177 ? -0.258 -2.506 -10.133 1 91.56 177 THR B N 1
ATOM 3871 C CA . THR B 1 177 ? -0.388 -2.359 -8.688 1 91.56 177 THR B CA 1
ATOM 3872 C C . THR B 1 177 ? 0.485 -1.216 -8.18 1 91.56 177 THR B C 1
ATOM 3874 O O . THR B 1 177 ? 0.016 -0.356 -7.43 1 91.56 177 THR B O 1
ATOM 3877 N N . THR B 1 178 ? 1.744 -1.162 -8.594 1 94.19 178 THR B N 1
ATOM 3878 C CA . THR B 1 178 ? 2.713 -0.264 -7.977 1 94.19 178 THR B CA 1
ATOM 3879 C C . THR B 1 178 ? 2.697 1.101 -8.664 1 94.19 178 THR B C 1
ATOM 3881 O O . THR B 1 178 ? 3.148 2.094 -8.086 1 94.19 178 THR B O 1
ATOM 3884 N N . GLY B 1 179 ? 2.256 1.116 -9.961 1 93 179 GLY B N 1
ATOM 3885 C CA . GLY B 1 179 ? 2.371 2.328 -10.758 1 93 179 GLY B CA 1
ATOM 3886 C C . GLY B 1 179 ? 3.773 2.564 -11.289 1 93 179 GLY B C 1
ATOM 3887 O O . GLY B 1 179 ? 4.043 3.596 -11.906 1 93 179 GLY B O 1
ATOM 3888 N N . VAL B 1 180 ? 4.715 1.628 -11.023 1 94.69 180 VAL B N 1
ATOM 3889 C CA . VAL B 1 180 ? 6.102 1.735 -11.469 1 94.69 180 VAL B CA 1
ATOM 3890 C C . VAL B 1 180 ? 6.492 0.486 -12.258 1 94.69 180 VAL B C 1
ATOM 3892 O O . VAL B 1 180 ? 6.359 -0.634 -11.758 1 94.69 180 VAL B O 1
ATOM 3895 N N . ASP B 1 181 ? 6.891 0.715 -13.516 1 96.25 181 ASP B N 1
ATOM 3896 C CA . ASP B 1 181 ? 7.461 -0.378 -14.297 1 96.25 181 ASP B CA 1
ATOM 3897 C C . ASP B 1 181 ? 8.984 -0.419 -14.164 1 96.25 181 ASP B C 1
ATOM 3899 O O . ASP B 1 181 ? 9.672 0.495 -14.609 1 96.25 181 ASP B O 1
ATOM 3903 N N . ILE B 1 182 ? 9.477 -1.433 -13.492 1 97.75 182 ILE B N 1
ATOM 3904 C CA . ILE B 1 182 ? 10.922 -1.544 -13.281 1 97.75 182 ILE B CA 1
ATOM 3905 C C . ILE B 1 182 ? 11.625 -1.697 -14.625 1 97.75 182 ILE B C 1
ATOM 3907 O O . ILE B 1 182 ? 11.328 -2.613 -15.391 1 97.75 182 ILE B O 1
ATOM 3911 N N . PRO B 1 183 ? 12.539 -0.809 -14.922 1 96.19 183 PRO B N 1
ATOM 3912 C CA . PRO B 1 183 ? 13.164 -0.854 -16.25 1 96.19 183 PRO B CA 1
ATOM 3913 C C . PRO B 1 183 ? 14.195 -1.976 -16.375 1 96.19 183 PRO B C 1
ATOM 3915 O O . PRO B 1 183 ? 14.75 -2.422 -15.367 1 96.19 183 PRO B O 1
ATOM 3918 N N . ILE B 1 184 ? 14.5 -2.404 -17.609 1 97 184 ILE B N 1
ATOM 3919 C CA . ILE B 1 184 ? 15.469 -3.459 -17.891 1 97 184 ILE B CA 1
ATOM 3920 C C . ILE B 1 184 ? 16.844 -3.043 -17.391 1 97 184 ILE B C 1
ATOM 3922 O O . ILE B 1 184 ? 17.609 -3.879 -16.906 1 97 184 ILE B O 1
ATOM 3926 N N . SER B 1 185 ? 17.156 -1.702 -17.438 1 97.44 185 SER B N 1
ATOM 3927 C CA . SER B 1 185 ? 18.438 -1.219 -16.938 1 97.44 185 SER B CA 1
ATOM 3928 C C . SER B 1 185 ? 18.625 -1.555 -15.461 1 97.44 185 SER B C 1
ATOM 3930 O O . SER B 1 185 ? 19.734 -1.848 -15.023 1 97.44 185 SER B O 1
ATOM 3932 N N . ALA B 1 186 ? 17.562 -1.551 -14.68 1 98.19 186 ALA B N 1
ATOM 3933 C CA . ALA B 1 186 ? 17.625 -1.966 -13.281 1 98.19 186 ALA B CA 1
ATOM 3934 C C . ALA B 1 186 ? 17.844 -3.471 -13.164 1 98.19 186 ALA B C 1
ATOM 3936 O O . ALA B 1 186 ? 18.609 -3.928 -12.312 1 98.19 186 ALA B O 1
ATOM 3937 N N . TYR B 1 187 ? 17.188 -4.25 -14.039 1 98.06 187 TYR B N 1
ATOM 3938 C CA . TYR B 1 187 ? 17.344 -5.703 -14.008 1 98.06 187 TYR B CA 1
ATOM 3939 C C . TYR B 1 187 ? 18.797 -6.098 -14.273 1 98.06 187 TYR B C 1
ATOM 3941 O O . TYR B 1 187 ? 19.297 -7.074 -13.695 1 98.06 187 TYR B O 1
ATOM 3949 N N . ILE B 1 188 ? 19.438 -5.387 -15.148 1 97.69 188 ILE B N 1
ATOM 3950 C CA . ILE B 1 188 ? 20.844 -5.684 -15.469 1 97.69 188 ILE B CA 1
ATOM 3951 C C . ILE B 1 188 ? 21.672 -5.637 -14.195 1 97.69 188 ILE B C 1
ATOM 3953 O O . ILE B 1 188 ? 22.469 -6.547 -13.93 1 97.69 188 ILE B O 1
ATOM 3957 N N . LYS B 1 189 ? 21.453 -4.625 -13.391 1 98.25 189 LYS B N 1
ATOM 3958 C CA . LYS B 1 189 ? 22.203 -4.461 -12.148 1 98.25 189 LYS B CA 1
ATOM 3959 C C . LYS B 1 189 ? 21.75 -5.473 -11.102 1 98.25 189 LYS B C 1
ATOM 3961 O O . LYS B 1 189 ? 22.594 -6.074 -10.414 1 98.25 189 LYS B O 1
ATOM 3966 N N . LEU B 1 190 ? 20.516 -5.688 -11.008 1 98.75 190 LEU B N 1
ATOM 3967 C CA . LEU B 1 190 ? 19.938 -6.535 -9.969 1 98.75 190 LEU B CA 1
ATOM 3968 C C . LEU B 1 190 ? 20.25 -8 -10.234 1 98.75 190 LEU B C 1
ATOM 3970 O O . LEU B 1 190 ? 20.5 -8.766 -9.297 1 98.75 190 LEU B O 1
ATOM 3974 N N . ALA B 1 191 ? 20.312 -8.406 -11.469 1 98.44 191 ALA B N 1
ATOM 3975 C CA . ALA B 1 191 ? 20.562 -9.797 -11.836 1 98.44 191 ALA B CA 1
ATOM 3976 C C . ALA B 1 191 ? 21.984 -10.211 -11.477 1 98.44 191 ALA B C 1
ATOM 3978 O O . ALA B 1 191 ? 22.281 -11.398 -11.367 1 98.44 191 ALA B O 1
ATOM 3979 N N . ALA B 1 192 ? 22.828 -9.25 -11.336 1 98 192 ALA B N 1
ATOM 3980 C CA . ALA B 1 192 ? 24.219 -9.539 -10.992 1 98 192 ALA B CA 1
ATOM 3981 C C . ALA B 1 192 ? 24.359 -9.922 -9.523 1 98 192 ALA B C 1
ATOM 3983 O O . ALA B 1 192 ? 25.375 -10.469 -9.109 1 98 192 ALA B O 1
ATOM 3984 N N . HIS B 1 193 ? 23.391 -9.562 -8.719 1 98.19 193 HIS B N 1
ATOM 3985 C CA . HIS B 1 193 ? 23.406 -9.938 -7.305 1 98.19 193 HIS B CA 1
ATOM 3986 C C . HIS B 1 193 ? 23.156 -11.43 -7.125 1 98.19 193 HIS B C 1
ATOM 3988 O O . HIS B 1 193 ? 22.172 -11.969 -7.617 1 98.19 193 HIS B O 1
ATOM 3994 N N . PRO B 1 194 ? 23.922 -12.156 -6.43 1 97.06 194 PRO B N 1
ATOM 3995 C CA . PRO B 1 194 ? 23.828 -13.617 -6.379 1 97.06 194 PRO B CA 1
ATOM 3996 C C . PRO B 1 194 ? 22.547 -14.109 -5.719 1 97.06 194 PRO B C 1
ATOM 3998 O O . PRO B 1 194 ? 22.125 -15.25 -5.953 1 97.06 194 PRO B O 1
ATOM 4001 N N . ASN B 1 195 ? 21.906 -13.227 -4.934 1 98.25 195 ASN B N 1
ATOM 4002 C CA . ASN B 1 195 ? 20.719 -13.656 -4.207 1 98.25 195 ASN B CA 1
ATOM 4003 C C . ASN B 1 195 ? 19.438 -13.188 -4.895 1 98.25 195 ASN B C 1
ATOM 4005 O O . ASN B 1 195 ? 18.344 -13.375 -4.375 1 98.25 195 ASN B O 1
ATOM 4009 N N . ILE B 1 196 ? 19.5 -12.5 -5.953 1 98.62 196 ILE B N 1
ATOM 4010 C CA . ILE B 1 196 ? 18.344 -12.164 -6.785 1 98.62 196 ILE B CA 1
ATOM 4011 C C . ILE B 1 196 ? 18.312 -13.07 -8.008 1 98.62 196 ILE B C 1
ATOM 4013 O O . ILE B 1 196 ? 19.156 -12.953 -8.906 1 98.62 196 ILE B O 1
ATOM 4017 N N . VAL B 1 197 ? 17.281 -13.914 -8.086 1 98.38 197 VAL B N 1
ATOM 4018 C CA . VAL B 1 197 ? 17.5 -15.078 -8.945 1 98.38 197 VAL B CA 1
ATOM 4019 C C . VAL B 1 197 ? 16.406 -15.125 -10.016 1 98.38 197 VAL B C 1
ATOM 4021 O O . VAL B 1 197 ? 16.484 -15.945 -10.938 1 98.38 197 VAL B O 1
ATOM 4024 N N . ALA B 1 198 ? 15.398 -14.281 -9.906 1 98.5 198 ALA B N 1
ATOM 4025 C CA . ALA B 1 198 ? 14.312 -14.328 -10.883 1 98.5 198 ALA B CA 1
ATOM 4026 C C . ALA B 1 198 ? 13.492 -13.047 -10.859 1 98.5 198 ALA B C 1
ATOM 4028 O O . ALA B 1 198 ? 13.594 -12.258 -9.914 1 98.5 198 ALA B O 1
ATOM 4029 N N . VAL B 1 199 ? 12.758 -12.844 -11.922 1 98.56 199 VAL B N 1
ATOM 4030 C CA . VAL B 1 199 ? 11.75 -11.789 -12 1 98.56 199 VAL B CA 1
ATOM 4031 C C . VAL B 1 199 ? 10.445 -12.359 -12.547 1 98.56 199 VAL B C 1
ATOM 4033 O O . VAL B 1 199 ? 10.461 -13.211 -13.438 1 98.56 199 VAL B O 1
ATOM 4036 N N . LYS B 1 200 ? 9.414 -12.016 -11.922 1 97.94 200 LYS B N 1
ATOM 4037 C CA . LYS B 1 200 ? 8.07 -12.172 -12.484 1 97.94 200 LYS B CA 1
ATOM 4038 C C . LYS B 1 200 ? 7.598 -10.883 -13.141 1 97.94 200 LYS B C 1
ATOM 4040 O O . LYS B 1 200 ? 7.527 -9.836 -12.492 1 97.94 200 LYS B O 1
ATOM 4045 N N . ASP B 1 201 ? 7.242 -10.938 -14.414 1 95.56 201 ASP B N 1
ATOM 4046 C CA . ASP B 1 201 ? 6.828 -9.766 -15.18 1 95.56 201 ASP B CA 1
ATOM 4047 C C . ASP B 1 201 ? 5.684 -10.109 -16.125 1 95.56 201 ASP B C 1
ATOM 4049 O O . ASP B 1 201 ? 5.652 -11.203 -16.703 1 95.56 201 ASP B O 1
ATOM 4053 N N . GLY B 1 202 ? 4.695 -9.234 -16.266 1 90.94 202 GLY B N 1
ATOM 4054 C CA . GLY B 1 202 ? 3.502 -9.531 -17.047 1 90.94 202 GLY B CA 1
ATOM 4055 C C . GLY B 1 202 ? 3.549 -8.969 -18.453 1 90.94 202 GLY B C 1
ATOM 4056 O O . GLY B 1 202 ? 2.674 -9.258 -19.266 1 90.94 202 GLY B O 1
ATOM 4057 N N . ASP B 1 203 ? 4.547 -8.195 -18.766 1 91.81 203 ASP B N 1
ATOM 4058 C CA . ASP B 1 203 ? 4.68 -7.594 -20.094 1 91.81 203 ASP B CA 1
ATOM 4059 C C . ASP B 1 203 ? 5.508 -8.484 -21.016 1 91.81 203 ASP B C 1
ATOM 4061 O O . ASP B 1 203 ? 6.738 -8.406 -21.016 1 91.81 203 ASP B O 1
ATOM 4065 N N . VAL B 1 204 ? 4.824 -9.18 -21.859 1 90.5 204 VAL B N 1
ATOM 4066 C CA . VAL B 1 204 ? 5.461 -10.156 -22.734 1 90.5 204 VAL B CA 1
ATOM 4067 C C . VAL B 1 204 ? 6.492 -9.453 -23.625 1 90.5 204 VAL B C 1
ATOM 4069 O O . VAL B 1 204 ? 7.539 -10.023 -23.938 1 90.5 204 VAL B O 1
ATOM 4072 N N . SER B 1 205 ? 6.223 -8.211 -24 1 89.44 205 SER B N 1
ATOM 4073 C CA . SER B 1 205 ? 7.121 -7.473 -24.891 1 89.44 205 SER B CA 1
ATOM 4074 C C . SER B 1 205 ? 8.453 -7.172 -24.219 1 89.44 205 SER B C 1
ATOM 4076 O O . SER B 1 205 ? 9.445 -6.898 -24.891 1 89.44 205 SER B O 1
ATOM 4078 N N . LYS B 1 206 ? 8.445 -7.27 -22.953 1 93.88 206 LYS B N 1
ATOM 4079 C CA . LYS B 1 206 ? 9.633 -6.945 -22.156 1 93.88 206 LYS B CA 1
ATOM 4080 C C . LYS B 1 206 ? 10.453 -8.195 -21.859 1 93.88 206 LYS B C 1
ATOM 4082 O O . LYS B 1 206 ? 11.648 -8.109 -21.547 1 93.88 206 LYS B O 1
ATOM 4087 N N . LEU B 1 207 ? 9.883 -9.375 -21.938 1 95.31 207 LEU B N 1
ATOM 4088 C CA . LEU B 1 207 ? 10.484 -10.609 -21.453 1 95.31 207 LEU B CA 1
ATOM 4089 C C . LEU B 1 207 ? 11.734 -10.961 -22.25 1 95.31 207 LEU B C 1
ATOM 4091 O O . LEU B 1 207 ? 12.758 -11.344 -21.672 1 95.31 207 LEU B O 1
ATOM 4095 N N . SER B 1 208 ? 11.648 -10.766 -23.547 1 94.25 208 SER B N 1
ATOM 4096 C CA . SER B 1 208 ? 12.805 -11.102 -24.375 1 94.25 208 SER B CA 1
ATOM 4097 C C . SER B 1 208 ? 13.977 -10.18 -24.078 1 94.25 208 SER B C 1
ATOM 4099 O O . SER B 1 208 ? 15.125 -10.633 -24 1 94.25 208 SER B O 1
ATOM 4101 N N . GLY B 1 209 ? 13.656 -8.914 -23.969 1 95.38 209 GLY B N 1
ATOM 4102 C CA . GLY B 1 209 ? 14.695 -7.953 -23.609 1 95.38 209 GLY B CA 1
ATOM 4103 C C . GLY B 1 209 ? 15.336 -8.234 -22.266 1 95.38 209 GLY B C 1
ATOM 4104 O O . GLY B 1 209 ? 16.547 -8.125 -22.109 1 95.38 209 GLY B O 1
ATOM 4105 N N . THR B 1 210 ? 14.523 -8.586 -21.312 1 97.38 210 THR B N 1
ATOM 4106 C CA . THR B 1 210 ? 15.016 -8.922 -19.984 1 97.38 210 THR B CA 1
ATOM 4107 C C . THR B 1 210 ? 15.922 -10.156 -20.047 1 97.38 210 THR B C 1
ATOM 4109 O O . THR B 1 210 ? 17 -10.156 -19.453 1 97.38 210 THR B O 1
ATOM 4112 N N . LYS B 1 211 ? 15.469 -11.18 -20.75 1 96.56 211 LYS B N 1
ATOM 4113 C CA . LYS B 1 211 ? 16.25 -12.398 -20.891 1 96.56 211 LYS B CA 1
ATOM 4114 C C . LYS B 1 211 ? 17.609 -12.109 -21.531 1 96.56 211 LYS B C 1
ATOM 4116 O O . LYS B 1 211 ? 18.641 -12.594 -21.047 1 96.56 211 LYS B O 1
ATOM 4121 N N . LEU B 1 212 ? 17.578 -11.344 -22.562 1 96.25 212 LEU B N 1
ATOM 4122 C CA . LEU B 1 212 ? 18.812 -11 -23.266 1 96.25 212 LEU B CA 1
ATOM 4123 C C . LEU B 1 212 ? 19.734 -10.188 -22.359 1 96.25 212 LEU B C 1
ATOM 4125 O O . LEU B 1 212 ? 20.938 -10.453 -22.297 1 96.25 212 LEU B O 1
ATOM 4129 N N . ALA B 1 213 ? 19.203 -9.211 -21.656 1 96.44 213 ALA B N 1
ATOM 4130 C CA . ALA B 1 213 ? 19.984 -8.273 -20.859 1 96.44 213 ALA B CA 1
ATOM 4131 C C . ALA B 1 213 ? 20.609 -8.977 -19.656 1 96.44 213 ALA B C 1
ATOM 4133 O O . ALA B 1 213 ? 21.641 -8.531 -19.141 1 96.44 213 ALA B O 1
ATOM 4134 N N . THR B 1 214 ? 19.984 -10.055 -19.203 1 97.12 214 THR B N 1
ATOM 4135 C CA . THR B 1 214 ? 20.453 -10.703 -17.984 1 97.12 214 THR B CA 1
ATOM 4136 C C . THR B 1 214 ? 21.047 -12.078 -18.281 1 97.12 214 THR B C 1
ATOM 4138 O O . THR B 1 214 ? 21.266 -12.883 -17.375 1 97.12 214 THR B O 1
ATOM 4141 N N . HIS B 1 215 ? 21.391 -12.406 -19.516 1 94.88 215 HIS B N 1
ATOM 4142 C CA . HIS B 1 215 ? 21.766 -13.734 -20 1 94.88 215 HIS B CA 1
ATOM 4143 C C . HIS B 1 215 ? 23.047 -14.227 -19.328 1 94.88 215 HIS B C 1
ATOM 4145 O O . HIS B 1 215 ? 23.297 -15.43 -19.266 1 94.88 215 HIS B O 1
ATOM 4151 N N . GLU B 1 216 ? 23.828 -13.375 -18.797 1 95.25 216 GLU B N 1
ATOM 4152 C CA . GLU B 1 216 ? 25.109 -13.758 -18.203 1 95.25 216 GLU B CA 1
ATOM 4153 C C . GLU B 1 216 ? 24.938 -14.219 -16.766 1 95.25 216 GLU B C 1
ATOM 4155 O O . GLU B 1 216 ? 25.875 -14.758 -16.156 1 95.25 216 GLU B O 1
ATOM 4160 N N . HIS B 1 217 ? 23.766 -13.992 -16.266 1 94.06 217 HIS B N 1
ATOM 4161 C CA . HIS B 1 217 ? 23.531 -14.289 -14.859 1 94.06 217 HIS B CA 1
ATOM 4162 C C . HIS B 1 217 ? 22.516 -15.414 -14.695 1 94.06 217 HIS B C 1
ATOM 4164 O O . HIS B 1 217 ? 21.766 -15.719 -15.633 1 94.06 217 HIS B O 1
ATOM 4170 N N . ASN B 1 218 ? 22.578 -16.094 -13.617 1 92.56 218 ASN B N 1
ATOM 4171 C CA . ASN B 1 218 ? 21.531 -17.031 -13.234 1 92.56 218 ASN B CA 1
ATOM 4172 C C . ASN B 1 218 ? 20.281 -16.312 -12.758 1 92.56 218 ASN B C 1
ATOM 4174 O O . ASN B 1 218 ? 20.047 -16.203 -11.555 1 92.56 218 ASN B O 1
ATOM 4178 N N . PHE B 1 219 ? 19.547 -15.859 -13.68 1 97.38 219 PHE B N 1
ATOM 4179 C CA . PHE B 1 219 ? 18.375 -15.023 -13.453 1 97.38 219 PHE B CA 1
ATOM 4180 C C . PHE B 1 219 ? 17.188 -15.492 -14.297 1 97.38 219 PHE B C 1
ATOM 4182 O O . PHE B 1 219 ? 17.172 -15.297 -15.516 1 97.38 219 PHE B O 1
ATOM 4189 N N . ALA B 1 220 ? 16.219 -16.094 -13.656 1 98.06 220 ALA B N 1
ATOM 4190 C CA . ALA B 1 220 ? 15.078 -16.641 -14.375 1 98.06 220 ALA B CA 1
ATOM 4191 C C . ALA B 1 220 ? 14.039 -15.562 -14.656 1 98.06 220 ALA B C 1
ATOM 4193 O O . ALA B 1 220 ? 13.797 -14.688 -13.82 1 98.06 220 ALA B O 1
ATOM 4194 N N . VAL B 1 221 ? 13.438 -15.633 -15.828 1 98.19 221 VAL B N 1
ATOM 4195 C CA . VAL B 1 221 ? 12.32 -14.766 -16.203 1 98.19 221 VAL B CA 1
ATOM 4196 C C . VAL B 1 221 ? 11.023 -15.578 -16.203 1 98.19 221 VAL B C 1
ATOM 4198 O O . VAL B 1 221 ? 10.922 -16.609 -16.875 1 98.19 221 VAL B O 1
ATOM 4201 N N . LEU B 1 222 ? 10.102 -15.141 -15.391 1 98.31 222 LEU B N 1
ATOM 4202 C CA . LEU B 1 222 ? 8.797 -15.789 -15.297 1 98.31 222 LEU B CA 1
ATOM 4203 C C . LEU B 1 222 ? 7.684 -14.828 -15.719 1 98.31 222 LEU B C 1
ATOM 4205 O O . LEU B 1 222 ? 7.789 -13.617 -15.508 1 98.31 222 LEU B O 1
ATOM 4209 N N . SER B 1 223 ? 6.664 -15.406 -16.234 1 96.38 223 SER B N 1
ATOM 4210 C CA . SER B 1 223 ? 5.5 -14.594 -16.578 1 96.38 223 SER B CA 1
ATOM 4211 C C . SER B 1 223 ? 4.469 -14.609 -15.445 1 96.38 223 SER B C 1
ATOM 4213 O O . SER B 1 223 ? 4.551 -1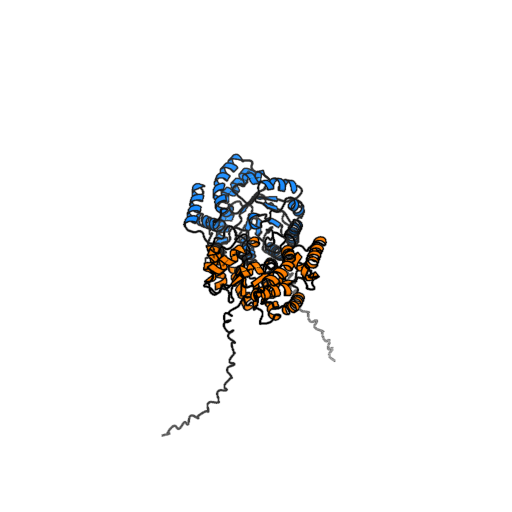5.438 -14.539 1 96.38 223 SER B O 1
ATOM 4215 N N . ASN B 1 224 ? 3.479 -13.664 -15.492 1 91.69 224 ASN B N 1
ATOM 4216 C CA . ASN B 1 224 ? 2.467 -13.586 -14.445 1 91.69 224 ASN B CA 1
ATOM 4217 C C . ASN B 1 224 ? 1.154 -14.234 -14.883 1 91.69 224 ASN B C 1
ATOM 4219 O O . ASN B 1 224 ? 0.245 -14.414 -14.07 1 91.69 224 ASN B O 1
ATOM 4223 N N . GLY B 1 225 ? 0.978 -14.734 -16.078 1 86.88 225 GLY B N 1
ATOM 4224 C CA . GLY B 1 225 ? -0.318 -15.211 -16.531 1 86.88 225 GLY B CA 1
ATOM 4225 C C . GLY B 1 225 ? -0.25 -16.578 -17.219 1 86.88 225 GLY B C 1
ATOM 4226 O O . GLY B 1 225 ? 0.833 -17.047 -17.562 1 86.88 225 GLY B O 1
ATOM 4227 N N . ALA B 1 226 ? -1.482 -17.109 -17.328 1 92.62 226 ALA B N 1
ATOM 4228 C CA . ALA B 1 226 ? -1.588 -18.438 -17.922 1 92.62 226 ALA B CA 1
ATOM 4229 C C . ALA B 1 226 ? -2.238 -18.359 -19.312 1 92.62 226 ALA B C 1
ATOM 4231 O O . ALA B 1 226 ? -2.018 -19.234 -20.156 1 92.62 226 ALA B O 1
ATOM 4232 N N . GLY B 1 227 ? -2.93 -17.297 -19.562 1 93.62 227 GLY B N 1
ATOM 4233 C CA . GLY B 1 227 ? -3.631 -17.156 -20.828 1 93.62 227 GLY B CA 1
ATOM 4234 C C . GLY B 1 227 ? -2.717 -16.766 -21.984 1 93.62 227 GLY B C 1
ATOM 4235 O O . GLY B 1 227 ? -3.133 -16.766 -23.141 1 93.62 227 GLY B O 1
ATOM 4236 N N . PHE B 1 228 ? -1.479 -16.469 -21.703 1 95.06 228 PHE B N 1
ATOM 4237 C CA . PHE B 1 228 ? -0.49 -16.125 -22.719 1 95.06 228 PHE B CA 1
ATOM 4238 C C . PHE B 1 228 ? 0.843 -16.812 -22.422 1 95.06 228 PHE B C 1
ATOM 4240 O O . PHE B 1 228 ? 1.904 -16.25 -22.719 1 95.06 228 PHE B O 1
ATOM 4247 N N . LEU B 1 229 ? 0.743 -17.906 -21.766 1 97.5 229 LEU B N 1
ATOM 4248 C CA . LEU B 1 229 ? 1.924 -18.641 -21.297 1 97.5 229 LEU B CA 1
ATOM 4249 C C . LEU B 1 229 ? 2.807 -19.031 -22.484 1 97.5 229 LEU B C 1
ATOM 4251 O O . LEU B 1 229 ? 4.031 -18.922 -22.406 1 97.5 229 LEU B O 1
ATOM 4255 N N . VAL B 1 230 ? 2.227 -19.516 -23.609 1 97.56 230 VAL B N 1
ATOM 4256 C CA . VAL B 1 230 ? 3.01 -19.922 -24.781 1 97.56 230 VAL B CA 1
ATOM 4257 C C . VAL B 1 230 ? 3.828 -18.75 -25.281 1 97.56 230 VAL B C 1
ATOM 4259 O O . VAL B 1 230 ? 5.039 -18.859 -25.484 1 97.56 230 VAL B O 1
ATOM 4262 N N . SER B 1 231 ? 3.162 -17.594 -25.453 1 95.69 231 SER B N 1
ATOM 4263 C CA . SER B 1 231 ? 3.84 -16.391 -25.922 1 95.69 231 SER B CA 1
ATOM 4264 C C . SER B 1 231 ? 4.957 -15.969 -24.969 1 95.69 231 SER B C 1
ATOM 4266 O O . SER B 1 231 ? 6.031 -15.555 -25.406 1 95.69 231 SER B O 1
ATOM 4268 N N . ALA B 1 232 ? 4.707 -16.094 -23.688 1 97.31 232 ALA B N 1
ATOM 4269 C CA . ALA B 1 232 ? 5.691 -15.703 -22.688 1 97.31 232 ALA B CA 1
ATOM 4270 C C . ALA B 1 232 ? 6.918 -16.609 -22.734 1 97.31 232 ALA B C 1
ATOM 4272 O O . ALA B 1 232 ? 8.055 -16.141 -22.656 1 97.31 232 ALA B O 1
ATOM 4273 N N . MET B 1 233 ? 6.672 -17.875 -22.875 1 97.75 233 MET B N 1
ATOM 4274 C CA . MET B 1 233 ? 7.777 -18.828 -22.891 1 97.75 233 MET B CA 1
ATOM 4275 C C . MET B 1 233 ? 8.594 -18.703 -24.172 1 97.75 233 MET B C 1
ATOM 4277 O O . MET B 1 233 ? 9.82 -18.812 -24.156 1 97.75 233 MET B O 1
ATOM 4281 N N . VAL B 1 234 ? 7.891 -18.422 -25.281 1 95.81 234 VAL B N 1
ATOM 4282 C CA . VAL B 1 234 ? 8.586 -18.156 -26.547 1 95.81 234 VAL B CA 1
ATOM 4283 C C . VAL B 1 234 ? 9.453 -16.906 -26.406 1 95.81 234 VAL B C 1
ATOM 4285 O O . VAL B 1 234 ? 10.539 -16.828 -26.984 1 95.81 234 VAL B O 1
ATOM 4288 N N . ALA B 1 235 ? 9.023 -16 -25.562 1 94.56 235 ALA B N 1
ATOM 4289 C CA . ALA B 1 235 ? 9.719 -14.727 -25.375 1 94.56 235 ALA B CA 1
ATOM 4290 C C . ALA B 1 235 ? 10.836 -14.867 -24.344 1 94.56 235 ALA B C 1
ATOM 4292 O O . ALA B 1 235 ? 11.609 -13.93 -24.125 1 94.56 235 ALA B O 1
ATOM 4293 N N . GLY B 1 236 ? 10.914 -15.977 -23.688 1 95.31 236 GLY B N 1
ATOM 4294 C CA . GLY B 1 236 ? 12.086 -16.172 -22.844 1 95.31 236 GLY B CA 1
ATOM 4295 C C . GLY B 1 236 ? 11.742 -16.562 -21.422 1 95.31 236 GLY B C 1
ATOM 4296 O O . GLY B 1 236 ? 12.633 -16.891 -20.625 1 95.31 236 GLY B O 1
ATOM 4297 N N . ALA B 1 237 ? 10.477 -16.609 -21.094 1 97.94 237 ALA B N 1
ATOM 4298 C CA . ALA B 1 237 ? 10.086 -17.078 -19.766 1 97.94 237 ALA B CA 1
ATOM 4299 C C . ALA B 1 237 ? 10.32 -18.578 -19.609 1 97.94 237 ALA B C 1
ATOM 4301 O O . ALA B 1 237 ? 10.07 -19.344 -20.531 1 97.94 237 ALA B O 1
ATOM 4302 N N . VAL B 1 238 ? 10.773 -19 -18.438 1 97.75 238 VAL B N 1
ATOM 4303 C CA . VAL B 1 238 ? 11.016 -20.422 -18.203 1 97.75 238 VAL B CA 1
ATOM 4304 C C . VAL B 1 238 ? 9.766 -21.078 -17.625 1 97.75 238 VAL B C 1
ATOM 4306 O O . VAL B 1 238 ? 9.672 -22.297 -17.547 1 97.75 238 VAL B O 1
ATOM 4309 N N . GLY B 1 239 ? 8.82 -20.312 -17.234 1 98 239 GLY B N 1
ATOM 4310 C CA . GLY B 1 239 ? 7.566 -20.688 -16.609 1 98 239 GLY B CA 1
ATOM 4311 C C . GLY B 1 239 ? 6.746 -19.5 -16.156 1 98 239 GLY B C 1
ATOM 4312 O O . GLY B 1 239 ? 6.809 -18.422 -16.766 1 98 239 GLY B O 1
ATOM 4313 N N . SER B 1 240 ? 5.844 -19.781 -15.133 1 98.19 240 SER B N 1
ATOM 4314 C CA . SER B 1 240 ? 4.93 -18.719 -14.734 1 98.19 240 SER B CA 1
ATOM 4315 C C . SER B 1 240 ? 4.543 -18.844 -13.266 1 98.19 240 SER B C 1
ATOM 4317 O O . SER B 1 240 ? 4.418 -19.938 -12.742 1 98.19 240 SER B O 1
ATOM 4319 N N . ILE B 1 241 ? 4.547 -17.734 -12.641 1 97.88 241 ILE B N 1
ATOM 4320 C CA . ILE B 1 241 ? 3.797 -17.578 -11.398 1 97.88 241 ILE B CA 1
ATOM 4321 C C . ILE B 1 241 ? 2.43 -16.969 -11.695 1 97.88 241 ILE B C 1
ATOM 4323 O O . ILE B 1 241 ? 2.338 -15.812 -12.133 1 97.88 241 ILE B O 1
ATOM 4327 N N . ASN B 1 242 ? 1.36 -17.734 -11.5 1 95.69 242 ASN B N 1
ATOM 4328 C CA . ASN B 1 242 ? 0.049 -17.234 -11.898 1 95.69 242 ASN B CA 1
ATOM 4329 C C . ASN B 1 242 ? -1.05 -17.719 -10.961 1 95.69 242 ASN B C 1
ATOM 4331 O O . ASN B 1 242 ? -0.897 -18.766 -10.312 1 95.69 242 ASN B O 1
ATOM 4335 N N . SER B 1 243 ? -2.104 -17.031 -10.953 1 93.94 243 SER B N 1
ATOM 4336 C CA . SER B 1 243 ? -3.195 -17.391 -10.055 1 93.94 243 SER B CA 1
ATOM 4337 C C . SER B 1 243 ? -4.094 -18.453 -10.68 1 93.94 243 SER B C 1
ATOM 4339 O O . SER B 1 243 ? -4.699 -19.25 -9.961 1 93.94 243 SER B O 1
ATOM 4341 N N . LEU B 1 244 ? -4.184 -18.484 -11.992 1 96.69 244 LEU B N 1
ATOM 4342 C CA . LEU B 1 244 ? -5.098 -19.406 -12.648 1 96.69 244 LEU B CA 1
ATOM 4343 C C . LEU B 1 244 ? -4.734 -20.859 -12.312 1 96.69 244 LEU B C 1
ATOM 4345 O O . LEU B 1 244 ? -5.605 -21.734 -12.273 1 96.69 244 LEU B O 1
ATOM 4349 N N . GLY B 1 245 ? -3.508 -21.094 -12.07 1 97.62 245 GLY B N 1
ATOM 4350 C CA . GLY B 1 245 ? -3.057 -22.422 -11.68 1 97.62 245 GLY B CA 1
ATOM 4351 C C . GLY B 1 245 ? -3.777 -22.969 -10.453 1 97.62 245 GLY B C 1
ATOM 4352 O O . GLY B 1 245 ? -3.889 -24.172 -10.281 1 97.62 245 GLY B O 1
ATOM 4353 N N . ALA B 1 246 ? -4.289 -22.094 -9.648 1 97.5 246 ALA B N 1
ATOM 4354 C CA . ALA B 1 246 ? -4.965 -22.516 -8.422 1 97.5 246 ALA B CA 1
ATOM 4355 C C . ALA B 1 246 ? -6.285 -23.203 -8.742 1 97.5 246 ALA B C 1
ATOM 4357 O O . ALA B 1 246 ? -6.812 -23.969 -7.918 1 97.5 246 ALA B O 1
ATOM 4358 N N . ILE B 1 247 ? -6.828 -22.984 -9.945 1 97.62 247 ILE B N 1
ATOM 4359 C CA . ILE B 1 247 ? -8.125 -23.594 -10.242 1 97.62 247 ILE B CA 1
ATOM 4360 C C . ILE B 1 247 ? -8.008 -24.469 -11.492 1 97.62 247 ILE B C 1
ATOM 4362 O O . ILE B 1 247 ? -8.789 -25.406 -11.672 1 97.62 247 ILE B O 1
ATOM 4366 N N . LEU B 1 248 ? -7.027 -24.219 -12.336 1 98.5 248 LEU B N 1
ATOM 4367 C CA . LEU B 1 248 ? -6.863 -24.984 -13.562 1 98.5 248 LEU B CA 1
ATOM 4368 C C . LEU B 1 248 ? -5.422 -25.453 -13.719 1 98.5 248 LEU B C 1
ATOM 4370 O O . LEU B 1 248 ? -4.863 -25.406 -14.812 1 98.5 248 LEU B O 1
ATOM 4374 N N . GLY B 1 249 ? -4.922 -25.906 -12.641 1 98.56 249 GLY B N 1
ATOM 4375 C CA . GLY B 1 249 ? -3.506 -26.219 -12.547 1 98.56 249 GLY B CA 1
ATOM 4376 C C . GLY B 1 249 ? -3.068 -27.297 -13.516 1 98.56 249 GLY B C 1
ATOM 4377 O O . GLY B 1 249 ? -2.002 -27.188 -14.133 1 98.56 249 GLY B O 1
ATOM 4378 N N . GLU B 1 250 ? -3.82 -28.344 -13.711 1 98.5 250 GLU B N 1
ATOM 4379 C CA . GLU B 1 250 ? -3.455 -29.438 -14.617 1 98.5 250 GLU B CA 1
ATOM 4380 C C . GLU B 1 250 ? -3.27 -28.922 -16.047 1 98.5 250 GLU B C 1
ATOM 4382 O O . GLU B 1 250 ? -2.279 -29.25 -16.703 1 98.5 250 GLU B O 1
ATOM 4387 N N . THR B 1 251 ? -4.227 -28.156 -16.453 1 98.69 251 THR B N 1
ATOM 4388 C CA . THR B 1 251 ? -4.191 -27.656 -17.812 1 98.69 251 THR B CA 1
ATOM 4389 C C . THR B 1 251 ? -3.025 -26.688 -18 1 98.69 251 THR B C 1
ATOM 4391 O O . THR B 1 251 ? -2.336 -26.719 -19.016 1 98.69 251 THR B O 1
ATOM 4394 N N . VAL B 1 252 ? -2.762 -25.797 -17.016 1 98.75 252 VAL B N 1
ATOM 4395 C CA . VAL B 1 252 ? -1.662 -24.844 -17.094 1 98.75 252 VAL B CA 1
ATOM 4396 C C . VAL B 1 252 ? -0.331 -25.594 -17.141 1 98.75 252 VAL B C 1
ATOM 4398 O O . VAL B 1 252 ? 0.539 -25.266 -17.953 1 98.75 252 VAL B O 1
ATOM 4401 N N . CYS B 1 253 ? -0.18 -26.625 -16.328 1 98.81 253 CYS B N 1
ATOM 4402 C CA . CYS B 1 253 ? 1.039 -27.422 -16.344 1 98.81 253 CYS B CA 1
ATOM 4403 C C . CYS B 1 253 ? 1.211 -28.156 -17.656 1 98.81 253 CYS B C 1
ATOM 4405 O O . CYS B 1 253 ? 2.328 -28.281 -18.172 1 98.81 253 CYS B O 1
ATOM 4407 N N . GLU B 1 254 ? 0.147 -28.609 -18.203 1 98.88 254 GLU B N 1
ATOM 4408 C CA . GLU B 1 254 ? 0.221 -29.297 -19.484 1 98.88 254 GLU B CA 1
ATOM 4409 C C . GLU B 1 254 ? 0.689 -28.359 -20.594 1 98.88 254 GLU B C 1
ATOM 4411 O O . GLU B 1 254 ? 1.491 -28.734 -21.438 1 98.88 254 GLU B O 1
ATOM 4416 N N . VAL B 1 255 ? 0.176 -27.125 -20.594 1 98.81 255 VAL B N 1
ATOM 4417 C CA . VAL B 1 255 ? 0.631 -26.156 -21.578 1 98.81 255 VAL B CA 1
ATOM 4418 C C . VAL B 1 255 ? 2.141 -25.953 -21.453 1 98.81 255 VAL B C 1
ATOM 4420 O O . VAL B 1 255 ? 2.861 -25.953 -22.453 1 98.81 255 VAL B O 1
ATOM 4423 N N . HIS B 1 256 ? 2.602 -25.797 -20.234 1 98.81 256 HIS B N 1
ATOM 4424 C CA . HIS B 1 256 ? 4.027 -25.641 -19.984 1 98.81 256 HIS B CA 1
ATOM 4425 C C . HIS B 1 256 ? 4.82 -26.828 -20.516 1 98.81 256 HIS B C 1
ATOM 4427 O O . HIS B 1 256 ? 5.844 -26.656 -21.188 1 98.81 256 HIS B O 1
ATOM 4433 N N . GLN B 1 257 ? 4.344 -28.016 -20.266 1 98.75 257 GLN B N 1
ATOM 4434 C CA . GLN B 1 257 ? 5.02 -29.25 -20.688 1 98.75 257 GLN B CA 1
ATOM 4435 C C . GLN B 1 257 ? 5.07 -29.344 -22.219 1 98.75 257 GLN B C 1
ATOM 4437 O O . GLN B 1 257 ? 6.094 -29.734 -22.781 1 98.75 257 GLN B O 1
ATOM 4442 N N . LEU B 1 258 ? 3.963 -29.031 -22.875 1 98.75 258 LEU B N 1
ATOM 4443 C CA . LEU B 1 258 ? 3.891 -29.094 -24.328 1 98.75 258 LEU B CA 1
ATOM 4444 C C . LEU B 1 258 ? 4.887 -28.141 -24.953 1 98.75 258 LEU B C 1
ATOM 4446 O O . LEU B 1 258 ? 5.602 -28.5 -25.891 1 98.75 258 LEU B O 1
ATOM 4450 N N . VAL B 1 259 ? 4.965 -26.906 -24.406 1 98.44 259 VAL B N 1
ATOM 4451 C CA . VAL B 1 259 ? 5.906 -25.938 -24.938 1 98.44 259 VAL B CA 1
ATOM 4452 C C . VAL B 1 259 ? 7.336 -26.422 -24.719 1 98.44 259 VAL B C 1
ATOM 4454 O O . VAL B 1 259 ? 8.18 -26.344 -25.609 1 98.44 259 VAL B O 1
ATOM 4457 N N . SER B 1 260 ? 7.629 -26.969 -23.562 1 98 260 SER B N 1
ATOM 4458 C CA . SER B 1 260 ? 8.961 -27.453 -23.203 1 98 260 SER B CA 1
ATOM 4459 C C . SER B 1 260 ? 9.391 -28.609 -24.094 1 98 260 SER B C 1
ATOM 4461 O O . SER B 1 260 ? 10.586 -28.797 -24.328 1 98 260 SER B O 1
ATOM 4463 N N . SER B 1 261 ? 8.438 -29.281 -24.625 1 98.06 261 SER B N 1
ATOM 4464 C CA . SER B 1 261 ? 8.719 -30.438 -25.469 1 98.06 261 SER B CA 1
ATOM 4465 C C . SER B 1 261 ? 8.664 -30.062 -26.953 1 98.06 261 SER B C 1
ATOM 4467 O O . SER B 1 261 ? 8.719 -30.938 -27.828 1 98.06 261 SER B O 1
ATOM 4469 N N . GLY B 1 262 ? 8.359 -28.812 -27.219 1 97.75 262 GLY B N 1
ATOM 4470 C CA . GLY B 1 262 ? 8.359 -28.344 -28.594 1 97.75 262 GLY B CA 1
ATOM 4471 C C . GLY B 1 262 ? 7.051 -28.594 -29.328 1 97.75 262 GLY B C 1
ATOM 4472 O O . GLY B 1 262 ? 6.98 -28.469 -30.547 1 97.75 262 GLY B O 1
ATOM 4473 N N . GLN B 1 263 ? 6.031 -28.969 -28.625 1 98.38 263 GLN B N 1
ATOM 4474 C CA . GLN B 1 263 ? 4.719 -29.234 -29.203 1 98.38 263 GLN B CA 1
ATOM 4475 C C . GLN B 1 263 ? 3.857 -27.969 -29.203 1 98.38 263 GLN B C 1
ATOM 4477 O O . GLN B 1 263 ? 2.807 -27.938 -28.547 1 98.38 263 GLN B O 1
ATOM 4482 N N . TYR B 1 264 ? 4.168 -27.031 -30.016 1 97.75 264 TYR B N 1
ATOM 4483 C CA . TYR B 1 264 ? 3.635 -25.672 -29.953 1 97.75 264 TYR B CA 1
ATOM 4484 C C . TYR B 1 264 ? 2.182 -25.641 -30.422 1 97.75 264 TYR B C 1
ATOM 4486 O O . TYR B 1 264 ? 1.353 -24.953 -29.812 1 97.75 264 TYR B O 1
ATOM 4494 N N . ASP B 1 265 ? 1.845 -26.375 -31.438 1 97.81 265 ASP B N 1
ATOM 4495 C CA . ASP B 1 265 ? 0.478 -26.344 -31.953 1 97.81 265 ASP B CA 1
ATOM 4496 C C . ASP B 1 265 ? -0.512 -26.844 -30.906 1 97.81 265 ASP B C 1
ATOM 4498 O O . ASP B 1 265 ? -1.541 -26.203 -30.672 1 97.81 265 ASP B O 1
ATOM 4502 N N . GLU B 1 266 ? -0.155 -27.922 -30.312 1 98.56 266 GLU B N 1
ATOM 4503 C CA . GLU B 1 266 ? -0.998 -28.469 -29.25 1 98.56 266 GLU B CA 1
ATOM 4504 C C . GLU B 1 266 ? -1.054 -27.516 -28.062 1 98.56 266 GLU B C 1
ATOM 4506 O O . GLU B 1 266 ? -2.109 -27.344 -27.453 1 98.56 266 GLU B O 1
ATOM 4511 N N . ALA B 1 267 ? 0.07 -26.906 -27.719 1 98.56 267 ALA B N 1
ATOM 4512 C CA . ALA B 1 267 ? 0.142 -25.969 -26.609 1 98.56 267 ALA B CA 1
ATOM 4513 C C . ALA B 1 267 ? -0.771 -24.766 -26.844 1 98.56 267 ALA B C 1
ATOM 4515 O O . ALA B 1 267 ? -1.499 -24.344 -25.938 1 98.56 267 ALA B O 1
ATOM 4516 N N . ILE B 1 268 ? -0.717 -24.234 -28.047 1 97.44 268 ILE B N 1
ATOM 4517 C CA . ILE B 1 268 ? -1.518 -23.078 -28.406 1 97.44 268 ILE B CA 1
ATOM 4518 C C . ILE B 1 268 ? -3.002 -23.422 -28.312 1 97.44 268 ILE B C 1
ATOM 4520 O O . ILE B 1 268 ? -3.789 -22.656 -27.75 1 97.44 268 ILE B O 1
ATOM 4524 N N . GLN B 1 269 ? -3.344 -24.562 -28.812 1 97.38 269 GLN B N 1
ATOM 4525 C CA . GLN B 1 269 ? -4.734 -25 -28.766 1 97.38 269 GLN B CA 1
ATOM 4526 C C . GLN B 1 269 ? -5.223 -25.141 -27.328 1 97.38 269 GLN B C 1
ATOM 4528 O O . GLN B 1 269 ? -6.316 -24.688 -27 1 97.38 269 GLN B O 1
ATOM 4533 N N . LEU B 1 270 ? -4.426 -25.734 -26.578 1 98 270 LEU B N 1
ATOM 4534 C CA . LEU B 1 270 ? -4.797 -25.938 -25.172 1 98 270 LEU B CA 1
ATOM 4535 C C . LEU B 1 270 ? -4.855 -24.609 -24.438 1 98 270 LEU B C 1
ATOM 4537 O O . LEU B 1 270 ? -5.773 -24.375 -23.641 1 98 270 LEU B O 1
ATOM 4541 N N . GLN B 1 271 ? -3.893 -23.719 -24.656 1 97.5 271 GLN B N 1
ATOM 4542 C CA . GLN B 1 271 ? -3.869 -22.406 -24.016 1 97.5 271 GLN B CA 1
ATOM 4543 C C . GLN B 1 271 ? -5.137 -21.625 -24.344 1 97.5 271 GLN B C 1
ATOM 4545 O O . GLN B 1 271 ? -5.629 -20.859 -23.5 1 97.5 271 GLN B O 1
ATOM 4550 N N . MET B 1 272 ? -5.672 -21.812 -25.516 1 96.94 272 MET B N 1
ATOM 4551 C CA . MET B 1 272 ? -6.859 -21.062 -25.922 1 96.94 272 MET B CA 1
ATOM 4552 C C . MET B 1 272 ? -8.016 -21.328 -24.969 1 96.94 272 MET B C 1
ATOM 4554 O O . MET B 1 272 ? -8.836 -20.438 -24.719 1 96.94 272 MET B O 1
ATOM 4558 N N . LYS B 1 273 ? -8.086 -22.422 -24.344 1 97.25 273 LYS B N 1
ATOM 4559 C CA . LYS B 1 273 ? -9.125 -22.75 -23.375 1 97.25 273 LYS B CA 1
ATOM 4560 C C . LYS B 1 273 ? -8.938 -21.969 -22.078 1 97.25 273 LYS B C 1
ATOM 4562 O O . LYS B 1 273 ? -9.883 -21.812 -21.297 1 97.25 273 LYS B O 1
ATOM 4567 N N . LEU B 1 274 ? -7.719 -21.5 -21.891 1 97.75 274 LEU B N 1
ATOM 4568 C CA . LEU B 1 274 ? -7.375 -20.828 -20.641 1 97.75 274 LEU B CA 1
ATOM 4569 C C . LEU B 1 274 ? -7.578 -19.312 -20.766 1 97.75 274 LEU B C 1
ATOM 4571 O O . LEU B 1 274 ? -7.625 -18.609 -19.766 1 97.75 274 LEU B O 1
ATOM 4575 N N . VAL B 1 275 ? -7.688 -18.812 -22 1 95.88 275 VAL B N 1
ATOM 4576 C CA . VAL B 1 275 ? -7.648 -17.375 -22.266 1 95.88 275 VAL B CA 1
ATOM 4577 C C . VAL B 1 275 ? -8.828 -16.688 -21.562 1 95.88 275 VAL B C 1
ATOM 4579 O O . VAL B 1 275 ? -8.641 -15.75 -20.797 1 95.88 275 VAL B O 1
ATOM 4582 N N . GLU B 1 276 ? -10.008 -17.188 -21.766 1 93.94 276 GLU B N 1
ATOM 4583 C CA . GLU B 1 276 ? -11.188 -16.516 -21.203 1 93.94 276 GLU B CA 1
ATOM 4584 C C . GLU B 1 276 ? -11.203 -16.609 -19.688 1 93.94 276 GLU B C 1
ATOM 4586 O O . GLU B 1 276 ? -11.445 -15.602 -19 1 93.94 276 GLU B O 1
ATOM 4591 N N . PRO B 1 277 ? -10.93 -17.766 -19.094 1 95.38 277 PRO B N 1
ATOM 4592 C CA . PRO B 1 277 ? -10.852 -17.812 -17.641 1 95.38 277 PRO B CA 1
ATOM 4593 C C . PRO B 1 277 ? -9.797 -16.875 -17.078 1 95.38 277 PRO B C 1
ATOM 4595 O O . PRO B 1 277 ? -10.016 -16.25 -16.031 1 95.38 277 PRO B O 1
ATOM 4598 N N . ASP B 1 278 ? -8.68 -16.781 -17.734 1 94.5 278 ASP B N 1
ATOM 4599 C CA . ASP B 1 278 ? -7.613 -15.883 -17.281 1 94.5 278 ASP B CA 1
ATOM 4600 C C . ASP B 1 278 ? -8.055 -14.422 -17.344 1 94.5 278 ASP B C 1
ATOM 4602 O O . ASP B 1 278 ? -7.805 -13.664 -16.406 1 94.5 278 ASP B O 1
ATOM 4606 N N . LEU B 1 279 ? -8.688 -14.055 -18.422 1 90.56 279 LEU B N 1
ATOM 4607 C CA . LEU B 1 279 ? -9.195 -12.695 -18.594 1 90.56 279 LEU B CA 1
ATOM 4608 C C . LEU B 1 279 ? -10.273 -12.391 -17.562 1 90.56 279 LEU B C 1
ATOM 4610 O O . LEU B 1 279 ? -10.336 -11.281 -17.031 1 90.56 279 LEU B O 1
ATOM 4614 N N . MET B 1 280 ? -11.094 -13.336 -17.312 1 88.88 280 MET B N 1
ATOM 4615 C CA . MET B 1 280 ? -12.172 -13.172 -16.344 1 88.88 280 MET B CA 1
ATOM 4616 C C . MET B 1 280 ? -11.609 -12.836 -14.961 1 88.88 280 MET B C 1
ATOM 4618 O O . MET B 1 280 ? -12.117 -11.945 -14.281 1 88.88 280 MET B O 1
ATOM 4622 N N . LEU B 1 281 ? -10.562 -13.477 -14.578 1 87.19 281 LEU B N 1
ATOM 4623 C CA . LEU B 1 281 ? -9.961 -13.25 -13.266 1 87.19 281 LEU B CA 1
ATOM 4624 C C . LEU B 1 281 ? -9.305 -11.875 -13.203 1 87.19 281 LEU B C 1
ATOM 4626 O O . LEU B 1 281 ? -9.211 -11.281 -12.125 1 87.19 281 LEU B O 1
ATOM 4630 N N . ARG B 1 282 ? -8.844 -11.391 -14.289 1 80.44 282 ARG B N 1
ATOM 4631 C CA . ARG B 1 282 ? -8.102 -10.133 -14.305 1 80.44 282 ARG B CA 1
ATOM 4632 C C . ARG B 1 282 ? -9.039 -8.945 -14.492 1 80.44 282 ARG B C 1
ATOM 4634 O O . ARG B 1 282 ? -8.625 -7.797 -14.352 1 80.44 282 ARG B O 1
ATOM 4641 N N . MET B 1 283 ? -10.234 -9.242 -14.859 1 71 283 MET B N 1
ATOM 4642 C CA . MET B 1 283 ? -11.211 -8.188 -15.117 1 71 283 MET B CA 1
ATOM 4643 C C . MET B 1 283 ? -11.578 -7.465 -13.82 1 71 283 MET B C 1
ATOM 4645 O O . MET B 1 283 ? -11.602 -8.07 -12.75 1 71 283 MET B O 1
ATOM 4649 N N . THR B 1 284 ? -11.93 -6.234 -14.148 1 64.06 284 THR B N 1
ATOM 4650 C CA . THR B 1 284 ? -12.383 -5.367 -13.062 1 64.06 284 THR B CA 1
ATOM 4651 C C . THR B 1 284 ? -13.594 -5.965 -12.359 1 64.06 284 THR B C 1
ATOM 4653 O O . THR B 1 284 ? -14.523 -6.438 -13.016 1 64.06 284 THR B O 1
ATOM 4656 N N . GLY B 1 285 ? -13.453 -6.102 -11.102 1 63.16 285 GLY B N 1
ATOM 4657 C CA . GLY B 1 285 ? -14.555 -6.59 -10.281 1 63.16 285 GLY B CA 1
ATOM 4658 C C . GLY B 1 285 ? -14.422 -8.055 -9.922 1 63.16 285 GLY B C 1
ATOM 4659 O O . GLY B 1 285 ? -15.07 -8.531 -8.977 1 63.16 285 GLY B O 1
ATOM 4660 N N . HIS B 1 286 ? -13.656 -8.766 -10.578 1 74.69 286 HIS B N 1
ATOM 4661 C CA . HIS B 1 286 ? -13.562 -10.18 -10.25 1 74.69 286 HIS B CA 1
ATOM 4662 C C . HIS B 1 286 ? -12.312 -10.477 -9.438 1 74.69 286 HIS B C 1
ATOM 4664 O O . HIS B 1 286 ? -12.383 -10.711 -8.234 1 74.69 286 HIS B O 1
ATOM 4670 N N . SER B 1 287 ? -11.18 -10.336 -9.938 1 88.62 287 SER B N 1
ATOM 4671 C CA . SER B 1 287 ? -9.906 -10.531 -9.266 1 88.62 287 SER B CA 1
ATOM 4672 C C . SER B 1 287 ? -10.008 -11.57 -8.156 1 88.62 287 SER B C 1
ATOM 4674 O O . SER B 1 287 ? -10.461 -12.695 -8.391 1 88.62 287 SER B O 1
ATOM 4676 N N . VAL B 1 288 ? -9.781 -11.258 -6.957 1 94.62 288 VAL B N 1
ATOM 4677 C CA . VAL B 1 288 ? -9.711 -12.211 -5.852 1 94.62 288 VAL B CA 1
ATOM 4678 C C . VAL B 1 288 ? -11.094 -12.789 -5.578 1 94.62 288 VAL B C 1
ATOM 4680 O O . VAL B 1 288 ? -11.258 -14.008 -5.457 1 94.62 288 VAL B O 1
ATOM 4683 N N . PRO B 1 289 ? -12.156 -11.961 -5.598 1 95.06 289 PRO B N 1
ATOM 4684 C CA . PRO B 1 289 ? -13.477 -12.555 -5.387 1 95.06 289 PRO B CA 1
ATOM 4685 C C . PRO B 1 289 ? -13.867 -13.547 -6.484 1 95.06 289 PRO B C 1
ATOM 4687 O O . PRO B 1 289 ? -14.477 -14.578 -6.203 1 95.06 289 PRO B O 1
ATOM 4690 N N . GLY B 1 290 ? -13.508 -13.195 -7.711 1 95.19 290 GLY B N 1
ATOM 4691 C CA . GLY B 1 290 ? -13.75 -14.109 -8.812 1 95.19 290 GLY B CA 1
ATOM 4692 C C . GLY B 1 290 ? -13 -15.422 -8.672 1 95.19 290 GLY B C 1
ATOM 4693 O O . GLY B 1 290 ? -13.555 -16.484 -8.93 1 95.19 290 GLY B O 1
ATOM 4694 N N . MET B 1 291 ? -11.781 -15.344 -8.328 1 96.38 291 MET B N 1
ATOM 4695 C CA . MET B 1 291 ? -10.961 -16.531 -8.094 1 96.38 291 MET B CA 1
ATOM 4696 C C . MET B 1 291 ? -11.586 -17.422 -7.023 1 96.38 291 MET B C 1
ATOM 4698 O O . MET B 1 291 ? -11.711 -18.625 -7.203 1 96.38 291 MET B O 1
ATOM 4702 N N . LYS B 1 292 ? -11.984 -16.828 -5.922 1 97.06 292 LYS B N 1
ATOM 4703 C CA . LYS B 1 292 ? -12.531 -17.609 -4.812 1 97.06 292 LYS B CA 1
ATOM 4704 C C . LYS B 1 292 ? -13.883 -18.203 -5.18 1 97.06 292 LYS B C 1
ATOM 4706 O O . LYS B 1 292 ? -14.203 -19.328 -4.773 1 97.06 292 LYS B O 1
ATOM 4711 N N . ALA B 1 293 ? -14.656 -17.484 -5.953 1 96.69 293 ALA B N 1
ATOM 4712 C CA . ALA B 1 293 ? -15.898 -18.062 -6.473 1 96.69 293 ALA B CA 1
ATOM 4713 C C . ALA B 1 293 ? -15.617 -19.25 -7.375 1 96.69 293 ALA B C 1
ATOM 4715 O O . ALA B 1 293 ? -16.281 -20.281 -7.277 1 96.69 293 ALA B O 1
ATOM 4716 N N . ALA B 1 294 ? -14.672 -19.109 -8.266 1 97.44 294 ALA B N 1
ATOM 4717 C CA . ALA B 1 294 ? -14.281 -20.188 -9.164 1 97.44 294 ALA B CA 1
ATOM 4718 C C . ALA B 1 294 ? -13.789 -21.406 -8.375 1 97.44 294 ALA B C 1
ATOM 4720 O O . ALA B 1 294 ? -14.094 -22.547 -8.719 1 97.44 294 ALA B O 1
ATOM 4721 N N . MET B 1 295 ? -13.016 -21.156 -7.355 1 98.06 295 MET B N 1
ATOM 4722 C CA . MET B 1 295 ? -12.547 -22.219 -6.484 1 98.06 295 MET B CA 1
ATOM 4723 C C . MET B 1 295 ? -13.719 -23 -5.895 1 98.06 295 MET B C 1
ATOM 4725 O O . MET B 1 295 ? -13.742 -24.234 -5.949 1 98.06 295 MET B O 1
ATOM 4729 N N . ASP B 1 296 ? -14.664 -22.281 -5.371 1 97.94 296 ASP B N 1
ATOM 4730 C CA . ASP B 1 296 ? -15.844 -22.922 -4.793 1 97.94 296 ASP B CA 1
ATOM 4731 C C . ASP B 1 296 ? -16.562 -23.781 -5.828 1 97.94 296 ASP B C 1
ATOM 4733 O O . ASP B 1 296 ? -17 -24.891 -5.531 1 97.94 296 ASP B O 1
ATOM 4737 N N . ILE B 1 297 ? -16.688 -23.297 -6.98 1 97.62 297 ILE B N 1
ATOM 4738 C CA . ILE B 1 297 ? -17.391 -23.969 -8.062 1 97.62 297 ILE B CA 1
ATOM 4739 C C . ILE B 1 297 ? -16.656 -25.25 -8.445 1 97.62 297 ILE B C 1
ATOM 4741 O O . ILE B 1 297 ? -17.281 -26.281 -8.75 1 97.62 297 ILE B O 1
ATOM 4745 N N . LEU B 1 298 ? -15.344 -25.234 -8.375 1 98.06 298 LEU B N 1
ATOM 4746 C CA . LEU B 1 298 ? -14.523 -26.328 -8.867 1 98.06 298 LEU B CA 1
ATOM 4747 C C . LEU B 1 298 ? -14.172 -27.297 -7.734 1 98.06 298 LEU B C 1
ATOM 4749 O O . LEU B 1 298 ? -13.375 -28.219 -7.922 1 98.06 298 LEU B O 1
ATOM 4753 N N . GLY B 1 299 ? -14.695 -27.047 -6.566 1 97.69 299 GLY B N 1
ATOM 4754 C CA . GLY B 1 299 ? -14.586 -28.031 -5.492 1 97.69 299 GLY B CA 1
ATOM 4755 C C . GLY B 1 299 ? -13.477 -27.703 -4.504 1 97.69 299 GLY B C 1
ATOM 4756 O O . GLY B 1 299 ? -13.219 -28.469 -3.582 1 97.69 299 GLY B O 1
ATOM 4757 N N . TYR B 1 300 ? -12.773 -26.625 -4.684 1 98.5 300 TYR B N 1
ATOM 4758 C CA . TYR B 1 300 ? -11.883 -26.094 -3.662 1 98.5 300 TYR B CA 1
ATOM 4759 C C . TYR B 1 300 ? -12.648 -25.219 -2.666 1 98.5 300 TYR B C 1
ATOM 4761 O O . TYR B 1 300 ? -13.836 -24.953 -2.861 1 98.5 300 TYR B O 1
ATOM 4769 N N . TYR B 1 301 ? -12 -24.891 -1.609 1 98.56 301 TYR B N 1
ATOM 4770 C CA . TYR B 1 301 ? -12.547 -23.875 -0.719 1 98.56 301 TYR B CA 1
ATOM 4771 C C . TYR B 1 301 ? -11.969 -22.5 -1.043 1 98.56 301 TYR B C 1
ATOM 4773 O O . TYR B 1 301 ? -10.797 -22.234 -0.777 1 98.56 301 TYR B O 1
ATOM 4781 N N . GLY B 1 302 ? -12.781 -21.703 -1.627 1 97.75 302 GLY B N 1
ATOM 4782 C CA . GLY B 1 302 ? -12.398 -20.312 -1.808 1 97.75 302 GLY B CA 1
ATOM 4783 C C . GLY B 1 302 ? -12.719 -19.453 -0.604 1 97.75 302 GLY B C 1
ATOM 4784 O O . GLY B 1 302 ? -11.844 -18.766 -0.074 1 97.75 302 GLY B O 1
ATOM 4785 N N . GLY B 1 303 ? -14 -19.531 -0.198 1 96.94 303 GLY B N 1
ATOM 4786 C CA . GLY B 1 303 ? -14.422 -18.828 0.998 1 96.94 303 GLY B CA 1
ATOM 4787 C C . GLY B 1 303 ? -14.539 -17.328 0.793 1 96.94 303 GLY B C 1
ATOM 4788 O O . GLY B 1 303 ? -14.492 -16.844 -0.34 1 96.94 303 GLY B O 1
ATOM 4789 N N . PRO B 1 304 ? -14.789 -16.609 1.901 1 96.94 304 PRO B N 1
ATOM 4790 C CA . PRO B 1 304 ? -14.953 -15.148 1.826 1 96.94 304 PRO B CA 1
ATOM 4791 C C . PRO B 1 304 ? -13.633 -14.422 1.585 1 96.94 304 PRO B C 1
ATOM 4793 O O . PRO B 1 304 ? -12.562 -14.977 1.841 1 96.94 304 PRO B O 1
ATOM 4796 N N . VAL B 1 305 ? -13.758 -13.242 1.009 1 96.38 305 VAL B N 1
ATOM 4797 C CA . VAL B 1 305 ? -12.617 -12.336 0.924 1 96.38 305 VAL B CA 1
ATOM 4798 C C . VAL B 1 305 ? -12.531 -11.492 2.195 1 96.38 305 VAL B C 1
ATOM 4800 O O . VAL B 1 305 ? -13.5 -11.414 2.961 1 96.38 305 VAL B O 1
ATOM 4803 N N . ARG B 1 306 ? -11.406 -10.867 2.436 1 96.31 306 ARG B N 1
ATOM 4804 C CA . ARG B 1 306 ? -11.258 -9.891 3.508 1 96.31 306 ARG B CA 1
ATOM 4805 C C . ARG B 1 306 ? -11.555 -8.477 3.008 1 96.31 306 ARG B C 1
ATOM 4807 O O . ARG B 1 306 ? -11.164 -8.117 1.895 1 96.31 306 ARG B O 1
ATOM 4814 N N . LYS B 1 307 ? -12.227 -7.789 3.898 1 95.12 307 LYS B N 1
ATOM 4815 C CA . LYS B 1 307 ? -12.492 -6.383 3.598 1 95.12 307 LYS B CA 1
ATOM 4816 C C . LYS B 1 307 ? -11.188 -5.598 3.463 1 95.12 307 LYS B C 1
ATOM 4818 O O . LYS B 1 307 ? -10.219 -5.871 4.172 1 95.12 307 LYS B O 1
ATOM 4823 N N . PRO B 1 308 ? -11.148 -4.621 2.484 1 94.81 308 PRO B N 1
ATOM 4824 C CA . PRO B 1 308 ? -12.305 -3.922 1.919 1 94.81 308 PRO B CA 1
ATOM 4825 C C . PRO B 1 308 ? -12.859 -4.609 0.675 1 94.81 308 PRO B C 1
ATOM 4827 O O . PRO B 1 308 ? -13.867 -4.168 0.12 1 94.81 308 PRO B O 1
ATOM 4830 N N . LEU B 1 309 ? -12.211 -5.699 0.199 1 94.44 309 LEU B N 1
ATOM 4831 C CA . LEU B 1 309 ? -12.789 -6.434 -0.923 1 94.44 309 LEU B CA 1
ATOM 4832 C C . LEU B 1 309 ? -14.195 -6.914 -0.593 1 94.44 309 LEU B C 1
ATOM 4834 O O . LEU B 1 309 ? -14.492 -7.227 0.562 1 94.44 309 LEU B O 1
ATOM 4838 N N . GLN B 1 310 ? -15 -6.938 -1.625 1 93.06 310 GLN B N 1
ATOM 4839 C CA . GLN B 1 310 ? -16.375 -7.414 -1.47 1 93.06 310 GLN B CA 1
ATOM 4840 C C . GLN B 1 310 ? -16.578 -8.75 -2.182 1 93.06 310 GLN B C 1
ATOM 4842 O O . GLN B 1 310 ? -15.93 -9.023 -3.195 1 93.06 310 GLN B O 1
ATOM 4847 N N . PRO B 1 311 ? -17.469 -9.555 -1.576 1 91.5 311 PRO B N 1
ATOM 4848 C CA . PRO B 1 311 ? -17.797 -10.773 -2.316 1 91.5 311 PRO B CA 1
ATOM 4849 C C . PRO B 1 311 ? -18.5 -10.484 -3.639 1 91.5 311 PRO B C 1
ATOM 4851 O O . PRO B 1 311 ? -19.094 -9.406 -3.809 1 91.5 311 PRO B O 1
ATOM 4854 N N . LEU B 1 312 ? -18.453 -11.445 -4.523 1 92 312 LEU B N 1
ATOM 4855 C CA . LEU B 1 312 ? -19.234 -11.32 -5.75 1 92 312 LEU B CA 1
ATOM 4856 C C . LEU B 1 312 ? -20.734 -11.367 -5.457 1 92 312 LEU B C 1
ATOM 4858 O O . LEU B 1 312 ? -21.172 -12.133 -4.598 1 92 312 LEU B O 1
ATOM 4862 N N . ASN B 1 313 ? -21.391 -10.531 -6.199 1 91.06 313 ASN B N 1
ATOM 4863 C CA . ASN B 1 313 ? -22.844 -10.727 -6.156 1 91.06 313 ASN B CA 1
ATOM 4864 C C . ASN B 1 313 ? -23.266 -11.953 -6.961 1 91.06 313 ASN B C 1
ATOM 4866 O O . ASN B 1 313 ? -22.438 -12.578 -7.633 1 91.06 313 ASN B O 1
ATOM 4870 N N . ASN B 1 314 ? -24.531 -12.305 -6.891 1 94 314 ASN B N 1
ATOM 4871 C CA . ASN B 1 314 ? -25.031 -13.516 -7.527 1 94 314 ASN B CA 1
ATOM 4872 C C . ASN B 1 314 ? -24.859 -13.469 -9.039 1 94 314 ASN B C 1
ATOM 4874 O O . ASN B 1 314 ? -24.5 -14.469 -9.664 1 94 314 ASN B O 1
ATOM 4878 N N . SER B 1 315 ? -25.094 -12.367 -9.586 1 94.12 315 SER B N 1
ATOM 4879 C CA . SER B 1 315 ? -24.969 -12.211 -11.039 1 94.12 315 SER B CA 1
ATOM 4880 C C . SER B 1 315 ? -23.531 -12.445 -11.5 1 94.12 315 SER B C 1
ATOM 4882 O O . SER B 1 315 ? -23.312 -13.141 -12.492 1 94.12 315 SER B O 1
ATOM 4884 N N . ASP B 1 316 ? -22.578 -11.953 -10.789 1 92.19 316 ASP B N 1
ATOM 4885 C CA . ASP B 1 316 ? -21.172 -12.102 -11.148 1 92.19 316 ASP B CA 1
ATOM 4886 C C . ASP B 1 316 ? -20.703 -13.531 -10.906 1 92.19 316 ASP B C 1
ATOM 4888 O O . ASP B 1 316 ? -19.859 -14.047 -11.656 1 92.19 316 ASP B O 1
ATOM 4892 N N . ARG B 1 317 ? -21.203 -14.141 -9.914 1 94.75 317 ARG B N 1
ATOM 4893 C CA . ARG B 1 317 ? -20.859 -15.539 -9.664 1 94.75 317 ARG B CA 1
ATOM 4894 C C . ARG B 1 317 ? -21.328 -16.422 -10.812 1 94.75 317 ARG B C 1
ATOM 4896 O O . ARG B 1 317 ? -20.625 -17.359 -11.203 1 94.75 317 ARG B O 1
ATOM 4903 N N . GLU B 1 318 ? -22.516 -16.094 -11.305 1 95.75 318 GLU B N 1
ATOM 4904 C CA . GLU B 1 318 ? -23.031 -16.844 -12.438 1 95.75 318 GLU B CA 1
ATOM 4905 C C . GLU B 1 318 ? -22.172 -16.641 -13.688 1 95.75 318 GLU B C 1
ATOM 4907 O O . GLU B 1 318 ? -22.047 -17.547 -14.516 1 95.75 318 GLU B O 1
ATOM 4912 N N . LYS B 1 319 ? -21.688 -15.5 -13.852 1 94.25 319 LYS B N 1
ATOM 4913 C CA . LYS B 1 319 ? -20.797 -15.227 -14.977 1 94.25 319 LYS B CA 1
ATOM 4914 C C . LYS B 1 319 ? -19.516 -16.062 -14.883 1 94.25 319 LYS B C 1
ATOM 4916 O O . LYS B 1 319 ? -19 -16.516 -15.898 1 94.25 319 LYS B O 1
ATOM 4921 N N . VAL B 1 320 ? -19.016 -16.203 -13.664 1 96.06 320 VAL B N 1
ATOM 4922 C CA . VAL B 1 320 ? -17.828 -17.031 -13.453 1 96.06 320 VAL B CA 1
ATOM 4923 C C . VAL B 1 320 ? -18.141 -18.484 -13.852 1 96.06 320 VAL B C 1
ATOM 4925 O O . VAL B 1 320 ? -17.344 -19.109 -14.555 1 96.06 320 VAL B O 1
ATOM 4928 N N . LYS B 1 321 ? -19.25 -18.922 -13.445 1 97 321 LYS B N 1
ATOM 4929 C CA . LYS B 1 321 ? -19.672 -20.281 -13.766 1 97 321 LYS B CA 1
ATOM 4930 C C . LYS B 1 321 ? -19.828 -20.469 -15.273 1 97 321 LYS B C 1
ATOM 4932 O O . LYS B 1 321 ? -19.359 -21.469 -15.828 1 97 321 LYS B O 1
ATOM 4937 N N . GLU B 1 322 ? -20.406 -19.531 -15.875 1 96.88 322 GLU B N 1
ATOM 4938 C CA . GLU B 1 322 ? -20.625 -19.594 -17.312 1 96.88 322 GLU B CA 1
ATOM 4939 C C . GLU B 1 322 ? -19.312 -19.578 -18.078 1 96.88 322 GLU B C 1
ATOM 4941 O O . GLU B 1 322 ? -19.141 -20.281 -19.078 1 96.88 322 GLU B O 1
ATOM 4946 N N . CYS B 1 323 ? -18.406 -18.812 -17.625 1 96.19 323 CYS B N 1
ATOM 4947 C CA . CYS B 1 323 ? -17.094 -18.734 -18.25 1 96.19 323 CYS B CA 1
ATOM 4948 C C . CYS B 1 323 ? -16.391 -20.078 -18.188 1 96.19 323 CYS B C 1
ATOM 4950 O O . CYS B 1 323 ? -15.836 -20.531 -19.188 1 96.19 323 CYS B O 1
ATOM 4952 N N . LEU B 1 324 ? -16.453 -20.719 -17.031 1 97.38 324 LEU B N 1
ATOM 4953 C CA . LEU B 1 324 ? -15.812 -22.031 -16.859 1 97.38 324 LEU B CA 1
ATOM 4954 C C . LEU B 1 324 ? -16.484 -23.078 -17.719 1 97.38 324 LEU B C 1
ATOM 4956 O O . LEU B 1 324 ? -15.82 -23.953 -18.281 1 97.38 324 LEU B O 1
ATOM 4960 N N . LYS B 1 325 ? -17.797 -22.969 -17.859 1 97.88 325 LYS B N 1
ATOM 4961 C CA . LYS B 1 325 ? -18.562 -23.906 -18.688 1 97.88 325 LYS B CA 1
ATOM 4962 C C . LYS B 1 325 ? -18.203 -23.734 -20.172 1 97.88 325 LYS B C 1
ATOM 4964 O O . LYS B 1 325 ? -17.922 -24.703 -20.859 1 97.88 325 LYS B O 1
ATOM 4969 N N . LYS B 1 326 ? -18.234 -22.547 -20.578 1 97.19 326 LYS B N 1
ATOM 4970 C CA . LYS B 1 326 ? -17.938 -22.234 -21.969 1 97.19 326 LYS B CA 1
ATOM 4971 C C . LYS B 1 326 ? -16.516 -22.672 -22.344 1 97.19 326 LYS B C 1
ATOM 4973 O O . LYS B 1 326 ? -16.281 -23.094 -23.469 1 97.19 326 LYS B O 1
ATOM 4978 N N . SER B 1 327 ? -15.648 -22.594 -21.391 1 97.12 327 SER B N 1
ATOM 4979 C CA . SER B 1 327 ? -14.25 -22.922 -21.641 1 97.12 327 SER B CA 1
ATOM 4980 C C . SER B 1 327 ? -13.992 -24.422 -21.469 1 97.12 327 SER B C 1
ATOM 4982 O O . SER B 1 327 ? -12.883 -24.891 -21.734 1 97.12 327 SER B O 1
ATOM 4984 N N . GLY B 1 328 ? -14.961 -25.172 -21.016 1 97.19 328 GLY B N 1
ATOM 4985 C CA . GLY B 1 328 ? -14.898 -26.625 -21 1 97.19 328 GLY B CA 1
ATOM 4986 C C . GLY B 1 328 ? -14.359 -27.203 -19.719 1 97.19 328 GLY B C 1
ATOM 4987 O O . GLY B 1 328 ? -13.805 -28.297 -19.703 1 97.19 328 GLY B O 1
ATOM 4988 N N . PHE B 1 329 ? -14.484 -26.469 -18.625 1 97.56 329 PHE B N 1
ATOM 4989 C CA . PHE B 1 329 ? -13.875 -26.953 -17.391 1 97.56 329 PHE B CA 1
ATOM 4990 C C . PHE B 1 329 ? -14.938 -27.453 -16.406 1 97.56 329 PHE B C 1
ATOM 4992 O O . PHE B 1 329 ? -14.609 -28.016 -15.359 1 97.56 329 PHE B O 1
ATOM 4999 N N . ILE B 1 330 ? -16.141 -27.141 -16.766 1 96.06 330 ILE B N 1
ATOM 5000 C CA . ILE B 1 330 ? -17.281 -27.734 -16.062 1 96.06 330 ILE B CA 1
ATOM 5001 C C . ILE B 1 330 ? -18.422 -27.969 -17.047 1 96.06 330 ILE B C 1
ATOM 5003 O O . ILE B 1 330 ? -18.469 -27.375 -18.125 1 96.06 330 ILE B O 1
#

Foldseek 3Di:
DDPPVVPPPPPPDPDDPPPPPPPPPPVPVPLPPQDPDDPQFEEAEAAFFAAPVRHTDLVLVLVLQVVLLVFPGQAYEALDVLNVNVQDDLVVQLVVLLSSQVRHDPSHAYEGEQEDLDLVSSLVSLQSSVVSPHQEYEYEHNAPVVVPDDLVNVLCSLLSSLVSHSHAYEYEADCVPRVDGRDLVSLLVNQVDQRHAEYEDADLVCLLVNCVSNVVGNYAYAYAFQLCQLSSVVSGHSYYHYNLCSQVVNLSRVLSVCVVVVNSVVSNVSSNLVNQLRVLCVDPLQPNLVSQLSCVVRPRHSHADDPPRDHDDPVSSVVSVVSCVVSPND/DDPCPPPPDPPDDPDPPPPPPPPPCPVPVPLPPQPPDDPQFEEAEAAFAAAPVRHTDLVLVLVLQVVLLVFPGQAYEALDVLNVNVQDDLVVQLVSLLSSQVRHDPSHAYEGEQEDLDLVSSLVSLQSSVVSRHQEYEYEHNAPVVVPADLVNVLVSLLSSLVSHSHAYEYEADCVVRVDGRDLVSLLVNQPDQRHAEYEDADLVCQLVNCVSNVVGNYAYAYAFQLCQLSSVVSGHSYYHYNLCSQVVNLSRVLSVCVVVVNSVVSNVSSNLVNQLRCLCVDPLQPNLVSQLSCVVRPRHSHADDPPRHHDDPVSSVVSVVSCVVSPND

Solvent-accessible surface area (backbone atoms only — not comparable to full-atom values): 34917 Å² total; per-residue (Å²): 140,77,82,72,75,77,76,79,77,80,75,79,77,76,80,79,77,77,71,78,75,77,72,70,75,69,71,66,74,63,74,76,68,79,71,86,78,79,73,68,32,38,22,26,29,36,62,54,27,24,38,98,85,63,41,77,29,64,68,52,42,49,56,44,45,60,57,54,68,76,38,88,51,43,26,41,31,39,36,37,78,56,21,43,32,66,58,45,55,72,68,54,50,46,48,50,46,35,57,48,51,73,69,50,61,87,82,40,46,36,32,32,36,30,56,40,58,15,39,65,59,20,23,53,43,31,31,51,34,33,74,45,56,28,58,26,31,34,38,45,70,55,33,76,60,39,78,52,57,49,71,66,29,53,50,50,33,56,50,54,31,34,71,54,24,75,33,38,28,29,40,40,51,46,37,90,64,33,72,50,74,81,52,61,75,51,45,45,61,47,30,67,40,90,37,29,36,31,36,34,39,69,54,55,88,49,37,37,57,43,44,62,65,30,62,92,35,78,45,47,40,24,23,43,47,61,44,51,38,69,62,28,39,75,29,50,21,56,31,24,46,18,52,60,36,65,74,43,35,60,62,51,45,47,32,53,51,28,49,76,70,66,38,50,69,63,19,53,57,55,30,56,46,34,31,61,56,42,49,51,34,69,31,78,68,23,36,55,38,38,48,22,49,48,23,44,74,72,70,42,72,18,60,50,64,59,46,47,52,59,72,63,52,71,69,55,48,50,50,51,51,47,44,39,36,76,46,66,76,92,138,82,81,80,67,85,74,80,76,72,80,75,78,74,80,78,77,76,70,78,72,77,72,71,76,66,72,64,74,64,75,75,67,80,71,86,77,80,73,68,32,38,24,26,28,36,63,55,28,23,37,98,84,61,42,77,29,63,69,53,42,51,56,45,46,60,56,53,68,74,38,90,53,43,26,39,29,40,36,36,77,56,20,42,32,66,57,45,53,71,69,54,50,45,48,50,48,35,57,48,50,74,68,51,62,86,83,40,45,35,29,34,37,30,57,40,57,15,39,66,59,20,23,53,42,31,32,53,34,32,74,44,56,30,57,25,31,34,38,44,68,55,32,74,59,40,78,51,57,48,70,67,30,52,50,50,34,55,50,53,32,32,70,55,25,76,33,39,29,30,39,40,50,48,37,90,64,34,73,51,73,82,52,61,74,50,46,44,6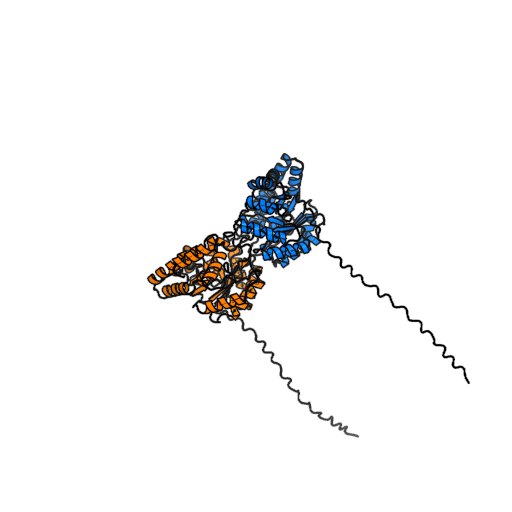1,46,30,67,38,90,35,31,37,31,35,34,38,70,55,55,86,47,36,38,56,44,44,64,64,30,62,92,35,77,46,47,40,25,23,43,48,64,44,51,39,68,63,26,40,75,29,51,20,57,30,24,47,18,52,59,35,66,74,43,34,62,61,52,44,47,33,53,50,27,49,76,69,66,38,51,70,62,20,52,59,56,31,58,46,35,31,61,55,42,51,51,34,69,32,79,69,22,38,56,38,37,49,23,50,48,22,45,74,72,71,40,73,18,60,50,64,59,46,47,52,59,70,65,52,72,70,56,48,49,48,51,52,48,45,40,37,76,48,66,76,92

Sequence (660 aa):
MFHLVCSHLLLHKSPRSYLPTMSGITTLCQPHQKRNLSFDGIFPALPTPFDKDENIDFDALKKNLARWEKIPFKGYVVGGSYSEAPSVDPGERLAIVKETRKVISDSKILIGGSSCLSTKATCELSKSMGEAGADAVMVLLPFYYRTRLNEEAIIDHFTTVANASPVPLVIYNNPLTTGVDIPISAYIKLAAHPNIVAVKDGDVSKLSGTKLATHEHNFAVLSNGAGFLVSAMVAGAVGSINSLGAILGETVCEVHQLVSSGQYDEAIQLQMKLVEPDLMLRMTGHSVPGMKAAMDILGYYGGPVRKPLQPLNNSDREKVKECLKKSGFIMFHLVCSHLLLHKSPRSYLPTMSGITTLCQPHQKRNLSFDGIFPALPTPFDKDENIDFDALKKNLARWEKIPFKGYVVGGSYSEAPSVDPGERLAIVKETRKVISDSKILIGGSSCLSTKATCELSKSMGEAGADAVMVLLPFYYRTRLNEEAIIDHFTTVANASPVPLVIYNNPLTTGVDIPISAYIKLAAHPNIVAVKDGDVSKLSGTKLATHEHNFAVLSNGAGFLVSAMVAGAVGSINSLGAILGETVCEVHQLVSSGQYDEAIQLQMKLVEPDLMLRMTGHSVPGMKAAMDILGYYGGPVRKPLQPLNNSDREKVKECLKKSGFI

Organism: Bemisia tabaci (NCBI:txid7038)

Radius of gyration: 31.9 Å; Cα contacts (8 Å, |Δi|>4): 1266; chains: 2; bounding box: 96×84×134 Å

Nearest PDB structures (foldseek):
  4i7u-assembly1_A  TM=9.444E-01  e=1.518E-22  Agrobacterium tumefaciens
  2ehh-assembly1_D  TM=9.466E-01  e=2.352E-22  Aquifex aeolicus
  7loy-assembly1_B  TM=9.376E-01  e=2.108E-22  Candidatus Liberibacter solanacearum
  8gek-assembly1_A  TM=9.380E-01  e=6.655E-22  Candidatus Liberibacter solanacearum
  3na8-assembly1_D  TM=9.355E-01  e=6.281E-21  Pseudomonas aeruginosa